Protein AF-A0A3D5LFD8-F1 (afdb_monomer_lite)

Secondary structure (DSSP, 8-state):
-----S-PPSEEEEEEEEEEEEEETTEEEEEEEEEEEEEEEES-TTSEEEEEETTEEEEGGGSEEEEEEETTEEEEEEE-----SEEEEEEEEEEETTEEEEEEEEEEEE-SS-EEEEEEEETTEEEEEEE-TTSSS-EEEEEETTT--TT--EEEETTEEEEEE------EEEETT---EETTSPEEGGG--TT-EEEEES----EEEEE-TTS-EEEEPPPPEE-SSEEEEE-GGGGGGTTT-SEEEEEEEETTEEEEEEEEESS-EE-TTT-EEEEETTTTEEEEE--EES-SEEEEEEE-TT--EEEE--PPPTT--EEE-SPPTT--EEEEEEEEPSSS--PPPEEEEEEEE----SGGGTTEEEEEEEEEEEEEETTEEEEEEEE-SSEEEEEEEEEETTEEEEEEEEEETTEEEE-TTT-SEEEEE-S--BTTEEEEEEEETTEEPBEETTTTEE-S-S--SS--BEEEEEEEEEEEEE-

Foldseek 3Di:
DDDDDPDDAFDKDAAFPPLKWKDDDVDTATEHQWKIKGKFKDLCPPWWKWKDKPNDIDTQVVFDKDWDDDDRMIMIITTPPGDDFDKIWIWMWTCPPNDTHTGDTDIHGYWNPWDKDWDDPDQFKIWIWTDTPQAPDIDTDIDGQQPDDQQPAWHDDPNGIMGIRDQAQFQWKDKPPDGIDHLVAAAECVSAALQIKMKGFRDDFFWKFKAAPVRDTPDGDDGWDDPRRIIMDRPNVVVVCLVPGQKMKIFTDDPNDTDGIHIYGSHKAWDPVPWDFDADLVVRWTKTFTAIDHDFQKKKFKAWPVGDGPDIDGRDDHRDIDTGHDDDAPIWIKIWMWTDDPDPDPDDTHTRDIDIDGDDHQVVLAQKKWDFAKFWFWDQDPNDTDIDMAGADFKMKRFHAADDDFKTWIWIWGQDPVGIGTLVQQPTWIKGFPDDQDPQKTKIAIGGVPHAFWQDPPNSYTDSHPDDPPTTGTGITITGNVRMDRD

Structure (mmCIF, N/CA/C/O backbone):
data_AF-A0A3D5LFD8-F1
#
_entry.id   AF-A0A3D5LFD8-F1
#
loop_
_atom_site.group_PDB
_atom_site.id
_atom_site.type_symbol
_atom_site.label_atom_id
_atom_site.label_alt_id
_atom_site.label_comp_id
_atom_site.label_asym_id
_atom_site.label_entity_id
_atom_site.label_seq_id
_atom_site.pdbx_PDB_ins_code
_atom_site.Cartn_x
_atom_site.Cartn_y
_atom_site.Cartn_z
_atom_site.occupancy
_atom_site.B_iso_or_equiv
_atom_site.auth_seq_id
_atom_site.auth_comp_id
_atom_site.auth_asym_id
_atom_site.auth_atom_id
_atom_site.pdbx_PDB_model_num
ATOM 1 N N . MET A 1 1 ? 7.782 9.883 -49.018 1.00 27.41 1 MET A N 1
ATOM 2 C CA . MET A 1 1 ? 8.887 10.852 -49.195 1.00 27.41 1 MET A CA 1
ATOM 3 C C . MET A 1 1 ? 9.255 11.388 -47.823 1.00 27.41 1 MET A C 1
ATOM 5 O O . MET A 1 1 ? 8.491 12.173 -47.281 1.00 27.41 1 MET A O 1
ATOM 9 N N . PHE A 1 2 ? 10.360 10.926 -47.238 1.00 33.00 2 PHE A N 1
ATOM 10 C CA . PHE A 1 2 ? 10.909 11.529 -46.022 1.00 33.00 2 PHE A CA 1
ATOM 11 C C . PHE A 1 2 ? 11.752 12.740 -46.429 1.00 33.00 2 PHE A C 1
ATOM 13 O O . PHE A 1 2 ? 12.668 12.610 -47.240 1.00 33.00 2 PHE A O 1
ATOM 20 N N . ASN A 1 3 ? 11.396 13.922 -45.927 1.00 29.86 3 ASN A N 1
ATOM 21 C CA . ASN A 1 3 ? 12.126 15.157 -46.186 1.00 29.86 3 ASN A CA 1
ATOM 22 C C . ASN A 1 3 ? 13.207 15.300 -45.106 1.00 29.86 3 ASN A C 1
ATOM 24 O O . ASN A 1 3 ? 12.897 15.550 -43.944 1.00 29.86 3 ASN A O 1
ATOM 28 N N . PHE A 1 4 ? 14.466 15.056 -45.466 1.00 43.22 4 PHE A N 1
ATOM 29 C CA . PHE A 1 4 ? 15.586 15.083 -44.527 1.00 43.22 4 PHE A CA 1
ATOM 30 C C . PHE A 1 4 ? 16.170 16.501 -44.451 1.00 43.22 4 PHE A C 1
ATOM 32 O O . PHE A 1 4 ? 16.971 16.886 -45.304 1.00 43.22 4 PHE A O 1
ATOM 39 N N . SER A 1 5 ? 15.788 17.279 -43.436 1.00 37.28 5 SER A N 1
ATOM 40 C CA . SER A 1 5 ? 16.439 18.557 -43.118 1.00 37.28 5 SER A CA 1
ATOM 41 C C . SER A 1 5 ? 17.850 18.355 -42.535 1.00 37.28 5 SER A C 1
ATOM 43 O O . SER A 1 5 ? 18.270 17.241 -42.212 1.00 37.28 5 SER A O 1
ATOM 45 N N . GLU A 1 6 ? 18.623 19.440 -42.480 1.00 44.81 6 GLU A N 1
ATOM 46 C CA . GLU A 1 6 ? 20.050 19.476 -42.140 1.00 44.81 6 GLU A CA 1
ATOM 47 C C . GLU A 1 6 ? 20.393 18.892 -40.750 1.00 44.81 6 GLU A C 1
ATOM 49 O O . GLU A 1 6 ? 19.633 19.020 -39.798 1.00 44.81 6 GLU A O 1
ATOM 54 N N . MET A 1 7 ? 21.578 18.262 -40.672 1.00 51.25 7 MET A N 1
ATOM 55 C CA . MET A 1 7 ? 22.211 17.604 -39.507 1.00 51.25 7 MET A CA 1
ATOM 56 C C . MET A 1 7 ? 21.592 16.295 -38.971 1.00 51.25 7 MET A C 1
ATOM 58 O O . MET A 1 7 ? 21.310 16.153 -37.785 1.00 51.25 7 MET A O 1
ATOM 62 N N . ILE A 1 8 ? 21.515 15.263 -39.816 1.00 58.91 8 ILE A N 1
ATOM 63 C CA . ILE A 1 8 ? 21.397 13.874 -39.338 1.00 58.91 8 ILE A CA 1
ATOM 64 C C . ILE A 1 8 ? 22.807 13.317 -39.133 1.00 58.91 8 ILE A C 1
ATOM 66 O O . ILE A 1 8 ? 23.579 13.266 -40.092 1.00 58.91 8 ILE A O 1
ATOM 70 N N . ARG A 1 9 ? 23.140 12.907 -37.902 1.00 75.00 9 ARG A N 1
ATOM 71 C CA . ARG A 1 9 ? 24.400 12.203 -37.608 1.00 75.00 9 ARG A CA 1
ATOM 72 C C . ARG A 1 9 ? 24.479 10.907 -38.437 1.00 75.00 9 ARG A C 1
ATOM 74 O O . ARG A 1 9 ? 23.461 10.232 -38.551 1.00 75.00 9 ARG A O 1
ATOM 81 N N . PRO A 1 10 ? 25.643 10.534 -38.997 1.00 86.69 10 PRO A N 1
ATOM 82 C CA . PRO A 1 10 ? 25.828 9.247 -39.668 1.00 86.69 10 PRO A CA 1
ATOM 83 C C . PRO A 1 10 ? 25.355 8.059 -38.817 1.00 86.69 10 PRO A C 1
ATOM 85 O O . PRO A 1 10 ? 25.603 8.025 -37.613 1.00 86.69 10 PRO A O 1
ATOM 88 N N . GLY A 1 11 ? 24.694 7.080 -39.434 1.00 92.31 11 GLY A N 1
ATOM 89 C CA . GLY A 1 11 ? 24.101 5.947 -38.729 1.00 92.31 11 GLY A CA 1
ATOM 90 C C . GLY A 1 11 ? 23.141 5.124 -39.585 1.00 92.31 11 GLY A C 1
ATOM 91 O O . GLY A 1 11 ? 23.077 5.280 -40.806 1.00 92.31 11 GLY A O 1
ATOM 92 N N . VAL A 1 12 ? 22.402 4.235 -38.924 1.00 93.12 12 VAL A N 1
ATOM 93 C CA . VAL A 1 12 ? 21.330 3.429 -39.521 1.00 93.12 12 VAL A CA 1
ATOM 94 C C . VAL A 1 12 ? 19.988 3.983 -39.055 1.00 93.12 12 VAL A C 1
ATOM 96 O O . VAL A 1 12 ? 19.827 4.332 -37.889 1.00 93.12 12 VAL A O 1
ATOM 99 N N . PHE A 1 13 ? 19.043 4.094 -39.982 1.00 92.44 13 PHE A N 1
ATOM 100 C CA . PHE A 1 13 ? 17.733 4.704 -39.780 1.00 92.44 13 PHE A CA 1
ATOM 101 C C . PHE A 1 13 ? 16.640 3.796 -40.332 1.00 92.44 13 PHE A C 1
ATOM 103 O O . PHE A 1 13 ? 16.864 3.084 -41.301 1.00 92.44 13 PHE A O 1
ATOM 110 N N . GLY A 1 14 ? 15.447 3.846 -39.754 1.00 92.44 14 GLY A N 1
ATOM 111 C CA . GLY A 1 14 ? 14.320 2.998 -40.139 1.00 92.44 14 GLY A CA 1
ATOM 112 C C . GLY A 1 14 ? 13.210 3.080 -39.099 1.00 92.44 14 GLY A C 1
ATOM 113 O O . GLY A 1 14 ? 13.345 3.801 -38.106 1.00 92.44 14 GLY A O 1
ATOM 114 N N . GLU A 1 15 ? 12.122 2.346 -39.321 1.00 94.00 15 GLU A N 1
ATOM 115 C CA . GLU A 1 15 ? 11.071 2.196 -38.315 1.00 94.00 15 GLU A CA 1
ATOM 116 C C . GLU A 1 15 ? 11.568 1.295 -37.179 1.00 94.00 15 GLU A C 1
ATOM 118 O O . GLU A 1 15 ? 12.037 0.181 -37.419 1.00 94.00 15 GLU A O 1
ATOM 123 N N . LYS A 1 16 ? 11.484 1.784 -35.940 1.00 92.75 16 LYS A N 1
ATOM 124 C CA . LYS A 1 16 ? 12.011 1.104 -34.752 1.00 92.75 16 LYS A CA 1
ATOM 125 C C . LYS A 1 16 ? 10.900 0.467 -33.936 1.00 92.75 16 LYS A C 1
ATOM 127 O O . LYS A 1 16 ? 9.775 0.969 -33.883 1.00 92.75 16 LYS A O 1
ATOM 132 N N . HIS A 1 17 ? 11.249 -0.601 -33.233 1.00 91.69 17 HIS A N 1
ATOM 133 C CA . HIS A 1 17 ? 10.514 -1.006 -32.044 1.00 91.69 17 HIS A CA 1
ATOM 134 C C . HIS A 1 17 ? 10.885 -0.043 -30.913 1.00 91.69 17 HIS A C 1
ATOM 136 O O . HIS A 1 17 ? 11.969 -0.097 -30.339 1.00 91.69 17 HIS A O 1
ATOM 142 N N . GLU A 1 18 ? 9.994 0.906 -30.646 1.00 86.44 18 GLU A N 1
ATOM 143 C CA . GLU A 1 18 ? 10.219 2.004 -29.704 1.00 86.44 18 GLU A CA 1
ATOM 144 C C . GLU A 1 18 ? 10.531 1.519 -28.281 1.00 86.44 18 GLU A C 1
ATOM 146 O O . GLU A 1 18 ? 9.705 0.865 -27.650 1.00 86.44 18 GLU A O 1
ATOM 151 N N . GLY A 1 19 ? 11.706 1.884 -27.757 1.00 85.00 19 GLY A N 1
ATOM 152 C CA . GLY A 1 19 ? 12.157 1.502 -26.411 1.00 85.00 19 GLY A CA 1
ATOM 153 C C . GLY A 1 19 ? 12.740 0.089 -26.300 1.00 85.00 19 GLY A C 1
ATOM 154 O O . GLY A 1 19 ? 13.145 -0.302 -25.209 1.00 85.00 19 GLY A O 1
ATOM 155 N N . TYR A 1 20 ? 12.811 -0.660 -27.404 1.00 91.19 20 TYR A N 1
ATOM 156 C CA . TYR A 1 20 ? 13.398 -1.997 -27.450 1.00 91.19 20 TYR A CA 1
ATOM 157 C C . TYR A 1 20 ? 14.865 -1.935 -27.861 1.00 91.19 20 TYR A C 1
ATOM 159 O O . TYR A 1 20 ? 15.231 -1.235 -28.810 1.00 91.19 20 TYR A O 1
ATOM 167 N N . PHE A 1 21 ? 15.698 -2.719 -27.179 1.00 92.62 21 PHE A N 1
ATOM 168 C CA . PHE A 1 21 ? 17.128 -2.784 -27.464 1.00 92.62 21 PHE A CA 1
ATOM 169 C C . PHE A 1 21 ? 17.636 -4.212 -27.353 1.00 92.62 21 PHE A C 1
ATOM 171 O O . PHE A 1 21 ? 17.227 -4.961 -26.472 1.00 92.62 21 PHE A O 1
ATOM 178 N N . VAL A 1 22 ? 18.595 -4.556 -28.201 1.00 94.81 22 VAL A N 1
ATOM 179 C CA . VAL A 1 22 ? 19.443 -5.729 -27.987 1.00 94.81 22 VAL A CA 1
ATOM 180 C C . VAL A 1 22 ? 20.777 -5.233 -27.462 1.00 94.81 22 VAL A C 1
ATOM 182 O O . VAL A 1 22 ? 21.271 -4.209 -27.927 1.00 94.81 22 VAL A O 1
ATOM 185 N N . ALA A 1 23 ? 21.369 -5.926 -26.501 1.00 93.38 23 ALA A N 1
ATOM 186 C CA . ALA A 1 23 ? 22.683 -5.579 -25.992 1.00 93.38 23 ALA A CA 1
ATOM 187 C C . ALA A 1 23 ? 23.631 -6.765 -25.984 1.00 93.38 23 ALA A C 1
ATOM 189 O O . ALA A 1 23 ? 23.229 -7.915 -25.808 1.00 93.38 23 ALA A O 1
ATOM 190 N N . GLN A 1 24 ? 24.903 -6.436 -26.154 1.00 92.06 24 GLN A N 1
ATOM 191 C CA . GLN A 1 24 ? 26.032 -7.323 -25.945 1.00 92.06 24 GLN A CA 1
ATOM 192 C C . GLN A 1 24 ? 27.077 -6.540 -25.164 1.00 92.06 24 GLN A C 1
ATOM 194 O O . GLN A 1 24 ? 27.475 -5.454 -25.598 1.00 92.06 24 GLN A O 1
ATOM 199 N N . ASP A 1 25 ? 27.494 -7.081 -24.022 1.00 83.25 25 ASP A N 1
ATOM 200 C CA . ASP A 1 25 ? 28.309 -6.357 -23.048 1.00 83.25 25 ASP A CA 1
ATOM 201 C C . ASP A 1 25 ? 27.669 -4.981 -22.731 1.00 83.25 25 ASP A C 1
ATOM 203 O O . ASP A 1 25 ? 26.453 -4.884 -22.552 1.00 83.25 25 ASP A O 1
ATOM 207 N N . ASP A 1 26 ? 28.451 -3.898 -22.733 1.00 78.19 26 ASP A N 1
ATOM 208 C CA . ASP A 1 26 ? 27.969 -2.528 -22.491 1.00 78.19 26 ASP A CA 1
ATOM 209 C C . ASP A 1 26 ? 27.397 -1.832 -23.750 1.00 78.19 26 ASP A C 1
ATOM 211 O O . ASP A 1 26 ? 27.075 -0.640 -23.725 1.00 78.19 26 ASP A O 1
ATOM 215 N N . CYS A 1 27 ? 27.285 -2.535 -24.884 1.00 86.62 27 CYS A N 1
ATOM 216 C CA . CYS A 1 27 ? 26.832 -1.957 -26.152 1.00 86.62 27 CYS A CA 1
ATOM 217 C C . CYS A 1 27 ? 25.349 -2.251 -26.406 1.00 86.62 27 CYS A C 1
ATOM 219 O O . CYS A 1 27 ? 24.976 -3.396 -26.650 1.00 86.62 27 CYS A O 1
ATOM 221 N N . LYS A 1 28 ? 24.513 -1.204 -26.422 1.00 89.75 28 LYS A N 1
ATOM 222 C CA . LYS A 1 28 ? 23.090 -1.285 -26.795 1.00 89.75 28 LYS A CA 1
ATOM 223 C C . LYS A 1 28 ? 22.886 -0.978 -28.280 1.00 89.75 28 LYS A C 1
ATOM 225 O O . LYS A 1 28 ? 23.432 -0.008 -28.806 1.00 89.75 28 LYS A O 1
ATOM 230 N N . PHE A 1 29 ? 22.055 -1.781 -28.928 1.00 90.50 29 PHE A N 1
ATOM 231 C CA . PHE A 1 29 ? 21.692 -1.696 -30.336 1.00 90.50 29 PHE A CA 1
ATOM 232 C C . PHE A 1 29 ? 20.195 -1.433 -30.463 1.00 90.50 29 PHE A C 1
ATOM 234 O O . PHE A 1 29 ? 19.384 -2.043 -29.765 1.00 90.50 29 PHE A O 1
ATOM 241 N N . GLU A 1 30 ? 19.825 -0.545 -31.378 1.00 92.19 30 GLU A N 1
ATOM 242 C CA . GLU A 1 30 ? 18.422 -0.314 -31.711 1.00 92.19 30 GLU A CA 1
ATOM 243 C C . GLU A 1 30 ? 17.847 -1.508 -32.481 1.00 92.19 30 GLU A C 1
ATOM 245 O O . GLU A 1 30 ? 18.551 -2.138 -33.280 1.00 92.19 30 GLU A O 1
ATOM 250 N N . VAL A 1 31 ? 16.562 -1.791 -32.253 1.00 95.06 31 VAL A N 1
ATOM 251 C CA . VAL A 1 31 ? 15.828 -2.844 -32.961 1.00 95.06 31 VAL A CA 1
ATOM 252 C C . VAL A 1 31 ? 14.887 -2.219 -33.985 1.00 95.06 31 VAL A C 1
ATOM 254 O O . VAL A 1 31 ? 13.977 -1.461 -33.644 1.00 95.06 31 VAL A O 1
ATOM 257 N N . PHE A 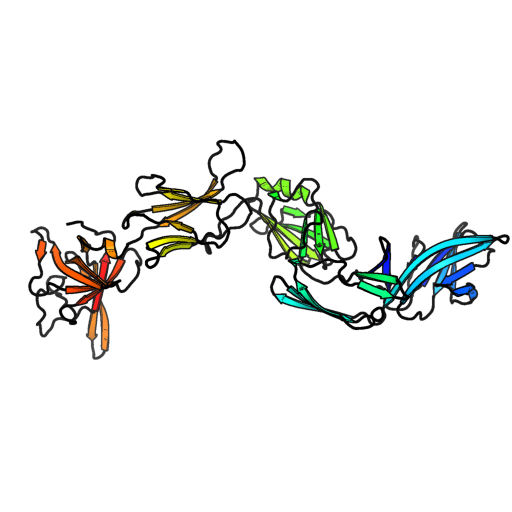1 32 ? 15.100 -2.551 -35.252 1.00 95.69 32 PHE A N 1
ATOM 258 C CA . PHE A 1 32 ? 14.283 -2.106 -36.373 1.00 95.69 32 PHE A CA 1
ATOM 259 C C . PHE A 1 32 ? 13.215 -3.143 -36.718 1.00 95.69 32 PHE A C 1
ATOM 261 O O . PHE A 1 32 ? 13.438 -4.347 -36.581 1.00 95.69 32 PHE A O 1
ATOM 268 N N . LYS A 1 33 ? 12.055 -2.670 -37.180 1.00 94.56 33 LYS A N 1
ATOM 269 C CA . LYS A 1 33 ? 10.946 -3.544 -37.577 1.00 94.56 33 LYS A CA 1
ATOM 270 C C . LYS A 1 33 ? 11.206 -4.238 -38.904 1.00 94.56 33 LYS A C 1
ATOM 272 O O . LYS A 1 33 ? 10.837 -5.391 -39.061 1.00 94.56 33 LYS A O 1
ATOM 277 N N . ASP A 1 34 ? 11.798 -3.530 -39.864 1.00 91.62 34 ASP A N 1
ATOM 278 C CA . ASP A 1 34 ? 12.043 -4.058 -41.207 1.00 91.62 34 ASP A CA 1
ATOM 279 C C . ASP A 1 34 ? 13.137 -3.256 -41.941 1.00 91.62 34 ASP A C 1
ATOM 281 O O . ASP A 1 34 ? 14.300 -3.289 -41.537 1.00 91.62 34 ASP A O 1
ATOM 285 N N . GLU A 1 35 ? 12.785 -2.540 -43.015 1.00 89.94 35 GLU A N 1
ATOM 286 C CA . GLU A 1 35 ? 13.736 -1.859 -43.888 1.00 89.94 35 GLU A CA 1
ATOM 287 C C . GLU A 1 35 ? 14.536 -0.766 -43.170 1.00 89.94 35 GLU A C 1
ATOM 289 O O . GLU A 1 35 ? 13.999 0.091 -42.460 1.00 89.94 35 GLU A O 1
ATOM 294 N N . VAL A 1 36 ? 15.844 -0.761 -43.438 1.00 93.75 36 VAL A N 1
ATOM 295 C CA . VAL A 1 36 ? 16.788 0.208 -42.886 1.00 93.75 36 VAL A CA 1
ATOM 296 C C . VAL A 1 36 ? 17.566 0.943 -43.977 1.00 93.75 36 VAL A C 1
ATOM 298 O O . VAL A 1 36 ? 17.912 0.408 -45.037 1.00 93.75 36 VAL A O 1
ATOM 301 N N . ILE A 1 37 ? 17.876 2.199 -43.684 1.00 93.81 37 ILE A N 1
ATOM 302 C CA . ILE A 1 37 ? 18.629 3.127 -44.514 1.00 93.81 37 ILE A CA 1
ATOM 303 C C . ILE A 1 37 ? 19.934 3.446 -43.795 1.00 93.81 37 ILE A C 1
ATOM 305 O O . ILE A 1 37 ? 19.945 3.918 -42.659 1.00 93.81 37 ILE A O 1
ATOM 309 N N . LEU A 1 38 ? 21.046 3.225 -44.480 1.00 94.31 38 LEU A N 1
ATOM 310 C CA . LEU A 1 38 ? 22.364 3.635 -44.028 1.00 94.31 38 LEU A CA 1
ATOM 311 C C . LEU A 1 38 ? 22.649 5.055 -44.503 1.00 94.31 38 LEU A C 1
ATOM 313 O O . LEU A 1 38 ? 22.592 5.331 -45.699 1.00 94.31 38 LEU A O 1
ATOM 317 N N . VAL A 1 39 ? 23.030 5.934 -43.584 1.00 93.50 39 VAL A N 1
ATOM 318 C CA . VAL A 1 39 ? 23.440 7.303 -43.894 1.00 93.50 39 VAL A CA 1
ATOM 319 C C . VAL A 1 39 ? 24.860 7.526 -43.398 1.00 93.50 39 VAL A C 1
ATOM 321 O O . VAL A 1 39 ? 25.152 7.316 -42.222 1.00 93.50 39 VAL A O 1
ATOM 324 N N . PHE A 1 40 ? 25.749 7.984 -44.274 1.00 92.25 40 PHE A N 1
ATOM 325 C CA . PHE A 1 40 ? 27.102 8.379 -43.888 1.00 92.25 40 PHE A CA 1
ATOM 326 C C . PHE A 1 40 ? 27.593 9.581 -44.687 1.00 92.25 40 PHE A C 1
ATOM 328 O O . PHE A 1 40 ? 27.064 9.908 -45.747 1.00 92.25 40 PHE A O 1
ATOM 335 N N . GLU A 1 41 ? 28.611 10.247 -44.156 1.00 90.81 41 GLU A N 1
ATOM 336 C CA . GLU A 1 41 ? 29.226 11.424 -44.759 1.00 90.81 41 GLU A CA 1
ATOM 337 C C . GLU A 1 41 ? 30.706 11.141 -45.038 1.00 90.81 41 GLU A C 1
ATOM 339 O O . GLU A 1 41 ? 31.363 10.432 -44.273 1.00 90.81 41 GLU A O 1
ATOM 344 N N . SER A 1 42 ? 31.230 11.637 -46.161 1.00 87.25 42 SER A N 1
ATOM 345 C CA . SER A 1 42 ? 32.634 11.444 -46.528 1.00 87.25 42 SER A CA 1
ATOM 346 C C . SER A 1 42 ? 33.191 12.603 -47.354 1.00 87.25 42 SER A C 1
ATOM 348 O O . SER A 1 42 ? 32.545 13.071 -48.289 1.00 87.25 42 SER A O 1
ATOM 350 N N . GLU A 1 43 ? 34.420 13.015 -47.037 1.00 87.19 43 GLU A N 1
ATOM 351 C CA . GLU A 1 43 ? 35.228 13.976 -47.811 1.00 87.19 43 GLU A CA 1
ATOM 352 C C . GLU A 1 43 ? 35.862 13.335 -49.063 1.00 87.19 43 GLU A C 1
ATOM 354 O O . GLU A 1 43 ? 36.367 14.023 -49.946 1.00 87.19 43 GLU A O 1
ATOM 359 N N . PHE A 1 44 ? 35.841 12.001 -49.166 1.00 83.06 44 PHE A N 1
ATOM 360 C CA . PHE A 1 44 ? 36.497 11.252 -50.236 1.00 83.06 44 PHE A CA 1
ATOM 361 C C . PHE A 1 44 ? 35.597 11.108 -51.474 1.00 83.06 44 PHE A C 1
ATOM 363 O O . PHE A 1 44 ? 35.108 10.018 -51.770 1.00 83.06 44 PHE A O 1
ATOM 370 N N . THR A 1 45 ? 35.379 12.203 -52.204 1.00 71.94 45 THR A N 1
ATOM 371 C CA . THR A 1 45 ? 34.431 12.275 -53.336 1.00 71.94 45 THR A CA 1
ATOM 372 C C . THR A 1 45 ? 34.757 11.336 -54.500 1.00 71.94 45 THR A C 1
ATOM 374 O O . THR A 1 45 ? 33.838 10.824 -55.131 1.00 71.94 45 THR A O 1
ATOM 377 N N . ASP A 1 46 ? 36.042 11.051 -54.736 1.00 69.50 46 ASP A N 1
ATOM 378 C CA . ASP A 1 46 ? 36.507 10.226 -55.866 1.00 69.50 46 ASP A CA 1
ATOM 379 C C . ASP A 1 46 ? 36.820 8.770 -55.469 1.00 69.50 46 ASP A C 1
ATOM 381 O O . ASP A 1 46 ? 37.386 8.003 -56.250 1.00 69.50 46 ASP A O 1
ATOM 385 N N . SER A 1 47 ? 36.515 8.376 -54.227 1.00 75.88 47 SER A N 1
ATOM 386 C CA . SER A 1 47 ? 36.819 7.027 -53.732 1.00 75.88 47 SER A CA 1
ATOM 387 C C . SER A 1 47 ? 35.658 6.065 -53.940 1.00 75.88 47 SER A C 1
ATOM 389 O O . SER A 1 47 ? 34.496 6.413 -53.753 1.00 75.88 47 SER A O 1
ATOM 391 N N . GLY A 1 48 ? 35.979 4.807 -54.247 1.00 87.56 48 GLY A N 1
ATOM 392 C CA . GLY A 1 48 ? 35.002 3.726 -54.149 1.00 87.56 48 GLY A CA 1
ATOM 393 C C . GLY A 1 48 ? 34.688 3.420 -52.683 1.00 87.56 48 GLY A C 1
ATOM 394 O O . GLY A 1 48 ? 35.591 3.428 -51.844 1.00 87.56 48 GLY A O 1
ATOM 395 N N . PHE A 1 49 ? 33.429 3.117 -52.370 1.00 92.94 49 PHE A N 1
ATOM 396 C CA . PHE A 1 49 ? 33.025 2.708 -51.023 1.00 92.94 49 PHE A CA 1
ATOM 397 C C . PHE A 1 49 ? 32.751 1.207 -50.953 1.00 92.94 49 PHE A C 1
ATOM 399 O O . PHE A 1 49 ? 32.064 0.632 -51.802 1.00 92.94 49 PHE A O 1
ATOM 406 N N . GLU A 1 50 ? 33.281 0.588 -49.904 1.00 94.19 50 GLU A N 1
ATOM 407 C CA . GLU A 1 50 ? 32.965 -0.773 -49.498 1.00 94.19 50 GLU A CA 1
ATOM 408 C C . GLU A 1 50 ? 31.985 -0.731 -48.321 1.00 94.19 50 GLU A C 1
ATOM 410 O O . GLU A 1 50 ? 32.289 -0.174 -47.262 1.00 94.19 50 GLU A O 1
ATOM 415 N N . ILE A 1 51 ? 30.827 -1.361 -48.501 1.00 94.75 51 ILE A N 1
ATOM 416 C CA . ILE A 1 51 ? 29.824 -1.575 -47.461 1.00 94.75 51 ILE A CA 1
ATOM 417 C C . ILE A 1 51 ? 29.969 -3.015 -46.979 1.00 94.75 51 ILE A C 1
ATOM 419 O O . ILE A 1 51 ? 29.659 -3.960 -47.702 1.00 94.75 51 ILE A O 1
ATOM 423 N N . GLN A 1 52 ? 30.472 -3.198 -45.764 1.00 94.50 52 GLN A N 1
ATOM 424 C CA . GLN A 1 52 ? 30.587 -4.503 -45.129 1.00 94.50 52 GLN A CA 1
ATOM 425 C C . GLN A 1 52 ? 29.407 -4.711 -44.175 1.00 94.50 52 GLN A C 1
ATOM 427 O O . GLN A 1 52 ? 29.225 -3.927 -43.244 1.00 94.50 52 GLN A O 1
ATOM 432 N N . ILE A 1 53 ? 28.640 -5.780 -44.389 1.00 93.25 53 ILE A N 1
ATOM 433 C CA . ILE A 1 53 ? 27.552 -6.228 -43.512 1.00 93.25 53 ILE A CA 1
ATOM 434 C C . ILE A 1 53 ? 27.916 -7.630 -43.018 1.00 93.25 53 ILE A C 1
ATOM 436 O O . ILE A 1 53 ? 28.035 -8.576 -43.804 1.00 93.25 53 ILE A O 1
ATOM 440 N N . ASN A 1 54 ? 28.129 -7.765 -41.711 1.00 91.25 54 ASN A N 1
ATOM 441 C CA . ASN A 1 54 ? 28.716 -8.941 -41.073 1.00 91.25 54 ASN A CA 1
ATOM 442 C C . ASN A 1 54 ? 30.049 -9.322 -41.754 1.00 91.25 54 ASN A C 1
ATOM 444 O O . ASN A 1 54 ? 30.991 -8.527 -41.808 1.00 91.25 54 ASN A O 1
ATOM 448 N N . GLN A 1 55 ? 30.143 -10.534 -42.302 1.00 88.44 55 GLN A N 1
ATOM 449 C CA . GLN A 1 55 ? 31.339 -11.026 -42.997 1.00 88.44 55 GLN A CA 1
ATOM 450 C C . GLN A 1 55 ? 31.305 -10.790 -44.518 1.00 88.44 55 GLN A C 1
ATOM 452 O O . GLN A 1 55 ? 32.240 -11.183 -45.211 1.00 88.44 55 GLN A O 1
ATOM 457 N N . ARG A 1 56 ? 30.246 -10.168 -45.061 1.00 92.06 56 ARG A N 1
ATOM 458 C CA . ARG A 1 56 ? 30.082 -9.948 -46.507 1.00 92.06 56 ARG A CA 1
ATOM 459 C C . ARG A 1 56 ? 30.396 -8.502 -46.880 1.00 92.06 56 ARG A C 1
ATOM 461 O O . ARG A 1 56 ? 29.887 -7.579 -46.249 1.00 92.06 56 ARG A O 1
ATOM 468 N N . SER A 1 57 ? 31.199 -8.322 -47.926 1.00 93.25 57 SER A N 1
ATOM 469 C CA . SER A 1 57 ? 31.550 -7.012 -48.482 1.00 93.25 57 SER A CA 1
ATOM 470 C C . SER A 1 57 ? 30.826 -6.764 -49.798 1.00 93.25 57 SER A C 1
ATOM 472 O O . SER A 1 57 ? 30.796 -7.625 -50.677 1.00 93.25 57 SER A O 1
ATOM 474 N N . TYR A 1 58 ? 30.299 -5.556 -49.946 1.00 93.12 58 TYR A N 1
ATOM 475 C CA . TYR A 1 58 ? 29.563 -5.094 -51.112 1.00 93.12 58 TYR A CA 1
ATOM 476 C C . TYR A 1 58 ? 30.154 -3.772 -51.604 1.00 93.12 58 TYR A C 1
ATOM 478 O O . TYR A 1 58 ? 30.660 -2.968 -50.819 1.00 93.12 58 TYR A O 1
ATOM 486 N N . LYS A 1 59 ? 30.074 -3.526 -52.912 1.00 91.81 59 LYS A N 1
ATOM 487 C CA . LYS A 1 59 ? 30.304 -2.184 -53.463 1.00 91.81 59 LYS A CA 1
ATOM 488 C C . LYS A 1 59 ? 29.062 -1.330 -53.232 1.00 91.81 59 LYS A C 1
ATOM 490 O O . LYS A 1 59 ? 27.961 -1.871 -53.194 1.00 91.81 59 LYS A O 1
ATOM 495 N N . ILE A 1 60 ? 29.230 -0.014 -53.131 1.00 89.69 60 ILE A N 1
ATOM 496 C CA . ILE A 1 60 ? 28.097 0.917 -53.005 1.00 89.69 60 ILE A CA 1
ATOM 497 C C . ILE A 1 60 ? 27.055 0.753 -54.126 1.00 89.69 60 ILE A C 1
ATOM 499 O O . ILE A 1 60 ? 25.866 0.739 -53.832 1.00 89.69 60 ILE A O 1
ATOM 503 N N . ASP A 1 61 ? 27.494 0.487 -55.361 1.00 88.38 61 ASP A N 1
ATOM 504 C CA . ASP A 1 61 ? 26.622 0.278 -56.532 1.00 88.38 61 ASP A CA 1
ATOM 505 C C . ASP A 1 61 ? 25.747 -0.986 -56.448 1.00 88.38 61 ASP A C 1
ATOM 507 O O . ASP A 1 61 ? 24.884 -1.204 -57.296 1.00 88.38 61 ASP A O 1
ATOM 511 N N . ALA A 1 62 ? 25.967 -1.846 -55.447 1.00 89.88 62 ALA A N 1
ATOM 512 C CA . ALA A 1 62 ? 25.086 -2.978 -55.168 1.00 89.88 62 ALA A CA 1
ATOM 513 C C . ALA A 1 62 ? 23.770 -2.555 -54.486 1.00 89.88 62 ALA A C 1
ATOM 515 O O . ALA A 1 62 ? 22.870 -3.381 -54.353 1.00 89.88 62 ALA A O 1
ATOM 516 N N . PHE A 1 63 ? 23.663 -1.299 -54.043 1.00 91.19 63 PHE A N 1
ATOM 517 C CA . PHE A 1 63 ? 22.504 -0.759 -53.338 1.00 91.19 63 PHE A CA 1
ATOM 518 C C . PHE A 1 63 ? 21.871 0.390 -54.120 1.00 91.19 63 PHE A C 1
ATOM 520 O O . PHE A 1 63 ? 22.548 1.125 -54.836 1.00 91.19 63 PHE A O 1
ATOM 527 N N . GLU A 1 64 ? 20.570 0.597 -53.927 1.00 90.69 64 GLU A N 1
ATOM 528 C CA . GLU A 1 64 ? 19.938 1.854 -54.321 1.00 90.69 64 GLU A CA 1
ATOM 529 C C . GLU A 1 64 ? 20.434 2.955 -53.374 1.00 90.69 64 GLU A C 1
ATOM 531 O O . GLU A 1 64 ? 20.244 2.866 -52.155 1.00 90.69 64 GLU A O 1
ATOM 536 N N . TYR A 1 65 ? 21.085 3.984 -53.920 1.00 91.12 65 TYR A N 1
ATOM 537 C CA . TYR A 1 65 ? 21.641 5.068 -53.119 1.00 91.12 65 TYR A CA 1
ATOM 538 C C . TYR A 1 65 ? 21.421 6.444 -53.744 1.00 91.12 65 TYR A C 1
ATOM 540 O O . TYR A 1 65 ? 21.290 6.598 -54.956 1.00 91.12 65 TYR A O 1
ATOM 548 N N . SER A 1 66 ? 21.403 7.460 -52.885 1.00 90.81 66 SER A N 1
ATOM 549 C CA . SER A 1 66 ? 21.372 8.871 -53.269 1.00 90.81 66 SER A CA 1
ATOM 550 C C . SER A 1 66 ? 22.519 9.624 -52.609 1.00 90.81 66 SER A C 1
ATOM 552 O O . SER A 1 66 ? 22.838 9.358 -51.444 1.00 90.81 66 SER A O 1
ATOM 554 N N . THR A 1 67 ? 23.075 10.603 -53.319 1.00 88.62 67 THR A N 1
ATOM 555 C CA . THR A 1 67 ? 24.149 11.464 -52.816 1.00 88.62 67 THR A CA 1
ATOM 556 C C . THR A 1 67 ? 23.700 12.918 -52.805 1.00 88.62 67 THR A C 1
ATOM 558 O O . THR A 1 67 ? 23.110 13.401 -53.768 1.00 88.62 67 THR A O 1
ATOM 561 N N . VAL A 1 68 ? 23.998 13.618 -51.713 1.00 88.06 68 VAL A N 1
ATOM 562 C CA . VAL A 1 68 ? 23.810 15.065 -51.579 1.00 88.06 68 VAL A CA 1
ATOM 563 C C . VAL A 1 68 ? 25.168 15.695 -51.308 1.00 88.06 68 VAL A C 1
ATOM 565 O O . VAL A 1 68 ? 25.795 15.411 -50.286 1.00 88.06 68 VAL A O 1
ATOM 568 N N . GLU A 1 69 ? 25.619 16.545 -52.223 1.00 84.00 69 GLU A N 1
ATOM 569 C CA . GLU A 1 69 ? 26.870 17.286 -52.086 1.00 84.00 69 GLU A CA 1
ATOM 570 C C . GLU A 1 69 ? 26.688 18.460 -51.115 1.00 84.00 69 GLU A C 1
ATOM 572 O O . GLU A 1 69 ? 25.750 19.255 -51.226 1.00 84.00 69 GLU A O 1
ATOM 577 N N . ARG A 1 70 ? 27.583 18.562 -50.132 1.00 79.75 70 ARG A N 1
ATOM 578 C CA . ARG A 1 70 ? 27.702 19.700 -49.214 1.00 79.75 70 ARG A CA 1
ATOM 579 C C . ARG A 1 70 ? 29.133 20.214 -49.302 1.00 79.75 70 ARG A C 1
ATOM 581 O O . ARG A 1 70 ? 30.035 19.451 -49.614 1.00 79.75 70 ARG A O 1
ATOM 588 N N . LYS A 1 71 ? 29.360 21.508 -49.048 1.00 76.38 71 LYS A N 1
ATOM 589 C CA . LYS A 1 71 ? 30.680 22.161 -49.191 1.00 76.38 71 LYS A CA 1
ATOM 590 C C . LYS A 1 71 ? 31.809 21.347 -48.519 1.00 76.38 71 LYS A C 1
ATOM 592 O O . LYS A 1 71 ? 32.009 21.474 -47.317 1.00 76.38 71 LYS A O 1
ATOM 597 N N . GLY A 1 72 ? 32.535 20.547 -49.307 1.00 75.94 72 GLY A N 1
ATOM 598 C CA . GLY A 1 72 ? 33.650 19.697 -48.867 1.00 75.94 72 GLY A CA 1
ATOM 599 C C . GLY A 1 72 ? 33.298 18.282 -48.372 1.00 75.94 72 GLY A C 1
ATOM 600 O O . GLY A 1 72 ? 34.217 17.519 -48.102 1.00 75.94 72 GLY A O 1
ATOM 601 N N . VAL A 1 73 ? 32.019 17.902 -48.263 1.00 85.19 73 VAL A N 1
ATOM 602 C CA . VAL A 1 73 ? 31.573 16.592 -47.747 1.00 85.19 73 VAL A CA 1
ATOM 603 C C . VAL A 1 73 ? 30.353 16.095 -48.526 1.00 85.19 73 VAL A C 1
ATOM 605 O O . VAL A 1 73 ? 29.346 16.792 -48.627 1.00 85.19 73 VAL A O 1
ATOM 608 N N . ASN A 1 74 ? 30.385 14.851 -49.000 1.00 88.06 74 ASN A N 1
ATOM 609 C CA . ASN A 1 74 ? 29.226 14.207 -49.619 1.00 88.06 74 ASN A CA 1
ATOM 610 C C . ASN A 1 74 ? 28.461 13.368 -48.595 1.00 88.06 74 ASN A C 1
ATOM 612 O O . ASN A 1 74 ? 29.048 12.532 -47.906 1.00 88.06 74 ASN A O 1
ATOM 616 N N . LYS A 1 75 ? 27.140 13.556 -48.529 1.00 89.75 75 LYS A N 1
ATOM 617 C CA . LYS A 1 75 ? 26.228 12.709 -47.754 1.00 89.75 75 LY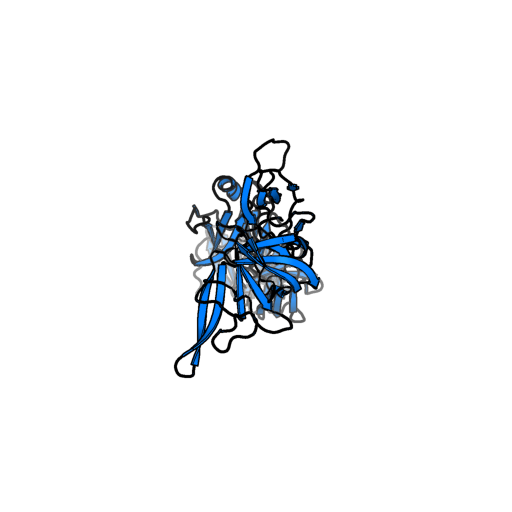S A CA 1
ATOM 618 C C . LYS A 1 75 ? 25.672 11.610 -48.650 1.00 89.75 75 LYS A C 1
ATOM 620 O O . LYS A 1 75 ? 25.011 11.904 -49.643 1.00 89.75 75 LYS A O 1
ATOM 625 N N . TYR A 1 76 ? 25.879 10.361 -48.260 1.00 91.56 76 TYR A N 1
ATOM 626 C CA . TYR A 1 76 ? 25.359 9.176 -48.931 1.00 91.56 76 TYR A CA 1
ATOM 627 C C . TYR A 1 76 ? 24.205 8.595 -48.117 1.00 91.56 76 TYR A C 1
ATOM 629 O O . TYR A 1 76 ? 24.281 8.517 -46.891 1.00 91.56 76 TYR A O 1
ATOM 637 N N . SER A 1 77 ? 23.122 8.211 -48.789 1.00 92.75 77 SER A N 1
ATOM 638 C CA . SER A 1 77 ? 21.991 7.488 -48.192 1.00 92.75 77 SER A CA 1
ATOM 639 C C . SER A 1 77 ? 21.719 6.238 -49.018 1.00 92.75 77 SER A C 1
ATOM 641 O O . SER A 1 77 ? 21.396 6.359 -50.196 1.00 92.75 77 SER A O 1
ATOM 643 N N . LEU A 1 78 ? 21.906 5.060 -48.426 1.00 93.56 78 LEU A N 1
ATOM 644 C CA . LEU A 1 78 ? 21.809 3.756 -49.084 1.00 93.56 78 LEU A CA 1
ATOM 645 C C . LEU A 1 78 ? 20.642 2.978 -48.480 1.00 93.56 78 LEU A C 1
ATOM 647 O O . LEU A 1 78 ? 20.567 2.831 -47.259 1.00 93.56 78 LEU A O 1
ATOM 651 N N . LYS A 1 79 ? 19.773 2.418 -49.319 1.00 92.38 79 LYS A N 1
ATOM 652 C CA . LYS A 1 79 ? 18.780 1.434 -48.878 1.00 92.38 79 LYS A CA 1
ATOM 653 C C . LYS A 1 79 ? 19.453 0.068 -48.796 1.00 92.38 79 LYS A C 1
ATOM 655 O O . LYS A 1 79 ? 19.925 -0.440 -49.810 1.00 92.38 79 LYS A O 1
ATOM 660 N N . LEU A 1 80 ? 19.498 -0.538 -47.609 1.00 89.44 80 LEU A N 1
ATOM 661 C CA . LEU A 1 80 ? 20.211 -1.809 -47.404 1.00 89.44 80 LEU A CA 1
ATOM 662 C C . LEU A 1 80 ? 19.437 -3.055 -47.894 1.00 89.44 80 LEU A C 1
ATOM 664 O O . LEU A 1 80 ? 19.931 -4.171 -47.745 1.00 89.44 80 LEU A O 1
ATOM 668 N N . GLY A 1 81 ? 18.272 -2.875 -48.530 1.00 78.06 81 GLY A N 1
ATOM 669 C CA . GLY A 1 81 ? 17.411 -3.954 -49.034 1.00 78.06 81 GLY A CA 1
ATOM 670 C C . GLY A 1 81 ? 16.683 -4.728 -47.924 1.00 78.06 81 GLY A C 1
ATOM 671 O O . GLY A 1 81 ? 16.786 -4.384 -46.746 1.00 78.06 81 GLY A O 1
ATOM 672 N N . CYS A 1 82 ? 15.949 -5.787 -48.293 1.00 72.25 82 CYS A N 1
ATOM 673 C CA . CYS A 1 82 ? 15.176 -6.623 -47.364 1.00 72.25 82 CYS A CA 1
ATOM 674 C C . CYS A 1 82 ? 16.083 -7.575 -46.562 1.00 72.25 82 CYS A C 1
ATOM 676 O O . CYS A 1 82 ? 16.070 -8.791 -46.767 1.00 72.25 82 CYS A O 1
ATOM 678 N N . LEU A 1 83 ? 16.888 -7.028 -45.650 1.00 90.44 83 LEU A N 1
ATOM 679 C CA . LEU A 1 83 ? 17.580 -7.820 -44.633 1.00 90.44 83 LEU A CA 1
ATOM 680 C C . LEU A 1 83 ? 16.549 -8.644 -43.842 1.00 90.44 83 LEU A C 1
ATOM 682 O O . LEU A 1 83 ? 15.452 -8.164 -43.560 1.00 90.44 83 LEU A O 1
ATOM 686 N N . GLY A 1 84 ? 16.870 -9.899 -43.523 1.00 91.69 84 GLY A N 1
ATOM 687 C CA . GLY A 1 84 ? 16.032 -10.729 -42.650 1.00 91.69 84 GLY A CA 1
ATOM 688 C C . GLY A 1 84 ? 16.118 -10.277 -41.190 1.00 91.69 84 GLY A C 1
ATOM 689 O O . GLY A 1 84 ? 16.924 -9.405 -40.856 1.00 91.69 84 GLY A O 1
ATOM 690 N N . SER A 1 85 ? 15.338 -10.896 -40.309 1.00 94.94 85 SER A N 1
ATOM 691 C CA . SER A 1 85 ? 15.537 -10.733 -38.866 1.00 94.94 85 SER A CA 1
ATOM 692 C C . SER A 1 85 ? 16.937 -11.217 -38.468 1.00 94.94 85 SER A C 1
ATOM 694 O O . SER A 1 85 ? 17.438 -12.214 -38.995 1.00 94.94 85 SER A O 1
ATOM 696 N N . GLY A 1 86 ? 17.609 -10.470 -37.597 1.00 94.94 86 GLY A N 1
ATOM 697 C CA . GLY A 1 86 ? 18.958 -10.783 -37.144 1.00 94.94 86 GLY A CA 1
ATOM 698 C C . GLY A 1 86 ? 19.720 -9.587 -36.588 1.00 94.94 86 GLY A C 1
ATOM 699 O O . GLY A 1 86 ? 19.279 -8.442 -36.660 1.00 94.94 86 GLY A O 1
ATOM 700 N N . ILE A 1 87 ? 20.905 -9.872 -36.052 1.00 95.25 87 ILE A N 1
ATOM 701 C CA . ILE A 1 87 ? 21.849 -8.874 -35.539 1.00 95.25 87 ILE A CA 1
ATOM 702 C C . ILE A 1 87 ? 22.929 -8.614 -36.593 1.00 95.25 87 ILE A C 1
ATOM 704 O O . ILE A 1 87 ? 23.532 -9.548 -37.136 1.00 95.25 87 ILE A O 1
ATOM 708 N N . TYR A 1 88 ? 23.169 -7.337 -36.885 1.00 94.38 88 TYR A N 1
ATOM 709 C CA . TYR A 1 88 ? 24.022 -6.894 -37.980 1.00 94.38 88 TYR A CA 1
ATOM 710 C C . TYR A 1 88 ? 25.149 -5.988 -37.494 1.00 94.38 88 TYR A C 1
ATOM 712 O O . TYR A 1 88 ? 24.928 -4.967 -36.846 1.00 94.38 88 TYR A O 1
ATOM 720 N N . GLN A 1 89 ? 26.373 -6.329 -37.890 1.00 93.38 89 GLN A N 1
ATOM 721 C CA . GLN A 1 89 ? 27.544 -5.468 -37.786 1.00 93.38 89 GLN A CA 1
ATOM 722 C C . GLN A 1 89 ? 27.785 -4.789 -39.129 1.00 93.38 89 GLN A C 1
ATOM 724 O O . GLN A 1 89 ? 28.005 -5.461 -40.137 1.00 93.38 89 GLN A O 1
ATOM 729 N N . LEU A 1 90 ? 27.783 -3.459 -39.149 1.00 94.69 90 LEU A N 1
ATOM 730 C CA . LEU A 1 90 ? 27.949 -2.681 -40.369 1.00 94.69 90 LEU A CA 1
ATOM 731 C C . LEU A 1 90 ? 29.216 -1.831 -40.310 1.00 94.69 90 LEU A C 1
ATOM 733 O O . LEU A 1 90 ? 29.483 -1.133 -39.327 1.00 94.69 90 LEU A O 1
ATOM 737 N N . ARG A 1 91 ? 30.000 -1.868 -41.391 1.00 95.19 91 ARG A N 1
ATOM 738 C CA . ARG A 1 91 ? 31.163 -1.000 -41.582 1.00 95.19 91 ARG A CA 1
ATOM 739 C C . ARG A 1 91 ? 31.176 -0.408 -42.984 1.00 95.19 91 ARG A C 1
ATOM 741 O O . ARG A 1 91 ? 31.058 -1.133 -43.964 1.00 95.19 91 ARG A O 1
ATOM 748 N N . VAL A 1 92 ? 31.388 0.897 -43.069 1.00 94.75 92 VAL A N 1
ATOM 749 C CA . VAL A 1 92 ? 31.634 1.610 -44.326 1.00 94.75 92 VAL A CA 1
ATOM 750 C C . VAL A 1 92 ? 33.114 1.930 -44.407 1.00 94.75 92 VAL A C 1
ATOM 752 O O . VAL A 1 92 ? 33.657 2.528 -43.477 1.00 94.75 92 VAL A O 1
ATOM 755 N N . ASN A 1 93 ? 33.764 1.564 -45.510 1.00 94.19 93 ASN A N 1
ATOM 756 C CA . ASN A 1 93 ? 35.154 1.923 -45.762 1.00 94.19 93 ASN A CA 1
ATOM 757 C C . ASN A 1 93 ? 35.298 2.679 -47.083 1.00 94.19 93 ASN A C 1
ATOM 759 O O . ASN A 1 93 ? 34.788 2.237 -48.111 1.00 94.19 93 ASN A O 1
ATOM 763 N N . ALA A 1 94 ? 36.042 3.781 -47.066 1.00 92.88 94 ALA A N 1
ATOM 764 C CA . ALA A 1 94 ? 36.507 4.449 -48.273 1.00 92.88 94 ALA A CA 1
ATOM 765 C C . ALA A 1 94 ? 37.772 3.748 -48.789 1.00 92.88 94 ALA A C 1
ATOM 767 O O . ALA A 1 94 ? 38.717 3.504 -48.030 1.00 92.88 94 ALA A O 1
ATOM 768 N N . LEU A 1 95 ? 37.789 3.421 -50.079 1.00 90.94 95 LEU A N 1
ATOM 769 C CA . LEU A 1 95 ? 38.932 2.848 -50.783 1.00 90.94 95 LEU A CA 1
ATOM 770 C C . LEU A 1 95 ? 39.692 3.983 -51.474 1.00 90.94 95 LEU A C 1
ATOM 772 O O . LEU A 1 95 ? 39.456 4.284 -52.643 1.00 90.94 95 LEU A O 1
ATOM 776 N N . HIS A 1 96 ? 40.582 4.638 -50.729 1.00 88.19 96 HIS A N 1
ATOM 777 C CA . HIS A 1 96 ? 41.296 5.828 -51.186 1.00 88.19 96 HIS A CA 1
ATOM 778 C C . HIS A 1 96 ? 42.802 5.571 -51.273 1.00 88.19 96 HIS A C 1
ATOM 780 O O . HIS A 1 96 ? 43.418 5.126 -50.303 1.00 88.19 96 HIS A O 1
ATOM 786 N N . SER A 1 97 ? 43.417 5.867 -52.424 1.00 84.62 97 SER A N 1
ATOM 787 C CA . SER A 1 97 ? 44.873 5.762 -52.634 1.00 84.62 97 SER A CA 1
ATOM 788 C C . SER A 1 97 ? 45.472 4.405 -52.208 1.00 84.62 97 SER A C 1
ATOM 790 O O . SER A 1 97 ? 46.516 4.338 -51.560 1.00 84.62 97 SER A O 1
ATOM 792 N N . GLY A 1 98 ? 44.771 3.307 -52.520 1.00 81.69 98 GLY A N 1
ATOM 793 C CA . GLY A 1 98 ? 45.181 1.939 -52.171 1.00 81.69 98 GLY A CA 1
ATOM 794 C C . GLY A 1 98 ? 45.012 1.561 -50.692 1.00 81.69 98 GLY A C 1
ATOM 795 O O . GLY A 1 98 ? 45.401 0.462 -50.302 1.00 81.69 98 GLY A O 1
ATOM 796 N N . LYS A 1 99 ? 44.430 2.437 -49.861 1.00 87.69 99 LYS A N 1
ATOM 797 C CA . LYS A 1 99 ? 44.151 2.192 -48.440 1.00 87.69 99 LYS A CA 1
ATOM 798 C C . LYS A 1 99 ? 42.653 2.034 -48.185 1.00 87.69 99 LYS A C 1
ATOM 800 O O . LYS A 1 99 ? 41.824 2.663 -48.837 1.00 87.69 99 LYS A O 1
ATOM 805 N N . ARG A 1 100 ? 42.326 1.217 -47.181 1.00 91.38 100 ARG A N 1
ATOM 806 C CA . ARG A 1 100 ? 40.972 1.035 -46.646 1.00 91.38 100 ARG A CA 1
ATOM 807 C C . ARG A 1 100 ? 40.811 1.905 -45.400 1.00 91.38 100 ARG A C 1
ATOM 809 O O . ARG A 1 100 ? 41.430 1.619 -44.378 1.00 91.38 100 ARG A O 1
ATOM 816 N N . ILE A 1 101 ? 40.010 2.963 -45.492 1.00 91.44 101 ILE A N 1
ATOM 817 C CA . ILE A 1 101 ? 39.783 3.933 -44.410 1.00 91.44 101 ILE A CA 1
ATOM 818 C C . ILE A 1 101 ? 38.372 3.727 -43.851 1.00 91.44 101 ILE A C 1
ATOM 820 O O . ILE A 1 101 ? 37.406 3.825 -44.600 1.00 91.44 101 ILE A O 1
ATOM 824 N N . SER A 1 102 ? 38.239 3.446 -42.552 1.00 91.69 102 SER A N 1
ATOM 825 C CA . SER A 1 102 ? 36.932 3.253 -41.903 1.00 91.69 102 SER A CA 1
ATOM 826 C C . SER A 1 102 ? 36.203 4.590 -41.749 1.00 91.69 102 SER A C 1
ATOM 828 O O . SER A 1 102 ? 36.694 5.474 -41.056 1.00 91.69 102 SER A O 1
ATOM 830 N N . VAL A 1 103 ? 35.024 4.711 -42.358 1.00 92.06 103 VAL A N 1
ATOM 831 C CA . VAL A 1 103 ? 34.174 5.917 -42.338 1.00 92.06 103 VAL A CA 1
ATOM 832 C C . VAL A 1 103 ? 33.105 5.819 -41.254 1.00 92.06 103 VAL A C 1
ATOM 834 O O . VAL A 1 103 ? 32.878 6.764 -40.508 1.00 92.06 103 VAL A O 1
ATOM 837 N N . LEU A 1 104 ? 32.459 4.659 -41.141 1.00 92.62 104 LEU A N 1
ATOM 838 C CA . LEU A 1 104 ? 31.406 4.408 -40.162 1.00 92.62 104 LEU A CA 1
ATOM 839 C C . LEU A 1 104 ? 31.499 2.963 -39.681 1.00 92.62 104 LEU A C 1
ATOM 841 O O . LEU A 1 104 ? 31.710 2.051 -40.480 1.00 92.62 104 LEU A O 1
ATOM 845 N N . ARG A 1 105 ? 31.307 2.753 -38.381 1.00 92.88 105 ARG A N 1
ATOM 846 C CA . ARG A 1 105 ? 31.102 1.436 -37.778 1.00 92.88 105 ARG A CA 1
ATOM 847 C C . ARG A 1 105 ? 29.891 1.527 -36.866 1.00 92.88 105 ARG A C 1
ATOM 849 O O . ARG A 1 105 ? 29.849 2.400 -36.008 1.00 92.88 105 ARG A O 1
ATOM 856 N N . THR A 1 106 ? 28.926 0.642 -37.056 1.00 92.56 106 THR A N 1
ATOM 857 C CA . THR A 1 106 ? 27.699 0.615 -36.258 1.00 92.56 106 THR A CA 1
ATOM 858 C C . THR A 1 106 ? 27.136 -0.801 -36.182 1.00 92.56 106 THR A C 1
ATOM 860 O O . THR A 1 106 ? 27.585 -1.694 -36.906 1.00 92.56 106 THR A O 1
ATOM 863 N N . GLN A 1 107 ? 26.206 -1.018 -35.263 1.00 93.25 107 GLN A N 1
ATOM 864 C CA . GLN A 1 107 ? 25.530 -2.289 -35.043 1.00 93.25 107 GLN A CA 1
ATOM 865 C C . GLN A 1 107 ? 24.045 -2.027 -34.806 1.00 93.25 107 GLN A C 1
ATOM 867 O O . GLN A 1 107 ? 23.684 -1.007 -34.220 1.00 93.25 107 GLN A O 1
ATOM 872 N N . PHE A 1 108 ? 23.199 -2.931 -35.283 1.00 94.62 108 PHE A N 1
ATOM 873 C CA . PHE A 1 108 ? 21.748 -2.846 -35.135 1.00 94.62 108 PHE A CA 1
ATOM 874 C C . PHE A 1 108 ? 21.122 -4.239 -35.204 1.00 94.62 108 PHE A C 1
ATOM 876 O O . PHE A 1 108 ? 21.749 -5.182 -35.693 1.00 94.62 108 PHE A O 1
ATOM 883 N N . ALA A 1 109 ? 19.882 -4.360 -34.742 1.00 96.00 109 ALA A N 1
ATOM 884 C CA . ALA A 1 109 ? 19.083 -5.569 -34.885 1.00 96.00 109 ALA A CA 1
ATOM 885 C C . ALA A 1 109 ? 17.853 -5.303 -35.761 1.00 96.00 109 ALA A C 1
ATOM 887 O O . ALA A 1 109 ? 17.344 -4.185 -35.805 1.00 96.00 109 ALA A O 1
ATOM 888 N N . ILE A 1 110 ? 17.376 -6.334 -36.453 1.00 96.38 110 ILE A N 1
ATOM 889 C CA . ILE A 1 110 ? 16.071 -6.352 -37.117 1.00 96.38 110 ILE A CA 1
ATOM 890 C C . ILE A 1 110 ? 15.270 -7.494 -36.505 1.00 96.38 110 ILE A C 1
ATOM 892 O O . ILE A 1 110 ? 15.758 -8.623 -36.471 1.00 96.38 110 ILE A O 1
ATOM 896 N N . ASP A 1 111 ? 14.052 -7.208 -36.060 1.00 95.94 111 ASP A N 1
ATOM 897 C CA . ASP A 1 111 ? 13.105 -8.220 -35.596 1.00 95.94 111 ASP A CA 1
ATOM 898 C C . ASP A 1 111 ? 11.725 -7.950 -36.200 1.00 95.94 111 ASP A C 1
ATOM 900 O O . ASP A 1 111 ? 10.995 -7.052 -35.771 1.00 95.94 111 ASP A O 1
ATOM 904 N N . LYS A 1 112 ? 11.385 -8.718 -37.237 1.00 94.38 112 LYS A N 1
ATOM 905 C CA . LYS A 1 112 ? 10.160 -8.515 -38.019 1.00 94.38 112 LYS A CA 1
ATOM 906 C C . LYS A 1 112 ? 8.912 -9.074 -37.347 1.00 94.38 112 LYS A C 1
ATOM 908 O O . LYS A 1 112 ? 7.809 -8.654 -37.693 1.00 94.38 112 LYS A O 1
ATOM 913 N N . LYS A 1 113 ? 9.074 -10.017 -36.416 1.00 93.50 113 LYS A N 1
ATOM 914 C CA . LYS A 1 113 ? 7.974 -10.748 -35.775 1.00 93.50 113 LYS A CA 1
ATOM 915 C C . LYS A 1 113 ? 7.815 -10.403 -34.293 1.00 93.50 113 LYS A C 1
ATOM 917 O O . LYS A 1 113 ? 6.977 -11.005 -33.630 1.00 93.50 113 LYS A O 1
ATOM 922 N N . LEU A 1 114 ? 8.572 -9.428 -33.784 1.00 95.94 114 LEU A N 1
ATOM 923 C CA . LEU A 1 114 ? 8.487 -9.031 -32.384 1.00 95.94 114 LEU A CA 1
ATOM 924 C C . LEU A 1 114 ? 7.043 -8.721 -31.973 1.00 95.94 114 LEU A C 1
ATOM 926 O O . LEU A 1 114 ? 6.428 -7.759 -32.445 1.00 95.94 114 LEU A O 1
ATOM 930 N N . TYR A 1 115 ? 6.544 -9.517 -31.042 1.00 95.00 115 TYR A N 1
ATOM 931 C CA . TYR A 1 115 ? 5.253 -9.356 -30.408 1.00 95.00 115 TYR A CA 1
ATOM 932 C C . TYR A 1 115 ? 5.418 -9.525 -28.903 1.00 95.00 115 TYR A C 1
ATOM 934 O O . TYR A 1 115 ? 6.042 -10.477 -28.438 1.00 95.00 115 TYR A O 1
ATOM 942 N N . VAL A 1 116 ? 4.861 -8.583 -28.143 1.00 94.44 116 VAL A N 1
ATOM 943 C CA . VAL A 1 116 ? 4.917 -8.585 -26.683 1.00 94.44 116 VAL A CA 1
ATOM 944 C C . VAL A 1 116 ? 3.524 -8.367 -26.127 1.00 94.44 116 VAL A C 1
ATOM 946 O O . VAL A 1 116 ? 2.854 -7.389 -26.464 1.00 94.44 116 VAL A O 1
ATOM 949 N N . GLU A 1 117 ? 3.125 -9.257 -25.231 1.00 94.75 117 GLU A N 1
ATOM 950 C CA . GLU A 1 117 ? 1.907 -9.153 -24.443 1.00 94.75 117 GLU A CA 1
ATOM 951 C C . GLU A 1 117 ? 2.247 -9.257 -22.955 1.00 94.75 117 GLU A C 1
ATOM 953 O O . GLU A 1 117 ? 3.176 -9.956 -22.545 1.00 94.75 117 GLU A O 1
ATOM 958 N N . GLN A 1 118 ? 1.487 -8.545 -22.130 1.00 92.44 118 GLN A N 1
ATOM 959 C CA . GLN A 1 118 ? 1.607 -8.613 -20.682 1.00 92.44 118 GLN A CA 1
ATOM 960 C C . GLN A 1 118 ? 0.243 -8.458 -20.023 1.00 92.44 118 GLN A C 1
ATOM 962 O O . GLN A 1 118 ? -0.593 -7.669 -20.467 1.00 92.44 118 GLN A O 1
ATOM 967 N N . VAL A 1 119 ? 0.051 -9.151 -18.906 1.00 93.69 119 VAL A N 1
ATOM 968 C CA . VAL A 1 119 ? -1.151 -9.047 -18.082 1.00 93.69 119 VAL A CA 1
ATOM 969 C C . VAL A 1 119 ? -0.745 -8.978 -16.615 1.00 93.69 119 VAL A C 1
ATOM 971 O O . VAL A 1 119 ? 0.089 -9.752 -16.142 1.00 93.69 119 VAL A O 1
ATOM 974 N N . LYS A 1 120 ? -1.340 -8.038 -15.874 1.00 90.88 120 LYS A N 1
ATOM 975 C CA . LYS A 1 120 ? -1.183 -7.976 -14.419 1.00 90.88 120 LYS A CA 1
ATOM 976 C C . LYS A 1 120 ? -1.863 -9.196 -13.799 1.00 90.88 120 LYS A C 1
ATOM 978 O O . LYS A 1 120 ? -3.061 -9.386 -13.984 1.00 90.88 120 LYS A O 1
ATOM 983 N N . ASN A 1 121 ? -1.107 -10.000 -13.056 1.00 90.62 121 ASN A N 1
ATOM 984 C CA . ASN A 1 121 ? -1.644 -11.161 -12.348 1.00 90.62 121 ASN A CA 1
ATOM 985 C C . ASN A 1 121 ? -2.118 -10.770 -10.940 1.00 90.62 121 ASN A C 1
ATOM 987 O O . ASN A 1 121 ? -3.235 -11.079 -10.539 1.00 90.62 121 ASN A O 1
ATOM 991 N N . ASN A 1 122 ? -1.284 -10.045 -10.194 1.00 88.81 122 ASN A N 1
ATOM 992 C CA . ASN A 1 122 ? -1.643 -9.406 -8.926 1.00 88.81 122 ASN A CA 1
ATOM 993 C C . ASN A 1 122 ? -0.771 -8.151 -8.722 1.00 88.81 122 ASN A C 1
ATOM 995 O O . ASN A 1 122 ? -0.149 -7.679 -9.670 1.00 88.81 122 ASN A O 1
ATOM 999 N N . ASN A 1 123 ? -0.750 -7.563 -7.522 1.00 81.69 123 ASN A N 1
ATOM 1000 C CA . ASN A 1 123 ? 0.046 -6.353 -7.266 1.00 81.69 123 ASN A CA 1
ATOM 1001 C C . ASN A 1 123 ? 1.565 -6.569 -7.379 1.00 81.69 123 ASN A C 1
ATOM 1003 O O . ASN A 1 123 ? 2.269 -5.619 -7.706 1.00 81.69 123 ASN A O 1
ATOM 1007 N N . ASP A 1 124 ? 2.036 -7.806 -7.212 1.00 87.62 124 ASP A N 1
ATOM 1008 C CA . ASP A 1 124 ? 3.463 -8.139 -7.134 1.00 87.62 124 ASP A CA 1
ATOM 1009 C C . ASP A 1 124 ? 3.928 -9.069 -8.264 1.00 87.62 124 ASP A C 1
ATOM 1011 O O . ASP A 1 124 ? 5.050 -9.575 -8.233 1.00 87.62 124 ASP A O 1
ATOM 1015 N N . SER A 1 125 ? 3.085 -9.338 -9.269 1.00 93.38 125 SER A N 1
ATOM 1016 C CA . SER A 1 125 ? 3.459 -10.207 -10.386 1.00 93.38 125 SER A CA 1
ATOM 1017 C C . SER A 1 125 ? 2.694 -9.954 -11.682 1.00 93.38 125 SER A C 1
ATOM 1019 O O . SER A 1 125 ? 1.526 -9.549 -11.685 1.00 93.38 125 SER A O 1
ATOM 1021 N N . TYR A 1 126 ? 3.356 -10.284 -12.789 1.00 93.75 126 TYR A N 1
ATOM 1022 C CA . TYR A 1 126 ? 2.865 -10.142 -14.158 1.00 93.75 126 TYR A CA 1
ATOM 1023 C C . TYR A 1 126 ? 3.065 -11.444 -14.930 1.00 93.75 126 TYR A C 1
ATOM 1025 O O . TYR A 1 126 ? 4.028 -12.166 -14.686 1.00 93.75 126 TYR A O 1
ATOM 1033 N N . ILE A 1 127 ? 2.165 -11.737 -15.864 1.00 95.38 127 ILE A N 1
ATOM 1034 C CA . ILE A 1 127 ? 2.343 -12.794 -16.865 1.00 95.38 127 ILE A CA 1
ATOM 1035 C C . ILE A 1 127 ? 2.740 -12.108 -18.166 1.00 95.38 127 ILE A C 1
ATOM 1037 O O . ILE A 1 127 ? 2.089 -11.140 -18.565 1.00 9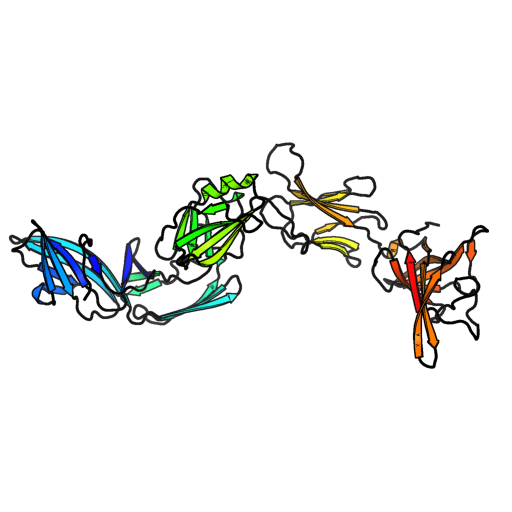5.38 127 ILE A O 1
ATOM 1041 N N . VAL A 1 128 ? 3.803 -12.586 -18.806 1.00 95.38 128 VAL A N 1
ATOM 1042 C CA . VAL A 1 128 ? 4.333 -12.017 -20.049 1.00 95.38 128 VAL A CA 1
ATOM 1043 C C . VAL A 1 128 ? 4.409 -13.060 -21.148 1.00 95.38 128 VAL A C 1
ATOM 1045 O O . VAL A 1 128 ? 4.687 -14.231 -20.887 1.00 95.38 128 VAL A O 1
ATOM 1048 N N . SER A 1 129 ? 4.211 -12.609 -22.384 1.00 96.12 129 SER A N 1
ATOM 1049 C CA . SER A 1 129 ? 4.521 -13.367 -23.587 1.00 96.12 129 SER A CA 1
ATOM 1050 C C . SER A 1 129 ? 5.375 -12.528 -24.532 1.00 96.12 129 SER A C 1
ATOM 1052 O O . SER A 1 129 ? 5.064 -11.362 -24.771 1.00 96.12 129 SER A O 1
ATOM 1054 N N . VAL A 1 130 ? 6.462 -13.106 -25.044 1.00 96.56 130 VAL A N 1
ATOM 1055 C CA . VAL A 1 130 ? 7.365 -12.468 -26.012 1.00 96.56 130 VAL A CA 1
ATOM 1056 C C . VAL A 1 130 ? 7.620 -13.451 -27.150 1.00 96.56 130 VAL A C 1
ATOM 1058 O O . VAL A 1 130 ? 8.176 -14.522 -26.926 1.00 96.56 130 VAL A O 1
ATOM 1061 N N . ASP A 1 131 ? 7.229 -13.092 -28.367 1.00 96.44 131 ASP A N 1
ATOM 1062 C CA . ASP A 1 131 ? 7.537 -13.823 -29.602 1.00 96.44 131 ASP A CA 1
ATOM 1063 C C . ASP A 1 131 ? 8.475 -12.948 -30.443 1.00 96.44 131 ASP A C 1
ATOM 1065 O O . ASP A 1 131 ? 8.230 -11.755 -30.603 1.00 96.44 131 ASP A O 1
ATOM 1069 N N . SER A 1 132 ? 9.590 -13.505 -30.908 1.00 96.31 132 SER A N 1
ATOM 1070 C CA . SER A 1 132 ? 10.688 -12.771 -31.546 1.00 96.31 132 SER A CA 1
ATOM 1071 C C . SER A 1 132 ? 11.378 -13.672 -32.561 1.00 96.31 132 SER A C 1
ATOM 1073 O O . SER A 1 132 ? 11.659 -14.831 -32.262 1.00 96.31 132 SER A O 1
ATOM 1075 N N . ASP A 1 133 ? 11.728 -13.136 -33.733 1.00 95.25 133 ASP A N 1
ATOM 1076 C CA . ASP A 1 133 ? 12.518 -13.889 -34.720 1.00 95.25 133 ASP A CA 1
ATOM 1077 C C . ASP A 1 133 ? 13.986 -14.078 -34.290 1.00 95.25 133 ASP A C 1
ATOM 1079 O O . ASP A 1 133 ? 14.722 -14.860 -34.896 1.00 95.25 133 ASP A O 1
ATOM 1083 N N . LEU A 1 134 ? 14.446 -13.336 -33.276 1.00 94.62 134 LEU A N 1
ATOM 1084 C CA . LEU A 1 134 ? 15.802 -13.453 -32.735 1.00 94.62 134 LEU A CA 1
ATOM 1085 C C . LEU A 1 134 ? 15.936 -14.609 -31.736 1.00 94.62 134 LEU A C 1
ATOM 1087 O O . LEU A 1 134 ? 17.054 -14.961 -31.354 1.00 94.62 134 LEU A O 1
ATOM 1091 N N . MET A 1 135 ? 14.816 -15.200 -31.315 1.00 92.88 135 MET A N 1
ATOM 1092 C CA . MET A 1 135 ? 14.762 -16.270 -30.323 1.00 92.88 135 MET A CA 1
ATOM 1093 C C . MET A 1 135 ? 14.232 -17.566 -30.951 1.00 92.88 135 MET A C 1
ATOM 1095 O O . MET A 1 135 ? 13.393 -17.523 -31.847 1.00 92.88 135 MET A O 1
ATOM 1099 N N . PRO A 1 136 ? 14.712 -18.741 -30.502 1.00 87.31 136 PRO A N 1
ATOM 1100 C CA . PRO A 1 136 ? 14.271 -20.017 -31.062 1.00 87.31 136 PRO A CA 1
ATOM 1101 C C . PRO A 1 136 ? 12.844 -20.395 -30.642 1.00 87.31 136 PRO A C 1
ATOM 1103 O O . PRO A 1 136 ? 12.136 -21.047 -31.407 1.00 87.31 136 PRO A O 1
ATOM 1106 N N . GLU A 1 137 ? 12.431 -20.002 -29.437 1.00 91.75 137 GLU A N 1
ATOM 1107 C CA . GLU A 1 137 ? 11.123 -20.306 -28.862 1.00 91.75 137 GLU A CA 1
ATOM 1108 C C . GLU A 1 137 ? 10.525 -19.040 -28.236 1.00 91.75 137 GLU A C 1
ATOM 1110 O O . GLU A 1 137 ? 11.276 -18.219 -27.696 1.00 91.75 137 GLU A O 1
ATOM 1115 N N . PRO A 1 138 ? 9.192 -18.865 -28.298 1.00 93.69 138 PRO A N 1
ATOM 1116 C CA . PRO A 1 138 ? 8.529 -17.767 -27.617 1.00 93.69 138 PRO A CA 1
ATOM 1117 C C . PRO A 1 138 ? 8.643 -17.936 -26.101 1.00 93.69 138 PRO A C 1
ATOM 1119 O O . PRO A 1 138 ? 8.594 -19.045 -25.566 1.00 93.69 138 PRO A O 1
ATOM 1122 N N . ILE A 1 139 ? 8.737 -16.816 -25.398 1.00 95.06 139 ILE A N 1
ATOM 1123 C CA . ILE A 1 139 ? 8.754 -16.778 -23.940 1.00 95.06 139 ILE A CA 1
ATOM 1124 C C . ILE A 1 139 ? 7.315 -16.669 -23.447 1.00 95.06 139 ILE A C 1
ATOM 1126 O O . ILE A 1 139 ? 6.543 -15.844 -23.937 1.00 95.06 139 ILE A O 1
ATOM 1130 N N . PHE A 1 140 ? 6.972 -17.482 -22.451 1.00 95.44 140 PHE A N 1
ATOM 1131 C CA . PHE A 1 140 ? 5.757 -17.350 -21.656 1.00 95.44 140 PHE A CA 1
ATOM 1132 C C . PHE A 1 140 ? 6.115 -17.581 -20.190 1.00 95.44 140 PHE A C 1
ATOM 1134 O O . PHE A 1 140 ? 6.469 -18.699 -19.816 1.00 95.44 140 PHE A O 1
ATOM 1141 N N . ASP A 1 141 ? 6.069 -16.528 -19.375 1.00 94.69 141 ASP A N 1
ATOM 1142 C CA . ASP A 1 141 ? 6.582 -16.587 -18.004 1.00 94.69 141 ASP A CA 1
ATOM 1143 C C . ASP A 1 141 ? 5.779 -15.713 -17.033 1.00 94.69 141 ASP A C 1
ATOM 1145 O O . ASP A 1 141 ? 5.071 -14.780 -17.426 1.00 94.69 141 ASP A O 1
ATOM 1149 N N . LYS A 1 142 ? 5.905 -16.017 -15.740 1.00 94.62 142 LYS A N 1
ATOM 1150 C CA . LYS A 1 142 ? 5.391 -15.213 -14.637 1.00 94.62 142 LYS A CA 1
ATOM 1151 C C . LYS A 1 142 ? 6.551 -14.505 -13.941 1.00 94.62 142 LYS A C 1
ATOM 1153 O O . LYS A 1 142 ? 7.365 -15.127 -13.269 1.00 94.62 142 LYS A O 1
ATOM 1158 N N . ILE A 1 143 ? 6.544 -13.181 -14.000 1.00 92.94 143 ILE A N 1
ATOM 1159 C CA . ILE A 1 143 ? 7.546 -12.323 -13.369 1.00 92.94 143 ILE A CA 1
ATOM 1160 C C . ILE A 1 143 ? 7.046 -11.864 -12.000 1.00 92.94 143 ILE A C 1
ATOM 1162 O O . ILE A 1 143 ? 5.970 -11.274 -11.894 1.00 92.94 143 ILE A O 1
ATOM 1166 N N . SER A 1 144 ? 7.846 -12.104 -10.962 1.00 93.81 144 SER A N 1
ATOM 1167 C CA . SER A 1 144 ? 7.710 -11.489 -9.634 1.00 93.81 144 SER A CA 1
ATOM 1168 C C . SER A 1 144 ? 8.406 -10.128 -9.622 1.00 93.81 144 SER A C 1
ATOM 1170 O O . SER A 1 144 ? 9.535 -10.020 -10.095 1.00 93.81 144 SER A O 1
ATOM 1172 N N . VAL A 1 145 ? 7.771 -9.092 -9.064 1.00 92.31 145 VAL A N 1
ATOM 1173 C CA . VAL A 1 145 ? 8.367 -7.744 -8.975 1.00 92.31 145 VAL A CA 1
ATOM 1174 C C . VAL A 1 145 ? 9.645 -7.744 -8.136 1.00 92.31 145 VAL A C 1
ATOM 1176 O O . VAL A 1 145 ? 10.600 -7.059 -8.486 1.00 92.31 145 VAL A O 1
ATOM 1179 N N . GLN A 1 146 ? 9.689 -8.542 -7.065 1.00 89.75 146 GLN A N 1
ATOM 1180 C CA . GLN A 1 146 ? 10.841 -8.603 -6.156 1.00 89.75 146 GLN A CA 1
ATOM 1181 C C . GLN A 1 146 ? 12.105 -9.140 -6.838 1.00 89.75 146 GLN A C 1
ATOM 1183 O O . GLN A 1 146 ? 13.213 -8.714 -6.514 1.00 89.75 146 GLN A O 1
ATOM 1188 N N . ASP A 1 147 ? 11.926 -10.042 -7.803 1.00 88.62 147 ASP A N 1
ATOM 1189 C CA . ASP A 1 147 ? 13.014 -10.710 -8.522 1.00 88.62 147 ASP A CA 1
ATOM 1190 C C . ASP A 1 147 ? 13.264 -10.094 -9.903 1.00 88.62 147 ASP A C 1
ATOM 1192 O O . ASP A 1 147 ? 14.152 -10.532 -10.640 1.00 88.62 147 ASP A O 1
ATOM 1196 N N . PHE A 1 148 ? 12.475 -9.083 -10.273 1.00 92.25 148 PHE A N 1
ATOM 1197 C CA . PHE A 1 148 ? 12.526 -8.490 -11.593 1.00 92.25 148 PHE A CA 1
ATOM 1198 C C . PHE A 1 148 ? 13.854 -7.767 -11.833 1.00 92.25 148 PHE A C 1
ATOM 1200 O O . PHE A 1 148 ? 14.327 -6.977 -11.012 1.00 92.25 148 PHE A O 1
ATOM 1207 N N . ARG A 1 149 ? 14.430 -8.007 -13.010 1.00 90.38 149 ARG A N 1
ATOM 1208 C CA . ARG A 1 149 ? 15.587 -7.287 -13.539 1.00 90.38 149 ARG A CA 1
ATOM 1209 C C . ARG A 1 149 ? 15.353 -6.987 -15.005 1.00 90.38 149 ARG A C 1
ATOM 1211 O O . ARG A 1 149 ? 14.790 -7.810 -15.716 1.00 90.38 149 ARG A O 1
ATOM 1218 N N . GLU A 1 150 ? 15.820 -5.839 -15.475 1.00 89.62 150 GLU A N 1
ATOM 1219 C CA . GLU A 1 150 ? 15.678 -5.443 -16.878 1.00 89.62 150 GLU A CA 1
ATOM 1220 C C . GLU A 1 150 ? 16.438 -6.346 -17.870 1.00 89.62 150 GLU A C 1
ATOM 1222 O O . GLU A 1 150 ? 16.083 -6.379 -19.045 1.00 89.62 150 GLU A O 1
ATOM 1227 N N . ASP A 1 151 ? 17.457 -7.083 -17.418 1.00 89.94 151 ASP A N 1
ATOM 1228 C CA . ASP A 1 151 ? 18.368 -7.903 -18.231 1.00 89.94 151 ASP A CA 1
ATOM 1229 C C . ASP A 1 151 ? 18.032 -9.408 -18.238 1.00 89.94 151 ASP A C 1
ATOM 1231 O O . ASP A 1 151 ? 18.885 -10.253 -18.525 1.00 89.94 151 ASP A O 1
ATOM 1235 N N . TRP A 1 152 ? 16.787 -9.756 -17.908 1.00 89.88 152 TRP A N 1
ATOM 1236 C CA . TRP A 1 152 ? 16.375 -11.143 -17.693 1.00 89.88 152 TRP A CA 1
ATOM 1237 C C . TRP A 1 152 ? 16.224 -11.969 -18.982 1.00 89.88 152 TRP A C 1
ATOM 1239 O O . TRP A 1 152 ? 16.435 -13.182 -18.950 1.00 89.88 152 TRP A O 1
ATOM 1249 N N . ILE A 1 153 ? 15.901 -11.342 -20.120 1.00 93.19 153 ILE A N 1
ATOM 1250 C CA . ILE A 1 153 ? 15.748 -12.047 -21.401 1.00 93.19 153 ILE A CA 1
ATOM 1251 C C . ILE A 1 153 ? 17.113 -12.196 -22.064 1.00 93.19 153 ILE A C 1
ATOM 1253 O O . ILE A 1 153 ? 17.627 -11.259 -22.678 1.00 93.19 153 ILE A O 1
ATOM 1257 N N . LYS A 1 154 ? 17.686 -13.396 -21.969 1.00 94.06 154 LYS A N 1
ATOM 1258 C CA . LYS A 1 154 ? 18.966 -13.751 -22.592 1.00 94.06 154 LYS A CA 1
ATOM 1259 C C . LYS A 1 154 ? 18.759 -14.759 -23.709 1.00 94.06 154 LYS A C 1
ATOM 1261 O O . LYS A 1 154 ? 18.003 -15.714 -23.552 1.00 94.06 154 LYS A O 1
ATOM 1266 N N . PHE A 1 155 ? 19.452 -14.570 -24.825 1.00 94.25 155 PHE A N 1
ATOM 1267 C CA . PHE A 1 155 ? 19.369 -15.471 -25.972 1.00 94.25 155 PHE A CA 1
ATOM 1268 C C . PHE A 1 155 ? 20.723 -15.622 -26.666 1.00 94.25 155 PHE A C 1
ATOM 1270 O O . PHE A 1 155 ? 21.596 -14.761 -26.565 1.00 94.25 155 PHE A O 1
ATOM 1277 N N . ASN A 1 156 ? 20.898 -16.735 -27.379 1.00 93.31 156 ASN A N 1
ATOM 1278 C CA . ASN A 1 156 ? 22.093 -16.994 -28.175 1.00 93.31 156 ASN A CA 1
ATOM 1279 C C . ASN A 1 156 ? 21.809 -16.744 -29.654 1.00 93.31 156 ASN A C 1
ATOM 1281 O O . ASN A 1 156 ? 20.904 -17.348 -30.226 1.00 93.31 156 ASN A O 1
ATOM 1285 N N . TRP A 1 157 ? 22.635 -15.920 -30.292 1.00 91.12 157 TRP A N 1
ATOM 1286 C CA . TRP A 1 157 ? 22.590 -15.669 -31.728 1.00 91.12 157 TRP A CA 1
ATOM 1287 C C . TRP A 1 157 ? 23.992 -15.803 -32.319 1.00 91.12 157 TRP A C 1
ATOM 1289 O O . TRP A 1 157 ? 24.927 -15.149 -31.868 1.00 91.12 157 TRP A O 1
ATOM 1299 N N . ASN A 1 158 ? 24.169 -16.669 -33.323 1.00 89.00 158 ASN A N 1
ATOM 1300 C CA . ASN A 1 158 ? 25.476 -16.944 -33.944 1.00 89.00 158 ASN A CA 1
ATOM 1301 C C . ASN A 1 158 ? 26.610 -17.251 -32.933 1.00 89.00 158 ASN A C 1
ATOM 1303 O O . ASN A 1 158 ? 27.728 -16.758 -33.081 1.00 89.00 158 ASN A O 1
ATOM 1307 N N . ASN A 1 159 ? 26.333 -18.088 -31.924 1.00 88.44 159 ASN A N 1
ATOM 1308 C CA . ASN A 1 159 ? 27.258 -18.460 -30.836 1.00 88.44 159 ASN A CA 1
ATOM 1309 C C . ASN A 1 159 ? 27.715 -17.290 -29.946 1.00 88.44 159 ASN A C 1
ATOM 1311 O O . ASN A 1 159 ? 28.790 -17.349 -29.349 1.00 88.44 159 ASN A O 1
ATOM 1315 N N . GLN A 1 160 ? 26.917 -16.228 -29.868 1.00 91.19 160 GLN A N 1
ATOM 1316 C CA . GLN A 1 160 ? 27.120 -15.123 -28.942 1.00 91.19 160 GLN A CA 1
ATOM 1317 C C . GLN A 1 160 ? 25.865 -14.914 -28.093 1.00 91.19 160 GLN A C 1
ATOM 1319 O O . GLN A 1 160 ? 24.752 -14.992 -28.612 1.00 91.19 160 GLN A O 1
ATOM 1324 N N . GLU A 1 161 ? 26.055 -14.656 -26.800 1.00 93.94 161 GLU A N 1
ATOM 1325 C CA . GLU A 1 161 ? 24.969 -14.311 -25.883 1.00 93.94 161 GLU A CA 1
ATOM 1326 C C . GLU A 1 161 ? 24.618 -12.825 -26.026 1.00 93.94 161 GLU A C 1
ATOM 1328 O O . GLU A 1 161 ? 25.501 -11.967 -26.125 1.00 93.94 161 GLU A O 1
ATOM 1333 N N . TYR A 1 162 ? 23.320 -12.543 -26.039 1.00 95.31 162 TYR A N 1
ATOM 1334 C CA . TYR A 1 162 ? 22.741 -11.210 -26.088 1.00 95.31 162 TYR A CA 1
ATOM 1335 C C . TYR A 1 162 ? 21.641 -11.078 -25.037 1.00 95.31 162 TYR A C 1
ATOM 1337 O O . TYR A 1 162 ? 20.991 -12.058 -24.665 1.00 95.31 162 TYR A O 1
ATOM 1345 N N . ILE A 1 163 ? 21.402 -9.842 -24.606 1.00 95.44 163 ILE A N 1
ATOM 1346 C CA . ILE A 1 163 ? 20.272 -9.468 -23.755 1.00 95.44 163 ILE A CA 1
ATOM 1347 C C . ILE A 1 163 ? 19.251 -8.729 -24.614 1.00 95.44 163 ILE A C 1
ATOM 1349 O O . ILE A 1 163 ? 19.608 -7.793 -25.334 1.00 95.44 163 ILE A O 1
ATOM 1353 N N . TYR A 1 164 ? 17.984 -9.122 -24.526 1.00 94.88 164 TYR A N 1
ATOM 1354 C CA . TYR A 1 164 ? 16.882 -8.398 -25.145 1.00 94.88 164 TYR A CA 1
ATOM 1355 C C . TYR A 1 164 ? 16.166 -7.546 -24.092 1.00 94.88 164 TYR A C 1
ATOM 1357 O O . TYR A 1 164 ? 15.396 -8.033 -23.271 1.00 94.88 164 TYR A O 1
ATOM 1365 N N . TYR A 1 165 ? 16.388 -6.238 -24.144 1.00 93.06 165 TYR A N 1
ATOM 1366 C CA . TYR A 1 165 ? 15.664 -5.273 -23.332 1.00 93.06 165 TYR A CA 1
ATOM 1367 C C . TYR A 1 165 ? 14.285 -4.988 -23.932 1.00 93.06 165 TYR A C 1
ATOM 1369 O O . TYR A 1 165 ? 14.161 -4.326 -24.967 1.00 93.06 165 TYR A O 1
ATOM 1377 N N . VAL A 1 166 ? 13.255 -5.479 -23.248 1.00 91.31 166 VAL A N 1
ATOM 1378 C CA . VAL A 1 166 ? 11.841 -5.254 -23.566 1.00 91.31 166 VAL A CA 1
ATOM 1379 C C . VAL A 1 166 ? 11.272 -4.231 -22.575 1.00 91.31 166 VAL A C 1
ATOM 1381 O O . VAL A 1 166 ? 11.410 -4.445 -21.373 1.00 91.31 166 VAL A O 1
ATOM 1384 N N . PRO A 1 167 ? 10.654 -3.121 -23.018 1.00 89.12 167 PRO A N 1
ATOM 1385 C CA . PRO A 1 167 ? 10.037 -2.128 -22.142 1.00 89.12 167 PRO A CA 1
ATOM 1386 C C . PRO A 1 167 ? 8.614 -2.557 -21.742 1.00 89.12 167 PRO A C 1
ATOM 1388 O O . PRO A 1 167 ? 7.630 -2.023 -22.256 1.00 89.12 167 PRO A O 1
ATOM 1391 N N . PHE A 1 168 ? 8.480 -3.540 -20.843 1.00 89.81 168 PHE A N 1
ATOM 1392 C CA . PHE A 1 168 ? 7.155 -3.908 -20.323 1.00 89.81 168 PHE A CA 1
ATOM 1393 C C . PHE A 1 168 ? 6.543 -2.741 -19.553 1.00 89.81 168 PHE A C 1
ATOM 1395 O O . PHE A 1 168 ? 7.234 -2.099 -18.781 1.00 89.81 168 PHE A O 1
ATOM 1402 N N . ARG A 1 169 ? 5.235 -2.513 -19.661 1.00 86.56 169 ARG A N 1
ATOM 1403 C CA . ARG A 1 169 ? 4.492 -1.463 -18.943 1.00 86.56 169 ARG A CA 1
ATOM 1404 C C . ARG A 1 169 ? 4.207 -1.841 -17.488 1.00 86.56 169 ARG A C 1
ATOM 1406 O O . ARG A 1 169 ? 3.048 -1.930 -17.086 1.00 86.56 169 ARG A O 1
ATOM 1413 N N . PHE A 1 170 ? 5.235 -2.194 -16.725 1.00 90.12 170 PHE A N 1
ATOM 1414 C CA . PHE A 1 170 ? 5.078 -2.449 -15.296 1.00 90.12 170 PHE A CA 1
ATOM 1415 C C . PHE A 1 170 ? 5.202 -1.121 -14.536 1.00 90.12 170 PHE A C 1
ATOM 1417 O O . PHE A 1 170 ? 6.242 -0.476 -14.667 1.00 90.12 170 PHE A O 1
ATOM 1424 N N . PRO A 1 171 ? 4.200 -0.705 -13.735 1.00 90.19 171 PRO A N 1
ATOM 1425 C CA . PRO A 1 171 ? 4.273 0.492 -12.893 1.00 90.19 171 PRO A CA 1
ATOM 1426 C C . PRO A 1 171 ? 5.238 0.267 -11.720 1.00 90.19 171 PRO A C 1
ATOM 1428 O O . PRO A 1 171 ? 4.822 0.012 -10.586 1.00 90.19 171 PRO A O 1
ATOM 1431 N N . LEU A 1 172 ? 6.540 0.291 -12.019 1.00 93.44 172 LEU A N 1
ATOM 1432 C CA . LEU A 1 172 ? 7.625 0.028 -11.078 1.00 93.44 172 LEU A CA 1
ATOM 1433 C C . LEU A 1 172 ? 8.571 1.217 -10.976 1.00 93.44 172 LEU A C 1
ATOM 1435 O O . LEU A 1 172 ? 8.895 1.861 -11.977 1.00 93.44 172 LEU A O 1
ATOM 1439 N N . TYR A 1 173 ? 9.069 1.454 -9.766 1.00 94.69 173 TYR A N 1
ATOM 1440 C CA . TYR A 1 173 ? 10.136 2.407 -9.499 1.00 94.69 173 TYR A CA 1
ATOM 1441 C C . TYR A 1 173 ? 11.298 1.758 -8.750 1.00 94.69 173 TYR A C 1
ATOM 1443 O O . TYR A 1 173 ? 11.129 0.735 -8.086 1.00 94.69 173 TYR A O 1
ATOM 1451 N N . ARG A 1 174 ? 12.478 2.375 -8.804 1.00 95.50 174 ARG A N 1
ATOM 1452 C CA . ARG A 1 174 ? 13.580 2.093 -7.870 1.00 95.50 174 ARG A CA 1
ATOM 1453 C C . ARG A 1 174 ? 14.314 3.375 -7.503 1.00 95.50 174 ARG A C 1
ATOM 1455 O O . ARG A 1 174 ? 14.313 4.329 -8.275 1.00 95.50 174 ARG A O 1
ATOM 1462 N N . ILE A 1 175 ? 14.947 3.379 -6.334 1.00 96.62 175 ILE A N 1
ATOM 1463 C CA . ILE A 1 175 ? 15.792 4.478 -5.846 1.00 96.62 175 ILE A CA 1
ATOM 1464 C C . ILE A 1 175 ? 17.252 4.036 -5.984 1.00 96.62 175 ILE A C 1
ATOM 1466 O O . ILE A 1 175 ? 17.580 2.932 -5.556 1.00 96.62 175 ILE A O 1
ATOM 1470 N N . ASP A 1 176 ? 18.109 4.865 -6.582 1.00 93.12 176 ASP A N 1
ATOM 1471 C CA . ASP A 1 176 ? 19.575 4.693 -6.626 1.00 93.12 176 ASP A CA 1
ATOM 1472 C C . ASP A 1 176 ? 20.066 3.303 -7.086 1.00 93.12 176 ASP A C 1
ATOM 1474 O O . ASP A 1 176 ? 21.016 2.740 -6.545 1.00 93.12 176 ASP A O 1
ATOM 1478 N N . ASN A 1 177 ? 19.421 2.745 -8.119 1.00 89.62 177 ASN A N 1
ATOM 1479 C CA . ASN A 1 177 ? 19.650 1.387 -8.647 1.00 89.62 177 ASN A CA 1
ATOM 1480 C C . ASN A 1 177 ? 19.350 0.240 -7.656 1.00 89.62 177 ASN A C 1
ATOM 1482 O O . ASN A 1 177 ? 19.851 -0.872 -7.823 1.00 89.62 177 ASN A O 1
ATOM 1486 N N . GLY A 1 178 ? 18.538 0.492 -6.627 1.00 93.38 178 GLY A N 1
ATOM 1487 C CA . GLY A 1 178 ? 18.021 -0.539 -5.730 1.00 93.38 178 GLY A CA 1
ATOM 1488 C C . GLY A 1 178 ? 17.036 -1.499 -6.412 1.00 93.38 178 GLY A C 1
ATOM 1489 O O . GLY A 1 178 ? 16.872 -1.511 -7.631 1.00 93.38 178 GLY A O 1
ATOM 1490 N N . ALA A 1 179 ? 16.348 -2.308 -5.607 1.00 93.56 179 ALA A N 1
ATOM 1491 C CA . ALA A 1 179 ? 15.320 -3.215 -6.110 1.00 93.56 179 ALA A CA 1
ATOM 1492 C C . ALA A 1 179 ? 14.114 -2.452 -6.684 1.00 93.56 179 ALA A C 1
ATOM 1494 O O . ALA A 1 179 ? 13.729 -1.400 -6.162 1.00 93.56 179 ALA A O 1
ATOM 1495 N N . TRP A 1 180 ? 13.508 -3.018 -7.730 1.00 94.31 180 TRP A N 1
ATOM 1496 C CA . TRP A 1 180 ? 12.245 -2.539 -8.278 1.00 94.31 180 TRP A CA 1
ATOM 1497 C C . TRP A 1 180 ? 11.105 -2.748 -7.274 1.00 94.31 180 TRP A C 1
ATOM 1499 O O . TRP A 1 180 ? 11.011 -3.782 -6.614 1.00 94.31 180 TRP A O 1
ATOM 1509 N N . LYS A 1 181 ? 10.237 -1.745 -7.158 1.00 93.94 181 LYS A N 1
ATOM 1510 C CA . LYS A 1 181 ? 9.077 -1.710 -6.266 1.00 93.94 181 LYS A CA 1
ATOM 1511 C C . LYS A 1 181 ? 7.844 -1.265 -7.047 1.00 93.94 181 LYS A C 1
ATOM 1513 O O . LYS A 1 181 ? 7.978 -0.410 -7.925 1.00 93.94 181 LYS A O 1
ATOM 1518 N N . PRO A 1 182 ? 6.649 -1.802 -6.759 1.00 92.88 182 PRO A N 1
ATOM 1519 C CA . PRO A 1 182 ? 5.430 -1.360 -7.423 1.00 92.88 182 PRO A CA 1
ATOM 1520 C C . PRO A 1 182 ? 5.052 0.055 -6.976 1.00 92.88 182 PRO A C 1
ATOM 1522 O O . PRO A 1 182 ? 5.303 0.428 -5.836 1.00 92.88 182 PRO A O 1
ATOM 1525 N N . PHE A 1 183 ? 4.383 0.834 -7.828 1.00 91.62 183 PHE A N 1
ATOM 1526 C CA . PHE A 1 183 ? 3.896 2.178 -7.467 1.00 91.62 183 PHE A CA 1
ATOM 1527 C C . PHE A 1 183 ? 2.895 2.188 -6.302 1.00 91.62 183 PHE A C 1
ATOM 1529 O O . PHE A 1 183 ? 2.725 3.210 -5.644 1.00 91.62 183 PHE A O 1
ATOM 1536 N N . SER A 1 184 ? 2.253 1.049 -6.017 1.00 89.50 184 SER A N 1
ATOM 1537 C CA . SER A 1 184 ? 1.416 0.876 -4.826 1.00 89.50 184 SER A CA 1
ATOM 1538 C C . SER A 1 184 ? 2.214 0.870 -3.523 1.00 89.50 184 SER A C 1
ATOM 1540 O O . SER A 1 184 ? 1.620 1.020 -2.461 1.00 89.50 184 SER A O 1
ATOM 1542 N N . GLN A 1 185 ? 3.530 0.655 -3.588 1.00 91.69 185 GLN A N 1
ATOM 1543 C CA . GLN A 1 185 ? 4.420 0.785 -2.448 1.00 91.69 185 GLN A CA 1
ATOM 1544 C C . GLN A 1 185 ? 4.918 2.224 -2.359 1.00 91.69 185 GLN A C 1
ATOM 1546 O O . GLN A 1 185 ? 5.439 2.791 -3.318 1.00 91.69 185 GLN A O 1
ATOM 1551 N N . GLU A 1 186 ? 4.765 2.817 -1.185 1.00 93.88 186 GLU A N 1
ATOM 1552 C CA . GLU A 1 186 ? 5.069 4.221 -0.983 1.00 93.88 186 GLU A CA 1
ATOM 1553 C C . GLU A 1 186 ? 6.576 4.450 -0.775 1.00 93.88 186 GLU A C 1
ATOM 1555 O O . GLU A 1 186 ? 7.319 3.600 -0.272 1.00 93.88 186 GLU A O 1
ATOM 1560 N N . ILE A 1 187 ? 7.045 5.638 -1.153 1.00 96.00 187 ILE A N 1
ATOM 1561 C CA . ILE A 1 187 ? 8.413 6.094 -0.909 1.00 96.00 187 ILE A CA 1
ATOM 1562 C C . ILE A 1 187 ? 8.500 6.676 0.499 1.00 96.00 187 ILE A C 1
ATOM 1564 O O . ILE A 1 187 ? 7.632 7.434 0.935 1.00 96.00 187 ILE A O 1
ATOM 1568 N N . TRP A 1 188 ? 9.588 6.367 1.199 1.00 95.06 188 TRP A N 1
ATOM 1569 C CA . TRP A 1 188 ? 9.939 7.027 2.446 1.00 95.06 188 TRP A CA 1
ATOM 1570 C C . TRP A 1 188 ? 10.989 8.106 2.201 1.00 95.06 188 TRP A C 1
ATOM 1572 O O . TRP A 1 188 ? 12.044 7.834 1.633 1.00 95.06 188 TRP A O 1
ATOM 1582 N N . ILE A 1 189 ? 10.749 9.328 2.686 1.00 94.75 189 ILE A N 1
ATOM 1583 C CA . ILE A 1 189 ? 11.696 10.440 2.501 1.00 94.75 189 ILE A CA 1
ATOM 1584 C C . ILE A 1 189 ? 13.073 10.163 3.118 1.00 94.75 189 ILE A C 1
ATOM 1586 O O . ILE A 1 189 ? 14.063 10.768 2.721 1.00 94.75 189 ILE A O 1
ATOM 1590 N N . GLY A 1 190 ? 13.144 9.283 4.124 1.00 91.56 190 GLY A N 1
ATOM 1591 C CA . GLY A 1 190 ? 14.404 8.902 4.761 1.00 91.56 190 GLY A CA 1
ATOM 1592 C C . GLY A 1 190 ? 15.323 8.082 3.857 1.00 91.56 190 GLY A C 1
ATOM 1593 O O . GLY A 1 190 ? 16.513 8.018 4.150 1.00 91.56 190 GLY A O 1
ATOM 1594 N N . ASP A 1 191 ? 14.788 7.521 2.771 1.00 94.00 191 ASP A N 1
ATOM 1595 C CA . ASP A 1 191 ? 15.544 6.766 1.768 1.00 94.00 191 ASP A CA 1
ATOM 1596 C C . ASP A 1 191 ? 16.097 7.680 0.655 1.00 94.00 191 ASP A C 1
ATOM 1598 O O . ASP A 1 191 ? 16.835 7.221 -0.211 1.00 94.00 191 ASP A O 1
ATOM 1602 N N . ILE A 1 192 ? 15.752 8.975 0.668 1.00 95.94 192 ILE A N 1
ATOM 1603 C CA . ILE A 1 192 ? 16.167 9.962 -0.335 1.00 95.94 192 ILE A CA 1
ATOM 1604 C C . ILE A 1 192 ? 17.313 10.822 0.207 1.00 95.94 192 ILE A C 1
ATOM 1606 O O . ILE A 1 192 ? 17.249 11.382 1.303 1.00 95.94 192 ILE A O 1
ATOM 1610 N N . THR A 1 193 ? 18.354 10.986 -0.602 1.00 95.75 193 THR A N 1
ATOM 1611 C CA . THR A 1 193 ? 19.475 11.909 -0.382 1.00 95.75 193 THR A CA 1
ATOM 1612 C C . THR A 1 193 ? 19.466 13.029 -1.426 1.00 95.75 193 THR A C 1
ATOM 1614 O O . THR A 1 193 ? 18.686 12.995 -2.375 1.00 95.75 193 THR A O 1
ATOM 1617 N N . GLN A 1 194 ? 20.333 14.037 -1.277 1.00 93.88 194 GLN A N 1
ATOM 1618 C CA . GLN A 1 194 ? 20.442 15.123 -2.265 1.00 93.88 194 GLN A CA 1
ATOM 1619 C C . GLN A 1 194 ? 20.835 14.623 -3.663 1.00 93.88 194 GLN A C 1
ATOM 1621 O O . GLN A 1 194 ? 20.402 15.204 -4.653 1.00 93.88 194 GLN A O 1
ATOM 1626 N N . GLU A 1 195 ? 21.603 13.535 -3.733 1.00 95.44 195 GLU A N 1
ATOM 1627 C CA . GLU A 1 195 ? 22.076 12.932 -4.985 1.00 95.44 195 GLU A CA 1
ATOM 1628 C C . GLU A 1 195 ? 21.160 11.811 -5.485 1.00 95.44 195 GLU A C 1
ATOM 1630 O O . GLU A 1 195 ? 21.416 11.225 -6.537 1.00 95.44 195 GLU A O 1
ATOM 1635 N N . SER A 1 196 ? 20.095 11.494 -4.739 1.00 96.12 196 SER A N 1
ATOM 1636 C CA . SER A 1 196 ? 19.247 10.363 -5.082 1.00 96.12 196 SER A CA 1
ATOM 1637 C C . SER A 1 196 ? 18.519 10.580 -6.402 1.00 96.12 196 SER A C 1
ATOM 1639 O O . SER A 1 196 ? 18.117 11.691 -6.763 1.00 96.12 196 SER A O 1
ATOM 1641 N N . SER A 1 197 ? 18.302 9.480 -7.105 1.00 94.94 197 SER A N 1
ATOM 1642 C CA . SER A 1 197 ? 17.563 9.396 -8.356 1.00 94.94 197 SER A CA 1
ATOM 1643 C C . SER A 1 197 ? 16.493 8.319 -8.265 1.00 94.94 197 SER A C 1
ATOM 1645 O O . SER A 1 197 ? 16.657 7.316 -7.566 1.00 94.94 197 SER A O 1
ATOM 1647 N N . ILE A 1 198 ? 15.387 8.543 -8.968 1.00 95.25 198 ILE A N 1
ATOM 1648 C CA . ILE A 1 198 ? 14.319 7.560 -9.118 1.00 95.25 198 ILE A CA 1
ATOM 1649 C C . ILE A 1 198 ? 14.252 7.148 -10.582 1.00 95.25 198 ILE A C 1
ATOM 1651 O O . ILE A 1 198 ? 14.158 7.999 -11.472 1.00 95.25 198 ILE A O 1
ATOM 1655 N N . ASP A 1 199 ? 14.275 5.837 -10.800 1.00 94.06 199 ASP A N 1
ATOM 1656 C CA . ASP A 1 199 ? 13.999 5.223 -12.094 1.00 94.06 199 ASP A CA 1
ATOM 1657 C C . ASP A 1 199 ? 12.548 4.769 -12.147 1.00 94.06 199 ASP A C 1
ATOM 1659 O O . ASP A 1 199 ? 12.034 4.233 -11.168 1.00 94.06 199 ASP A O 1
ATOM 1663 N N . LEU A 1 200 ? 11.917 4.947 -13.301 1.00 92.81 200 LEU A N 1
ATOM 1664 C CA . LEU A 1 200 ? 10.554 4.545 -13.619 1.00 92.81 200 LEU A CA 1
ATOM 1665 C C . LEU A 1 200 ? 10.607 3.576 -14.795 1.00 92.81 200 LEU A C 1
ATOM 1667 O O . LEU A 1 200 ? 11.040 3.949 -15.887 1.00 92.81 200 LEU A O 1
ATOM 1671 N N . TYR A 1 201 ? 10.192 2.335 -14.582 1.00 90.62 201 TYR A N 1
ATOM 1672 C CA . TYR A 1 201 ? 10.263 1.307 -15.611 1.00 90.62 201 TYR A CA 1
ATOM 1673 C C . TYR A 1 201 ? 9.107 1.418 -16.612 1.00 90.62 201 TYR A C 1
ATOM 1675 O O . TYR A 1 201 ? 7.987 1.773 -16.244 1.00 90.62 201 TYR A O 1
ATOM 1683 N N . GLY A 1 202 ? 9.359 1.075 -17.880 1.00 72.56 202 GLY A N 1
ATOM 1684 C CA . GLY A 1 202 ? 8.311 0.529 -18.742 1.00 72.56 202 GLY A CA 1
ATOM 1685 C C . GLY A 1 202 ? 7.317 1.481 -19.399 1.00 72.56 202 GLY A C 1
ATOM 1686 O O . GLY A 1 202 ? 6.664 1.121 -20.379 1.00 72.56 202 GLY A O 1
ATOM 1687 N N . CYS A 1 203 ? 7.200 2.700 -18.887 1.00 68.50 203 CYS A N 1
ATOM 1688 C CA . CYS A 1 203 ? 6.213 3.669 -19.337 1.00 68.50 203 CYS A CA 1
ATOM 1689 C C . CYS A 1 203 ? 6.892 4.944 -19.843 1.00 68.50 203 CYS A C 1
ATOM 1691 O O . CYS A 1 203 ? 7.799 5.498 -19.215 1.00 68.50 203 CYS A O 1
ATOM 1693 N N . LYS A 1 204 ? 6.430 5.423 -21.003 1.00 74.81 204 LYS A N 1
ATOM 1694 C CA . LYS A 1 204 ? 6.841 6.713 -21.560 1.00 74.81 204 LYS A CA 1
ATOM 1695 C C . LYS A 1 204 ? 6.098 7.823 -20.819 1.00 74.81 204 LYS A C 1
ATOM 1697 O O . LYS A 1 204 ? 5.033 8.245 -21.249 1.00 74.81 204 LYS A O 1
ATOM 1702 N N . TYR A 1 205 ? 6.663 8.260 -19.702 1.00 84.88 205 TYR A N 1
ATOM 1703 C CA . TYR A 1 205 ? 6.286 9.514 -19.058 1.00 84.88 205 TYR A CA 1
ATOM 1704 C C . TYR A 1 205 ? 7.110 10.649 -19.663 1.00 84.88 205 TYR A C 1
ATOM 1706 O O . TYR A 1 205 ? 8.315 10.484 -19.876 1.00 84.88 205 TYR A O 1
ATOM 1714 N N . ASP A 1 206 ? 6.481 11.788 -19.926 1.00 83.12 206 ASP A N 1
ATOM 1715 C CA . ASP A 1 206 ? 7.155 12.994 -20.418 1.00 83.12 206 ASP A CA 1
ATOM 1716 C C . ASP A 1 206 ? 7.297 14.069 -19.334 1.00 83.12 206 ASP A C 1
ATOM 1718 O O . ASP A 1 206 ? 8.222 14.884 -19.394 1.00 83.12 206 ASP A O 1
ATOM 1722 N N . LYS A 1 207 ? 6.443 14.034 -18.304 1.00 86.44 207 LYS A N 1
ATOM 1723 C CA . LYS A 1 207 ? 6.414 15.041 -17.244 1.00 86.44 207 LYS A CA 1
ATOM 1724 C C . LYS A 1 207 ? 6.096 14.450 -15.873 1.00 86.44 207 LYS A C 1
ATOM 1726 O O . LYS A 1 207 ? 5.362 13.473 -15.732 1.00 86.44 207 LYS A O 1
ATOM 1731 N N . ILE A 1 208 ? 6.648 15.094 -14.847 1.00 90.19 208 ILE A N 1
ATOM 1732 C CA . ILE A 1 208 ? 6.330 14.842 -13.442 1.00 90.19 208 ILE A CA 1
ATOM 1733 C C . ILE A 1 208 ? 5.693 16.098 -12.862 1.00 90.19 208 ILE A C 1
ATOM 1735 O O . ILE A 1 208 ? 6.175 17.213 -13.066 1.00 90.19 208 ILE A O 1
ATOM 1739 N N . CYS A 1 209 ? 4.628 15.911 -12.098 1.00 89.88 209 CYS A N 1
ATOM 1740 C CA . CYS A 1 209 ? 3.986 16.967 -11.336 1.00 89.88 209 CYS A CA 1
ATOM 1741 C C . CYS A 1 209 ? 3.974 16.592 -9.856 1.00 89.88 209 CYS A C 1
ATOM 1743 O O . CYS A 1 209 ? 3.624 15.468 -9.497 1.00 89.88 209 CYS A O 1
ATOM 1745 N N . LEU A 1 210 ? 4.332 17.533 -8.987 1.00 91.38 210 LEU A N 1
ATOM 1746 C CA . LEU A 1 210 ? 4.238 17.321 -7.547 1.00 91.38 210 LEU A CA 1
ATOM 1747 C C . LEU A 1 210 ? 2.908 17.827 -7.026 1.00 91.38 210 LEU A C 1
ATOM 1749 O O . LEU A 1 210 ? 2.481 18.931 -7.365 1.00 91.38 210 LEU A O 1
ATOM 1753 N N . LEU A 1 211 ? 2.285 17.029 -6.172 1.00 91.12 211 LEU A N 1
ATOM 1754 C CA . LEU A 1 211 ? 0.996 17.318 -5.571 1.00 91.12 211 LEU A CA 1
ATOM 1755 C C . LEU A 1 211 ? 1.119 17.414 -4.049 1.00 91.12 211 LEU A C 1
ATOM 1757 O O . LEU A 1 211 ? 1.836 16.635 -3.414 1.00 91.12 211 LEU A O 1
ATOM 1761 N N . THR A 1 212 ? 0.383 18.349 -3.455 1.00 87.62 212 THR A N 1
ATOM 1762 C CA . THR A 1 212 ? 0.141 18.395 -2.011 1.00 87.62 212 THR A CA 1
ATOM 1763 C C . THR A 1 212 ? -0.712 17.202 -1.578 1.00 87.62 212 THR A C 1
ATOM 1765 O O . THR A 1 212 ? -1.333 16.520 -2.395 1.00 87.62 212 THR A O 1
ATOM 1768 N N . SER A 1 213 ? -0.848 17.012 -0.265 1.00 80.75 213 SER A N 1
ATOM 1769 C CA . SER A 1 213 ? -1.794 16.052 0.315 1.00 80.75 213 SER A CA 1
ATOM 1770 C C . SER A 1 213 ? -3.270 16.331 -0.013 1.00 80.75 213 SER A C 1
ATOM 177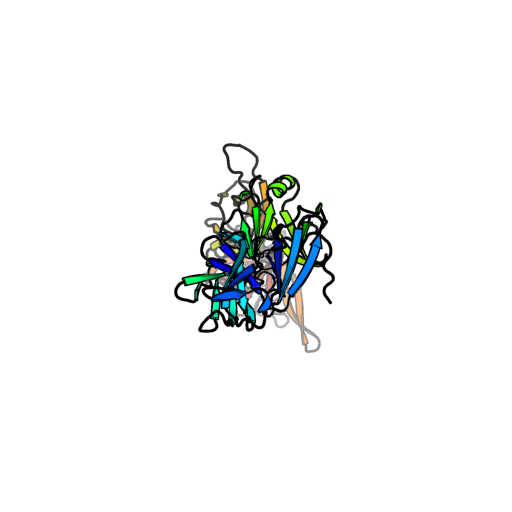2 O O . SER A 1 213 ? -4.117 15.466 0.183 1.00 80.75 213 SER A O 1
ATOM 1774 N N . THR A 1 214 ? -3.597 17.524 -0.519 1.00 82.81 214 THR A N 1
ATOM 1775 C CA . THR A 1 214 ? -4.942 17.895 -0.991 1.00 82.81 214 THR A CA 1
ATOM 1776 C C . THR A 1 214 ? -5.086 17.808 -2.514 1.00 82.81 214 THR A C 1
ATOM 1778 O O . THR A 1 214 ? -6.127 18.183 -3.048 1.00 82.81 214 THR A O 1
ATOM 1781 N N . GLY A 1 215 ? -4.054 17.332 -3.223 1.00 82.38 215 GLY A N 1
ATOM 1782 C CA . GLY A 1 215 ? -4.047 17.200 -4.682 1.00 82.38 215 GLY A CA 1
ATOM 1783 C C . GLY A 1 215 ? -3.759 18.498 -5.441 1.00 82.38 215 GLY A C 1
ATOM 1784 O O . GLY A 1 215 ? -3.937 18.543 -6.655 1.00 82.38 215 GLY A O 1
ATOM 1785 N N . GLN A 1 216 ? -3.321 19.562 -4.761 1.00 86.38 216 GLN A N 1
ATOM 1786 C CA . GLN A 1 216 ? -2.934 20.813 -5.416 1.00 86.38 216 GLN A CA 1
ATOM 1787 C C . GLN A 1 216 ? -1.522 20.706 -5.983 1.00 86.38 216 GLN A C 1
ATOM 1789 O O . GLN A 1 216 ? -0.642 20.133 -5.349 1.00 86.38 216 GLN A O 1
ATOM 1794 N N . ILE A 1 217 ? -1.293 21.297 -7.152 1.00 86.06 217 ILE A N 1
ATOM 1795 C CA . ILE A 1 217 ? 0.033 21.328 -7.773 1.00 86.06 217 ILE A CA 1
ATOM 1796 C C . ILE A 1 217 ? 0.972 22.197 -6.928 1.00 86.06 217 ILE A C 1
ATOM 1798 O O . ILE A 1 217 ? 0.660 23.352 -6.643 1.00 86.06 217 ILE A O 1
ATOM 1802 N N . ILE A 1 218 ? 2.114 21.631 -6.535 1.00 82.81 218 ILE A N 1
ATOM 1803 C CA . ILE A 1 218 ? 3.197 22.338 -5.839 1.00 82.81 218 ILE A CA 1
ATOM 1804 C C . ILE A 1 218 ? 4.136 22.967 -6.868 1.00 82.81 218 ILE A C 1
ATOM 1806 O O . ILE A 1 218 ? 4.399 24.166 -6.826 1.00 82.81 218 ILE A O 1
ATOM 1810 N N . GLU A 1 219 ? 4.639 22.143 -7.787 1.00 73.50 219 GLU A N 1
ATOM 1811 C CA . GLU A 1 219 ? 5.654 22.510 -8.771 1.00 73.50 219 GLU A CA 1
ATOM 1812 C C . GLU A 1 219 ? 5.576 21.557 -9.973 1.00 73.50 219 GLU A C 1
ATOM 1814 O O . GLU A 1 219 ? 5.245 20.372 -9.826 1.00 73.50 219 GLU A O 1
ATOM 1819 N N . GLU A 1 220 ? 5.898 22.067 -11.163 1.00 63.38 220 GLU A N 1
ATOM 1820 C CA . GLU A 1 220 ? 6.227 21.221 -12.309 1.00 63.38 220 GLU A CA 1
ATOM 1821 C C . GLU A 1 220 ? 7.674 20.748 -12.142 1.00 63.38 220 GLU A C 1
ATOM 1823 O O . GLU A 1 220 ? 8.611 21.543 -12.168 1.00 63.38 220 GLU A O 1
ATOM 1828 N N . ALA A 1 221 ? 7.838 19.454 -11.880 1.00 63.28 221 ALA A N 1
ATOM 1829 C CA . ALA A 1 221 ? 9.096 18.858 -11.453 1.00 63.28 221 ALA A CA 1
ATOM 1830 C C . ALA A 1 221 ? 10.117 18.742 -12.614 1.00 63.28 221 ALA A C 1
ATOM 1832 O O . ALA A 1 221 ? 9.759 18.906 -13.784 1.00 63.28 221 ALA A O 1
ATOM 1833 N N . PRO A 1 222 ? 11.404 18.470 -12.313 1.00 65.12 222 PRO A N 1
ATOM 1834 C CA . PRO A 1 222 ? 12.486 18.429 -13.300 1.00 65.12 222 PRO A CA 1
ATOM 1835 C C . PRO A 1 222 ? 12.247 17.444 -14.454 1.00 65.12 222 PRO A C 1
ATOM 1837 O O . PRO A 1 222 ? 11.533 16.453 -14.324 1.00 65.12 222 PRO A O 1
ATOM 1840 N N . GLY A 1 223 ? 12.914 17.703 -15.584 1.00 74.81 223 GLY A N 1
ATOM 1841 C CA . GLY A 1 223 ? 12.796 16.888 -16.794 1.00 74.81 223 GLY A CA 1
ATOM 1842 C C . GLY A 1 223 ? 13.193 15.421 -16.587 1.00 74.81 223 GLY A C 1
ATOM 1843 O O . GLY A 1 223 ? 14.243 15.120 -16.014 1.00 74.81 223 GLY A O 1
ATOM 1844 N N . LEU A 1 224 ? 12.360 14.521 -17.110 1.00 86.50 224 LEU A N 1
ATOM 1845 C CA . LEU A 1 224 ? 12.629 13.089 -17.218 1.00 86.50 224 LEU A CA 1
ATOM 1846 C C . LEU A 1 224 ? 13.680 12.821 -18.301 1.00 86.50 224 LEU A C 1
ATOM 1848 O O . LEU A 1 224 ? 13.603 13.353 -19.408 1.00 86.50 224 LEU A O 1
ATOM 1852 N N . LYS A 1 225 ? 14.658 11.967 -17.996 1.00 87.00 225 LYS A N 1
ATOM 1853 C CA . LYS A 1 225 ? 15.636 11.468 -18.971 1.00 87.00 225 LYS A CA 1
ATOM 1854 C C . LYS A 1 225 ? 15.335 10.016 -19.301 1.00 87.00 225 LYS A C 1
ATOM 1856 O O . LYS A 1 225 ? 15.282 9.188 -18.400 1.00 87.00 225 LYS A O 1
ATOM 1861 N N . THR A 1 226 ? 15.163 9.696 -20.577 1.00 82.31 226 THR A N 1
ATOM 1862 C CA . THR A 1 226 ? 14.986 8.311 -21.030 1.00 82.31 226 THR A CA 1
ATOM 1863 C C . THR A 1 226 ? 16.333 7.588 -21.075 1.00 82.31 226 THR A C 1
ATOM 1865 O O . THR A 1 226 ? 17.252 8.039 -21.751 1.00 82.31 226 THR A O 1
ATOM 1868 N N . GLU A 1 227 ? 16.430 6.442 -20.402 1.00 80.75 227 GLU A N 1
ATOM 1869 C CA . GLU A 1 227 ? 17.637 5.610 -20.257 1.00 80.75 227 GLU A CA 1
ATOM 1870 C C . GLU A 1 227 ? 17.414 4.204 -20.862 1.00 80.75 227 GLU A C 1
ATOM 1872 O O . GLU A 1 227 ? 17.786 3.160 -20.319 1.00 80.75 227 GLU A O 1
ATOM 1877 N N . GLY A 1 228 ? 16.768 4.159 -22.029 1.00 80.50 228 GLY A N 1
ATOM 1878 C CA . GLY A 1 228 ? 16.378 2.919 -22.699 1.00 80.50 228 GLY A CA 1
ATOM 1879 C C . GLY A 1 228 ? 14.997 2.439 -22.253 1.00 80.50 228 GLY A C 1
ATOM 1880 O O . GLY A 1 228 ? 14.001 3.033 -22.652 1.00 80.50 228 GLY A O 1
ATOM 1881 N N . VAL A 1 229 ? 14.935 1.364 -21.457 1.00 86.56 229 VAL A N 1
ATOM 1882 C CA . VAL A 1 229 ? 13.666 0.746 -20.999 1.00 86.56 229 VAL A CA 1
ATOM 1883 C C . VAL A 1 229 ? 13.062 1.393 -19.749 1.00 86.56 229 VAL A C 1
ATOM 1885 O O . VAL A 1 229 ? 11.987 0.998 -19.304 1.00 86.56 229 VAL A O 1
ATOM 1888 N N . PHE A 1 230 ? 13.742 2.381 -19.173 1.00 89.31 230 PHE A N 1
ATOM 1889 C CA . PHE A 1 230 ? 13.252 3.159 -18.041 1.00 89.31 230 PHE A CA 1
ATOM 1890 C C . PHE A 1 230 ? 13.573 4.641 -18.233 1.00 89.31 230 PHE A C 1
ATOM 1892 O O . PHE A 1 230 ? 14.443 5.009 -19.027 1.00 89.31 230 PHE A O 1
ATOM 1899 N N . SER A 1 231 ? 12.877 5.488 -17.486 1.00 89.50 231 SER A N 1
ATOM 1900 C CA . SER A 1 231 ? 13.151 6.921 -17.392 1.00 89.50 231 SER A CA 1
ATOM 1901 C C . SER A 1 231 ? 13.658 7.266 -15.997 1.00 89.50 231 SER A C 1
ATOM 1903 O O . SER A 1 231 ? 13.262 6.633 -15.025 1.00 89.50 231 SER A O 1
ATOM 1905 N N . ARG A 1 232 ? 14.522 8.272 -15.885 1.00 91.75 232 ARG A N 1
ATOM 1906 C CA . ARG A 1 232 ? 15.165 8.693 -14.637 1.00 91.75 232 ARG A CA 1
ATOM 1907 C C . ARG A 1 232 ? 14.916 10.168 -14.361 1.00 91.75 232 ARG A C 1
ATOM 1909 O O . ARG A 1 232 ? 14.988 10.996 -15.271 1.00 91.75 232 ARG A O 1
ATOM 1916 N N . PHE A 1 233 ? 14.717 10.506 -13.091 1.00 92.12 233 PHE A N 1
ATOM 1917 C CA . PHE A 1 233 ? 14.743 11.884 -12.604 1.00 92.12 233 PHE A CA 1
ATOM 1918 C C . PHE A 1 233 ? 15.517 11.987 -11.283 1.00 92.12 233 PHE A C 1
ATOM 1920 O O . PHE A 1 233 ? 15.634 11.018 -10.532 1.00 92.12 233 PHE A O 1
ATOM 1927 N N . SER A 1 234 ? 16.083 13.164 -11.002 1.00 92.50 234 SER A N 1
ATOM 1928 C CA . SER A 1 234 ? 16.720 13.432 -9.705 1.00 92.50 234 SER A CA 1
ATOM 1929 C C . SER A 1 234 ? 15.640 13.624 -8.649 1.00 92.50 234 SER A C 1
ATOM 1931 O O . SER A 1 234 ? 14.729 14.411 -8.862 1.00 92.50 234 SER A O 1
ATOM 1933 N N . ALA A 1 235 ? 15.743 12.926 -7.523 1.00 93.81 235 ALA A N 1
ATOM 1934 C CA . ALA A 1 235 ? 14.751 12.916 -6.452 1.00 93.81 235 ALA A CA 1
ATOM 1935 C C . ALA A 1 235 ? 15.148 13.785 -5.247 1.00 93.81 235 ALA A C 1
ATOM 1937 O O . ALA A 1 235 ? 14.329 14.010 -4.356 1.00 93.81 235 ALA A O 1
ATOM 1938 N N . GLY A 1 236 ? 16.375 14.318 -5.214 1.00 92.31 236 GLY A N 1
ATOM 1939 C CA . GLY A 1 236 ? 16.879 15.101 -4.081 1.00 92.31 236 GLY A CA 1
ATOM 1940 C C . GLY A 1 236 ? 16.057 16.351 -3.755 1.00 92.31 236 GLY A C 1
ATOM 1941 O O . GLY A 1 236 ? 15.983 16.755 -2.593 1.00 92.31 236 GLY A O 1
ATOM 1942 N N . PHE A 1 237 ? 15.360 16.925 -4.743 1.00 89.69 237 PHE A N 1
ATOM 1943 C CA . PHE A 1 237 ? 14.471 18.072 -4.538 1.00 89.69 237 PHE A CA 1
ATOM 1944 C C . PHE A 1 237 ? 13.311 17.758 -3.572 1.00 89.69 237 PHE A C 1
ATOM 1946 O O . PHE A 1 237 ? 12.820 18.667 -2.897 1.00 89.69 237 PHE A O 1
ATOM 1953 N N . LEU A 1 238 ? 12.904 16.483 -3.443 1.00 92.38 238 LEU A N 1
ATOM 1954 C CA . LEU A 1 238 ? 11.810 16.060 -2.558 1.00 92.38 238 LEU A CA 1
ATOM 1955 C C . LEU A 1 238 ? 12.093 16.419 -1.092 1.00 92.38 238 LEU A C 1
ATOM 1957 O O . LEU A 1 238 ? 11.171 16.705 -0.327 1.00 92.38 238 LEU A O 1
ATOM 1961 N N . LEU A 1 239 ? 13.374 16.483 -0.709 1.00 93.06 239 LEU A N 1
ATOM 1962 C CA . LEU A 1 239 ? 13.808 16.845 0.640 1.00 93.06 239 LEU A CA 1
ATOM 1963 C C . LEU A 1 239 ? 13.369 18.254 1.059 1.00 93.06 239 LEU A C 1
ATOM 1965 O O . LEU A 1 239 ? 13.182 18.497 2.253 1.00 93.06 239 LEU A O 1
ATOM 1969 N N . SER A 1 240 ? 13.161 19.171 0.109 1.00 91.00 240 SER A N 1
ATOM 1970 C CA . SER A 1 240 ? 12.710 20.541 0.398 1.00 91.00 240 SER A CA 1
ATOM 1971 C C . SER A 1 240 ? 11.284 20.598 0.976 1.00 91.00 240 SER A C 1
ATOM 1973 O O . SER A 1 240 ? 10.937 21.517 1.724 1.00 91.00 240 SER A O 1
ATOM 1975 N N . TYR A 1 241 ? 10.475 19.568 0.716 1.00 89.62 241 TYR A N 1
ATOM 1976 C CA . TYR A 1 241 ? 9.077 19.488 1.144 1.00 89.62 241 TYR A CA 1
ATOM 1977 C C . TYR A 1 241 ? 8.880 18.757 2.475 1.00 89.62 241 TYR A C 1
ATOM 1979 O O . TYR A 1 241 ? 7.795 18.835 3.058 1.00 89.62 241 TYR A O 1
ATOM 1987 N N . LYS A 1 242 ? 9.929 18.109 3.004 1.00 88.62 242 LYS A N 1
ATOM 1988 C CA . LYS A 1 242 ? 9.867 17.260 4.205 1.00 88.62 242 LYS A CA 1
ATOM 1989 C C . LYS A 1 242 ? 9.265 17.951 5.433 1.00 88.62 242 LYS A C 1
ATOM 1991 O O . LYS A 1 242 ? 8.549 17.330 6.215 1.00 88.62 242 LYS A O 1
ATOM 1996 N N . SER A 1 243 ? 9.565 19.234 5.618 1.00 85.88 243 SER A N 1
ATOM 1997 C CA . SER A 1 243 ? 9.093 20.009 6.773 1.00 85.88 243 SER A CA 1
ATOM 1998 C C . SER A 1 243 ? 7.674 20.557 6.598 1.00 85.88 243 SER A C 1
ATOM 2000 O O . SER A 1 243 ? 7.015 20.855 7.592 1.00 85.88 243 SER A O 1
ATOM 2002 N N . HIS A 1 244 ? 7.206 20.692 5.355 1.00 86.81 244 HIS A N 1
ATOM 2003 C CA . HIS A 1 244 ? 5.987 21.430 5.013 1.00 86.81 244 HIS A CA 1
ATOM 2004 C C . HIS A 1 244 ? 4.773 20.523 4.813 1.00 86.81 244 HIS A C 1
ATOM 2006 O O . HIS A 1 244 ? 3.657 20.924 5.131 1.00 86.81 244 HIS A O 1
ATOM 2012 N N . TYR A 1 245 ? 4.987 19.296 4.337 1.00 89.50 245 TYR A N 1
ATOM 2013 C CA . TYR A 1 245 ? 3.913 18.361 4.007 1.00 89.50 245 TYR A CA 1
ATOM 2014 C C . TYR A 1 245 ? 4.137 17.022 4.695 1.00 89.50 245 TYR A C 1
ATOM 2016 O O . TYR A 1 245 ? 5.277 16.581 4.819 1.00 89.50 245 TYR A O 1
ATOM 2024 N N . ASP A 1 246 ? 3.063 16.355 5.116 1.00 90.06 246 ASP A N 1
ATOM 2025 C CA . ASP A 1 246 ? 3.167 15.011 5.697 1.00 90.06 246 ASP A CA 1
ATOM 2026 C C . ASP A 1 246 ? 3.539 13.965 4.635 1.00 90.06 246 ASP A C 1
ATOM 2028 O O . ASP A 1 246 ? 4.293 13.033 4.914 1.00 90.06 246 ASP A O 1
ATOM 2032 N N . TYR A 1 247 ? 3.086 14.178 3.399 1.00 93.62 247 TYR A N 1
ATOM 2033 C CA . TYR A 1 247 ? 3.516 13.468 2.200 1.00 93.62 247 TYR A CA 1
ATOM 2034 C C . TYR A 1 247 ? 3.369 14.372 0.970 1.00 93.62 247 TYR A C 1
ATOM 2036 O O . TYR A 1 247 ? 2.653 15.376 1.008 1.00 93.62 247 TYR A O 1
ATOM 2044 N N . VAL A 1 248 ? 4.039 14.002 -0.119 1.00 93.69 248 VAL A N 1
ATOM 2045 C CA . VAL A 1 248 ? 3.864 14.600 -1.449 1.00 93.69 248 VAL A CA 1
ATOM 2046 C C . VAL A 1 248 ? 3.480 13.514 -2.449 1.00 93.69 248 VAL A C 1
ATOM 2048 O O . VAL A 1 248 ? 3.983 12.391 -2.382 1.00 93.69 248 VAL A O 1
ATOM 2051 N N . GLY A 1 249 ? 2.571 13.836 -3.364 1.00 93.94 249 GLY A N 1
ATOM 2052 C CA . GLY A 1 249 ? 2.228 12.970 -4.487 1.00 93.94 249 GLY A CA 1
ATOM 2053 C C . GLY A 1 249 ? 3.150 13.247 -5.667 1.00 93.94 249 GLY A C 1
ATOM 2054 O O . GLY A 1 249 ? 3.291 14.395 -6.079 1.00 93.94 249 GLY A O 1
ATOM 2055 N N . ILE A 1 250 ? 3.769 12.209 -6.217 1.00 93.75 250 ILE A N 1
ATOM 2056 C CA . ILE A 1 250 ? 4.531 12.264 -7.464 1.00 93.75 250 ILE A CA 1
ATOM 2057 C C . ILE A 1 250 ? 3.592 11.781 -8.565 1.00 93.75 250 ILE A C 1
ATOM 2059 O O . ILE A 1 250 ? 3.319 10.589 -8.664 1.00 93.75 250 ILE A O 1
ATOM 2063 N N . SER A 1 251 ? 3.057 12.714 -9.344 1.00 91.94 251 SER A N 1
ATOM 2064 C CA . SER A 1 251 ? 2.147 12.447 -10.455 1.00 91.94 251 SER A CA 1
ATOM 2065 C C . SER A 1 251 ? 2.937 12.299 -11.750 1.00 91.94 251 SER A C 1
ATOM 2067 O O . SER A 1 251 ? 3.745 13.168 -12.086 1.00 91.94 251 SER A O 1
ATOM 2069 N N . LEU A 1 252 ? 2.714 11.196 -12.459 1.00 91.38 252 LEU A N 1
ATOM 2070 C CA . LEU A 1 252 ? 3.389 10.846 -13.701 1.00 91.38 252 LEU A CA 1
ATOM 2071 C C . LEU A 1 252 ? 2.437 11.088 -14.871 1.00 91.38 252 LEU A C 1
ATOM 2073 O O . LEU A 1 252 ? 1.333 10.537 -14.922 1.00 91.38 252 LEU A O 1
ATOM 2077 N N . LEU A 1 253 ? 2.871 11.940 -15.796 1.00 88.81 253 LEU A N 1
ATOM 2078 C CA . LEU A 1 253 ? 2.083 12.388 -16.935 1.00 88.81 253 LEU A CA 1
ATOM 2079 C C . LEU A 1 253 ? 2.681 11.857 -18.244 1.00 88.81 253 LEU A C 1
ATOM 2081 O O . LEU A 1 253 ? 3.896 11.667 -18.359 1.00 88.81 253 LEU A O 1
ATOM 2085 N N . ALA A 1 254 ? 1.806 11.625 -19.218 1.00 87.69 254 ALA A N 1
ATOM 2086 C CA . ALA A 1 254 ? 2.153 11.402 -20.616 1.00 87.69 254 ALA A CA 1
ATOM 2087 C C . ALA A 1 254 ? 1.166 12.186 -21.484 1.00 87.69 254 ALA A C 1
ATOM 2089 O O . ALA A 1 254 ? -0.043 12.052 -21.286 1.00 87.69 254 ALA A O 1
ATOM 2090 N N . GLU A 1 255 ? 1.667 13.002 -22.412 1.00 85.94 255 GLU A N 1
ATOM 2091 C CA . GLU A 1 255 ? 0.852 13.879 -23.264 1.00 85.94 255 GLU A CA 1
ATOM 2092 C C . GLU A 1 255 ? -0.089 14.778 -22.435 1.00 85.94 255 GLU A C 1
ATOM 2094 O O . GLU A 1 255 ? -1.267 14.926 -22.746 1.00 85.94 255 GLU A O 1
ATOM 2099 N N . ASP A 1 256 ? 0.421 15.326 -21.325 1.00 82.56 256 ASP A N 1
ATOM 2100 C CA . ASP A 1 256 ? -0.324 16.123 -20.331 1.00 82.56 256 ASP A CA 1
ATOM 2101 C C . ASP A 1 256 ? -1.490 15.390 -19.623 1.00 82.56 256 ASP A C 1
ATOM 2103 O O . ASP A 1 256 ? -2.241 15.994 -18.851 1.00 82.56 256 ASP A O 1
ATOM 2107 N N . HIS A 1 257 ? -1.619 14.072 -19.801 1.00 87.12 257 HIS A N 1
ATOM 2108 C CA . HIS A 1 257 ? -2.611 13.242 -19.122 1.00 87.12 257 HIS A CA 1
ATOM 2109 C C . HIS A 1 257 ? -2.003 12.436 -17.973 1.00 87.12 257 HIS A C 1
ATOM 2111 O O . HIS A 1 257 ? -0.935 11.839 -18.112 1.00 87.12 257 HIS A O 1
ATOM 2117 N N . TYR A 1 258 ? -2.723 12.372 -16.849 1.00 88.94 258 TYR A N 1
ATOM 2118 C CA . TYR A 1 258 ? -2.374 11.509 -15.721 1.00 88.94 258 TYR A CA 1
ATOM 2119 C C . TYR A 1 258 ? -2.357 10.040 -16.134 1.00 88.94 258 TYR A C 1
ATOM 2121 O O . TYR A 1 258 ? -3.347 9.541 -16.668 1.00 88.94 258 TYR A O 1
ATOM 2129 N N . GLN A 1 259 ? -1.243 9.370 -15.847 1.00 88.88 259 GLN A N 1
ATOM 2130 C CA . GLN A 1 259 ? -1.086 7.935 -16.061 1.00 88.88 259 GLN A CA 1
ATOM 2131 C C . GLN A 1 259 ? -1.028 7.193 -14.729 1.00 88.88 259 GLN A C 1
ATOM 2133 O O . GLN A 1 259 ? -1.801 6.270 -14.500 1.00 88.88 259 GLN A O 1
ATOM 2138 N N . ASP A 1 260 ? -0.140 7.636 -13.841 1.00 90.44 260 ASP A N 1
ATOM 2139 C CA . ASP A 1 260 ? 0.207 6.919 -12.619 1.00 90.44 260 ASP A CA 1
ATOM 2140 C C . ASP A 1 260 ? 0.709 7.880 -11.534 1.00 90.44 260 ASP A C 1
ATOM 2142 O O . ASP A 1 260 ? 1.004 9.050 -11.791 1.00 90.44 260 ASP A O 1
ATOM 2146 N N . GLY A 1 261 ? 0.841 7.398 -10.297 1.00 91.06 261 GLY A N 1
ATOM 2147 C CA . GLY A 1 261 ? 1.466 8.187 -9.243 1.00 91.06 261 GLY A CA 1
ATOM 2148 C C . GLY A 1 261 ? 2.018 7.371 -8.086 1.00 91.06 261 GLY A C 1
ATOM 2149 O O . GLY A 1 261 ? 1.598 6.245 -7.839 1.00 91.06 261 GLY A O 1
ATOM 2150 N N . ILE A 1 262 ? 2.968 7.978 -7.377 1.00 93.88 262 ILE A N 1
ATOM 2151 C CA . ILE A 1 262 ? 3.657 7.389 -6.228 1.00 93.88 262 ILE A CA 1
ATOM 2152 C C . ILE A 1 262 ? 3.587 8.380 -5.070 1.00 93.88 262 ILE A C 1
ATOM 2154 O O . ILE A 1 262 ? 3.849 9.572 -5.244 1.00 93.88 262 ILE A O 1
ATOM 2158 N N . LEU A 1 263 ? 3.252 7.907 -3.873 1.00 95.06 263 LEU A N 1
ATOM 2159 C CA . LEU A 1 263 ? 3.273 8.740 -2.673 1.00 95.06 263 LEU A CA 1
ATOM 2160 C C . LEU A 1 263 ? 4.657 8.706 -2.030 1.00 95.06 263 LEU A C 1
ATOM 2162 O O . LEU A 1 263 ? 5.216 7.636 -1.814 1.00 95.06 263 LEU A O 1
ATOM 2166 N N . CYS A 1 264 ? 5.190 9.875 -1.683 1.00 95.19 264 CYS A N 1
ATOM 2167 C CA . CYS A 1 264 ? 6.400 10.012 -0.882 1.00 95.19 264 CYS A CA 1
ATOM 2168 C C . CYS A 1 264 ? 6.036 10.569 0.497 1.00 95.19 264 CYS A C 1
ATOM 2170 O O . CYS A 1 264 ? 5.684 11.743 0.632 1.00 95.19 264 CYS A O 1
ATOM 2172 N N . TYR A 1 265 ? 6.101 9.720 1.522 1.00 95.06 265 TYR A N 1
ATOM 2173 C CA . TYR A 1 265 ? 5.803 10.091 2.901 1.00 95.06 265 TYR A CA 1
ATOM 2174 C C . TYR A 1 265 ? 7.005 10.773 3.540 1.00 95.06 265 TYR A C 1
ATOM 2176 O O . TYR A 1 265 ? 8.093 10.204 3.652 1.00 95.06 265 TYR A O 1
ATOM 2184 N N . ASN A 1 266 ? 6.777 11.997 4.008 1.00 92.12 266 ASN A N 1
ATOM 2185 C CA . ASN A 1 266 ? 7.762 12.790 4.732 1.00 92.12 266 ASN A CA 1
ATOM 2186 C C . ASN A 1 266 ? 7.749 12.511 6.235 1.00 92.12 266 ASN A C 1
ATOM 2188 O O . ASN A 1 266 ? 8.728 12.766 6.943 1.00 92.12 266 ASN A O 1
ATOM 2192 N N . LYS A 1 267 ? 6.601 12.036 6.714 1.00 90.25 267 LYS A N 1
ATOM 2193 C CA . LYS A 1 267 ? 6.279 11.805 8.111 1.00 90.25 267 LYS A CA 1
ATOM 2194 C C . LYS A 1 267 ? 5.452 10.538 8.241 1.00 90.25 267 LYS A C 1
ATOM 2196 O O . LYS A 1 267 ? 4.742 10.166 7.309 1.00 90.25 267 LYS A O 1
ATOM 2201 N N . CYS A 1 268 ? 5.492 9.922 9.418 1.00 92.06 268 CYS A N 1
ATOM 2202 C CA . CYS A 1 268 ? 4.551 8.854 9.714 1.00 92.06 268 CYS A CA 1
ATOM 2203 C C . CYS A 1 268 ? 3.134 9.406 9.867 1.00 92.06 268 CYS A C 1
ATOM 2205 O O . CYS A 1 268 ? 2.947 10.472 10.475 1.00 92.06 268 CYS A O 1
ATOM 2207 N N . ILE A 1 269 ? 2.161 8.672 9.329 1.00 92.75 269 ILE A N 1
ATOM 2208 C CA . ILE A 1 269 ? 0.728 8.966 9.433 1.00 92.75 269 ILE A CA 1
ATOM 2209 C C . ILE A 1 269 ? 0.001 7.674 9.785 1.00 92.75 269 ILE A C 1
ATOM 2211 O O . ILE A 1 269 ? 0.203 6.657 9.123 1.00 92.75 269 ILE A O 1
ATOM 2215 N N . LEU A 1 270 ? -0.837 7.725 10.816 1.00 95.31 270 LEU A N 1
ATOM 2216 C CA . LEU A 1 270 ? -1.707 6.619 11.198 1.00 95.31 270 LEU A CA 1
ATOM 2217 C C . LEU A 1 270 ? -2.977 6.643 10.334 1.00 95.31 270 LEU A C 1
ATOM 2219 O O . LEU A 1 270 ? -3.587 7.696 10.156 1.00 95.31 270 LEU A O 1
ATOM 2223 N N . ASP A 1 271 ? -3.372 5.492 9.807 1.00 95.25 271 ASP A N 1
ATOM 2224 C CA . ASP A 1 271 ? -4.644 5.289 9.120 1.00 95.25 271 ASP A CA 1
ATOM 2225 C C . ASP A 1 271 ? -5.701 4.933 10.169 1.00 95.25 271 ASP A C 1
ATOM 2227 O O . ASP A 1 271 ? -5.774 3.800 10.649 1.00 95.25 271 ASP A O 1
ATOM 2231 N N . GLU A 1 272 ? -6.481 5.930 10.584 1.00 94.19 272 GLU A N 1
ATOM 2232 C CA . GLU A 1 272 ? -7.462 5.782 11.666 1.00 94.19 272 GLU A CA 1
ATOM 2233 C C . GLU A 1 272 ? -8.580 4.796 11.326 1.00 94.19 272 GLU A C 1
ATOM 2235 O O . GLU A 1 272 ? -9.106 4.149 12.222 1.00 94.19 272 GLU A O 1
ATOM 2240 N N . ALA A 1 273 ? -8.939 4.674 10.046 1.00 95.38 273 ALA A N 1
ATOM 2241 C CA . ALA A 1 273 ? -10.020 3.795 9.615 1.00 95.38 273 ALA A CA 1
ATOM 2242 C C . ALA A 1 273 ? -9.613 2.316 9.655 1.00 95.38 273 ALA A C 1
ATOM 2244 O O . ALA A 1 273 ? -10.468 1.448 9.812 1.00 95.38 273 ALA A O 1
ATOM 2245 N N . LYS A 1 274 ? -8.316 2.032 9.490 1.00 96.44 274 LYS A N 1
ATOM 2246 C CA . LYS A 1 274 ? -7.765 0.670 9.510 1.00 96.44 274 LYS A CA 1
ATOM 2247 C C . LYS A 1 274 ? -7.136 0.286 10.845 1.00 96.44 274 LYS A C 1
ATOM 2249 O O . LYS A 1 274 ? -7.006 -0.898 11.127 1.00 96.44 274 LYS A O 1
ATOM 2254 N N . THR A 1 275 ? -6.728 1.264 11.650 1.00 97.50 275 THR A N 1
ATOM 2255 C CA . THR A 1 275 ? -6.164 1.008 12.977 1.00 97.50 275 THR A CA 1
ATOM 2256 C C . THR A 1 275 ? -7.267 0.604 13.946 1.00 97.50 275 THR A C 1
ATOM 2258 O O . THR A 1 275 ? -8.246 1.330 14.103 1.00 97.50 275 THR A O 1
ATOM 2261 N N . THR A 1 276 ? -7.087 -0.515 14.644 1.00 97.38 276 THR A N 1
ATOM 2262 C CA . THR A 1 276 ? -8.051 -1.004 15.635 1.00 97.38 276 THR A CA 1
ATOM 2263 C C . THR A 1 276 ? -7.446 -1.020 17.034 1.00 97.38 276 THR A C 1
ATOM 2265 O O . THR A 1 276 ? -6.265 -1.311 17.230 1.00 97.38 276 THR A O 1
ATOM 2268 N N . VAL A 1 277 ? -8.277 -0.672 18.015 1.00 96.94 277 VAL A N 1
ATOM 2269 C CA . VAL A 1 277 ? -7.980 -0.747 19.447 1.00 96.94 277 VAL A CA 1
ATOM 2270 C C . VAL A 1 277 ? -9.224 -1.334 20.099 1.00 96.94 277 VAL A C 1
ATOM 2272 O O . VAL A 1 277 ? -10.220 -0.633 20.265 1.00 96.94 277 VAL A O 1
ATOM 2275 N N . ILE A 1 278 ? -9.195 -2.631 20.389 1.00 94.69 278 ILE A N 1
ATOM 2276 C CA . ILE A 1 278 ? -10.353 -3.387 20.888 1.00 94.69 278 ILE A CA 1
ATOM 2277 C C . ILE A 1 278 ? -9.948 -4.263 22.071 1.00 94.69 278 ILE A C 1
ATOM 2279 O O . ILE A 1 278 ? -8.769 -4.547 22.252 1.00 94.69 278 ILE A O 1
ATOM 2283 N N . TYR A 1 279 ? -10.910 -4.702 22.876 1.00 93.50 279 TYR A N 1
ATOM 2284 C CA . TYR A 1 279 ? -10.676 -5.711 23.907 1.00 93.50 279 TYR A CA 1
ATOM 2285 C C . TYR A 1 279 ? -11.090 -7.091 23.391 1.00 93.50 279 TYR A C 1
ATOM 2287 O O . TYR A 1 279 ? -12.205 -7.252 22.901 1.00 93.50 279 TYR A O 1
ATOM 2295 N N . SER A 1 280 ? -10.195 -8.073 23.499 1.00 93.25 280 SER A N 1
ATOM 2296 C CA . SER A 1 280 ? -10.476 -9.478 23.196 1.00 93.25 280 SER A CA 1
ATOM 2297 C C . SER A 1 280 ? -10.881 -10.200 24.479 1.00 93.25 280 SER A C 1
ATOM 2299 O O . SER A 1 280 ? -10.086 -10.299 25.415 1.00 93.25 280 SER A O 1
ATOM 2301 N N . HIS A 1 281 ? -12.112 -10.715 24.526 1.00 87.62 281 HIS A N 1
ATOM 2302 C CA . HIS A 1 281 ? -12.586 -11.542 25.640 1.00 87.62 281 HIS A CA 1
ATOM 2303 C C . HIS A 1 281 ? -11.902 -12.917 25.684 1.00 87.62 281 HIS A C 1
ATOM 2305 O O . HIS A 1 281 ? -11.759 -13.487 26.763 1.00 87.62 281 HIS A O 1
ATOM 2311 N N . GLU A 1 282 ? -11.465 -13.435 24.532 1.00 89.88 282 GLU A N 1
ATOM 2312 C CA . GLU A 1 282 ? -10.750 -14.711 24.428 1.00 89.88 282 GLU A CA 1
ATOM 2313 C C . GLU A 1 282 ? -9.326 -14.585 24.983 1.00 89.88 282 GLU A C 1
ATOM 2315 O O . GLU A 1 282 ? -8.930 -15.353 25.860 1.00 89.88 282 GLU A O 1
ATOM 2320 N N . ASP A 1 283 ? -8.591 -13.559 24.544 1.00 92.75 283 ASP A N 1
ATOM 2321 C CA . ASP A 1 283 ? -7.203 -13.327 24.968 1.00 92.75 283 ASP A CA 1
ATOM 2322 C C . ASP A 1 283 ? -7.102 -12.593 26.312 1.00 92.75 283 ASP A C 1
ATOM 2324 O O . ASP A 1 283 ? -6.030 -12.528 26.912 1.00 92.75 283 ASP A O 1
ATOM 2328 N N . LYS A 1 284 ? -8.209 -12.004 26.781 1.00 92.69 284 LYS A N 1
ATOM 2329 C CA . LYS A 1 284 ? -8.284 -11.140 27.971 1.00 92.69 284 LYS A CA 1
ATOM 2330 C C . LYS A 1 284 ? -7.297 -9.970 27.917 1.00 92.69 284 LYS A C 1
ATOM 2332 O O . LYS A 1 284 ? -6.674 -9.612 28.918 1.00 92.69 284 LYS A O 1
ATOM 2337 N N . ALA A 1 285 ? -7.175 -9.355 26.745 1.00 96.00 285 ALA A N 1
ATOM 2338 C CA . ALA A 1 285 ? -6.226 -8.280 26.470 1.00 96.00 285 ALA A CA 1
ATOM 2339 C C . ALA A 1 285 ? -6.832 -7.184 25.591 1.00 96.00 285 ALA A C 1
ATOM 2341 O O . ALA A 1 285 ? -7.727 -7.430 24.781 1.00 96.00 285 ALA A O 1
ATOM 2342 N N . ILE A 1 286 ? -6.285 -5.971 25.703 1.00 96.75 286 ILE A N 1
ATOM 2343 C CA . ILE A 1 286 ? -6.467 -4.965 24.653 1.00 96.75 286 ILE A CA 1
ATOM 2344 C C . ILE A 1 286 ? -5.580 -5.361 23.472 1.00 96.75 286 ILE A C 1
ATOM 2346 O O . ILE A 1 286 ? -4.364 -5.472 23.621 1.00 96.75 286 ILE A O 1
ATOM 2350 N N . VAL A 1 287 ? -6.195 -5.537 22.306 1.00 97.88 287 VAL A N 1
ATOM 2351 C CA . VAL A 1 287 ? -5.538 -5.831 21.034 1.00 97.88 287 VAL A CA 1
ATOM 2352 C C . VAL A 1 287 ? -5.463 -4.549 20.217 1.00 97.88 287 VAL A C 1
ATOM 2354 O O . VAL A 1 287 ? -6.478 -3.934 19.876 1.00 97.88 287 VAL A O 1
ATOM 2357 N N . VAL A 1 288 ? -4.238 -4.137 19.916 1.00 98.12 288 VAL A N 1
ATOM 2358 C CA . VAL A 1 288 ? -3.924 -2.936 19.146 1.00 98.12 288 VAL A CA 1
ATOM 2359 C C . VAL A 1 288 ? -3.354 -3.367 17.803 1.00 98.12 288 VAL A C 1
ATOM 2361 O O . VAL A 1 288 ? -2.230 -3.855 17.753 1.00 98.12 288 VAL A O 1
ATOM 2364 N N . THR A 1 289 ? -4.095 -3.168 16.711 1.00 98.19 289 THR A N 1
ATOM 2365 C CA . THR A 1 289 ? -3.606 -3.456 15.350 1.00 98.19 289 THR A CA 1
ATOM 2366 C C . THR A 1 289 ? -3.341 -2.137 14.629 1.00 98.19 289 THR A C 1
ATOM 2368 O O . THR A 1 289 ? -4.288 -1.467 14.207 1.00 98.19 289 THR A O 1
ATOM 2371 N N . PRO A 1 290 ? -2.076 -1.696 14.523 1.00 97.31 290 PRO A N 1
ATOM 2372 C CA . PRO A 1 290 ? -1.735 -0.409 13.946 1.00 97.31 290 PRO A CA 1
ATOM 2373 C C . PRO A 1 290 ? -1.691 -0.481 12.424 1.00 97.31 290 PRO A C 1
ATOM 2375 O O . PRO A 1 290 ? -1.040 -1.347 11.848 1.00 97.31 290 PRO A O 1
ATOM 2378 N N . TYR A 1 291 ? -2.276 0.505 11.753 1.00 97.00 291 TYR A N 1
ATOM 2379 C CA . TYR A 1 291 ? -2.087 0.678 10.319 1.00 97.00 291 TYR A CA 1
ATOM 2380 C C . TYR A 1 291 ? -1.548 2.075 10.050 1.00 97.00 291 TYR A C 1
ATOM 2382 O O . TYR A 1 291 ? -2.163 3.073 10.415 1.00 97.00 291 TYR A O 1
ATOM 2390 N N . PHE A 1 292 ? -0.379 2.171 9.423 1.00 95.12 292 PHE A N 1
ATOM 2391 C CA . PHE A 1 292 ? 0.280 3.450 9.177 1.00 95.12 292 PHE A CA 1
ATOM 2392 C C . PHE A 1 292 ? 1.056 3.468 7.860 1.00 95.12 292 PHE A C 1
ATOM 2394 O O . PHE A 1 292 ? 1.293 2.439 7.220 1.00 95.12 292 PHE A O 1
ATOM 2401 N N . TYR A 1 293 ? 1.456 4.672 7.467 1.00 93.44 293 TYR A N 1
ATOM 2402 C CA . TYR A 1 293 ? 2.322 4.950 6.329 1.00 93.44 293 TYR A CA 1
ATOM 2403 C C . TYR A 1 293 ? 3.604 5.642 6.806 1.00 93.44 293 TYR A C 1
ATOM 2405 O O . TYR A 1 293 ? 3.574 6.403 7.777 1.00 93.44 293 TYR A O 1
ATOM 2413 N N . GLY A 1 294 ? 4.718 5.394 6.111 1.00 91.19 294 GLY A N 1
ATOM 2414 C CA . GLY A 1 294 ? 6.063 5.832 6.504 1.00 91.19 294 GLY A CA 1
ATOM 2415 C C . GLY A 1 294 ? 6.862 4.759 7.260 1.00 91.19 294 GLY A C 1
ATOM 2416 O O . GLY A 1 294 ? 6.350 3.684 7.552 1.00 91.19 294 GLY A O 1
ATOM 2417 N N . GLN A 1 295 ? 8.137 5.044 7.550 1.00 90.81 295 GLN A N 1
ATOM 2418 C CA . GLN A 1 295 ? 9.083 4.092 8.174 1.00 90.81 295 GLN A CA 1
ATOM 2419 C C . GLN A 1 295 ? 9.743 4.637 9.460 1.00 90.81 295 GLN A C 1
ATOM 2421 O O . GLN A 1 295 ? 10.870 4.284 9.831 1.00 90.81 295 GLN A O 1
ATOM 2426 N N . GLY A 1 296 ? 9.079 5.574 10.134 1.00 88.00 296 GLY A N 1
ATOM 2427 C CA . GLY A 1 296 ? 9.509 6.081 11.438 1.00 88.00 296 GLY A CA 1
ATOM 2428 C C . GLY A 1 296 ? 9.299 5.064 12.563 1.00 88.00 296 GLY A C 1
ATOM 2429 O O . GLY A 1 296 ? 8.680 4.020 12.392 1.00 88.00 296 GLY A O 1
ATOM 2430 N N . ASN A 1 297 ? 9.846 5.364 13.743 1.00 91.00 297 ASN A N 1
ATOM 2431 C CA . ASN A 1 297 ? 9.722 4.501 14.922 1.00 91.00 297 ASN A CA 1
ATOM 2432 C C . ASN A 1 297 ? 8.405 4.813 15.639 1.00 91.00 297 ASN A C 1
ATOM 2434 O O . ASN A 1 297 ? 8.368 5.674 16.522 1.00 91.00 297 ASN A O 1
ATOM 2438 N N . ILE A 1 298 ? 7.333 4.152 15.210 1.00 94.69 298 ILE A N 1
ATOM 2439 C CA . ILE A 1 298 ? 5.995 4.313 15.782 1.00 94.69 298 ILE A CA 1
ATOM 2440 C C . ILE A 1 298 ? 5.829 3.367 16.965 1.00 94.69 298 ILE A C 1
ATOM 2442 O O . ILE A 1 298 ? 6.283 2.225 16.933 1.00 94.69 298 ILE A O 1
ATOM 2446 N N . ARG A 1 299 ? 5.204 3.872 18.026 1.00 96.31 299 ARG A N 1
ATOM 2447 C CA . ARG A 1 299 ? 4.898 3.160 19.268 1.00 96.31 299 ARG A CA 1
ATOM 2448 C C . ARG A 1 299 ? 3.554 3.627 19.801 1.00 96.31 299 ARG A C 1
ATOM 2450 O O . ARG A 1 299 ? 3.049 4.665 19.370 1.00 96.31 299 ARG A O 1
ATOM 2457 N N . PHE A 1 300 ? 3.016 2.924 20.787 1.00 97.75 300 PHE A N 1
ATOM 2458 C CA . PHE A 1 300 ? 1.906 3.426 21.582 1.00 97.75 300 PHE A CA 1
ATOM 2459 C C . PHE A 1 300 ? 2.172 3.313 23.083 1.00 97.75 300 PHE A C 1
ATOM 2461 O O . PHE A 1 300 ? 3.049 2.575 23.540 1.00 97.75 300 PHE A O 1
ATOM 2468 N N . LYS A 1 301 ? 1.421 4.094 23.856 1.00 97.56 301 LYS A N 1
ATOM 2469 C CA . LYS A 1 301 ? 1.338 4.009 25.316 1.00 97.56 301 LYS A CA 1
ATOM 2470 C C . LYS A 1 301 ? -0.106 3.799 25.725 1.00 97.56 301 LYS A C 1
ATOM 2472 O O . LYS A 1 301 ? -0.989 4.382 25.101 1.00 97.56 301 LYS A O 1
ATOM 2477 N N . VAL A 1 302 ? -0.322 3.026 26.783 1.00 98.06 302 VAL A N 1
ATOM 2478 C CA . VAL A 1 302 ? -1.618 2.972 27.469 1.00 98.06 302 VAL A CA 1
ATOM 2479 C C . VAL A 1 302 ? -1.522 3.838 28.714 1.00 98.06 302 VAL A C 1
ATOM 2481 O O . VAL A 1 302 ? -0.546 3.750 29.465 1.00 98.06 302 VAL A O 1
ATOM 2484 N N . ILE A 1 303 ? -2.513 4.703 28.889 1.00 97.38 303 ILE A N 1
ATOM 2485 C CA . ILE A 1 303 ? -2.623 5.632 30.009 1.00 97.38 303 ILE A CA 1
ATOM 2486 C C . ILE A 1 303 ? -3.943 5.372 30.731 1.00 97.38 303 ILE A C 1
ATOM 2488 O O . ILE A 1 303 ? -4.966 5.224 30.064 1.00 97.38 303 ILE A O 1
ATOM 2492 N N . ASP A 1 304 ? -3.909 5.299 32.061 1.00 95.06 304 ASP A N 1
ATOM 2493 C CA . ASP A 1 304 ? -5.097 5.145 32.911 1.00 95.06 304 ASP A CA 1
ATOM 2494 C C . ASP A 1 304 ? -5.869 6.468 33.115 1.00 95.06 304 ASP A C 1
ATOM 2496 O O . ASP A 1 304 ? -5.510 7.530 32.596 1.00 95.06 304 ASP A O 1
ATOM 2500 N N . ASP A 1 305 ? -6.957 6.407 33.876 1.00 92.19 305 ASP A N 1
ATOM 2501 C CA . ASP A 1 305 ? -7.852 7.536 34.145 1.00 92.19 305 ASP A CA 1
ATOM 2502 C C . ASP A 1 305 ? -7.238 8.620 35.053 1.00 92.19 305 ASP A C 1
ATOM 2504 O O . ASP A 1 305 ? -7.718 9.758 35.077 1.00 92.19 305 ASP A O 1
ATOM 2508 N N . VAL A 1 306 ? -6.135 8.309 35.741 1.00 93.94 306 VAL A N 1
ATOM 2509 C CA . VAL A 1 306 ? -5.341 9.245 36.553 1.00 93.94 306 VAL A CA 1
ATOM 2510 C C . VAL A 1 306 ? -4.066 9.730 35.844 1.00 93.94 306 VAL A C 1
ATOM 2512 O O . VAL A 1 306 ? -3.269 10.461 36.433 1.00 93.94 306 VAL A O 1
ATOM 2515 N N . ASN A 1 307 ? -3.923 9.438 34.547 1.00 92.88 307 ASN A N 1
ATOM 2516 C CA . ASN A 1 307 ? -2.816 9.826 33.666 1.00 92.88 307 ASN A CA 1
ATOM 2517 C C . ASN A 1 307 ? -1.457 9.148 33.935 1.00 92.88 307 ASN A C 1
ATOM 2519 O O . ASN A 1 307 ? -0.415 9.677 33.530 1.00 92.88 307 ASN A O 1
ATOM 2523 N N . ASN A 1 308 ? -1.431 7.971 34.558 1.00 94.94 308 ASN A N 1
ATOM 2524 C CA . ASN A 1 308 ? -0.222 7.155 34.631 1.00 94.94 308 ASN A CA 1
ATOM 2525 C C . ASN A 1 308 ? -0.025 6.367 33.337 1.00 94.94 308 ASN A C 1
ATOM 2527 O O . ASN A 1 308 ? -0.954 5.767 32.802 1.00 94.94 308 ASN A O 1
ATOM 2531 N N . VAL A 1 309 ? 1.220 6.306 32.861 1.00 95.94 309 VAL A N 1
ATOM 2532 C CA . VAL A 1 309 ? 1.600 5.401 31.771 1.00 95.94 309 VAL A CA 1
ATOM 2533 C C . VAL A 1 309 ? 1.786 4.005 32.352 1.00 95.94 309 VAL A C 1
ATOM 2535 O O . VAL A 1 309 ? 2.771 3.753 33.043 1.00 95.94 309 VAL A O 1
ATOM 2538 N N . ILE A 1 310 ? 0.857 3.103 32.053 1.00 96.50 310 ILE A N 1
ATOM 2539 C CA . ILE A 1 310 ? 0.879 1.719 32.553 1.00 96.50 310 ILE A CA 1
ATOM 2540 C C . ILE A 1 310 ? 1.546 0.756 31.569 1.00 96.50 310 ILE A C 1
ATOM 2542 O O . ILE A 1 310 ? 2.036 -0.296 31.964 1.00 96.50 310 ILE A O 1
ATOM 2546 N N . TYR A 1 311 ? 1.615 1.131 30.290 1.00 97.44 311 TYR A N 1
ATOM 2547 C CA . TYR A 1 311 ? 2.251 0.331 29.249 1.00 97.44 311 TYR A CA 1
ATOM 2548 C C . TYR A 1 311 ? 2.884 1.219 28.174 1.00 97.44 311 TYR A C 1
ATOM 2550 O O . TYR A 1 311 ? 2.369 2.288 27.844 1.00 97.44 311 TYR A O 1
ATOM 2558 N N . THR A 1 312 ? 4.005 0.773 27.605 1.00 96.88 312 THR A N 1
ATOM 2559 C CA . THR A 1 312 ? 4.630 1.359 26.409 1.00 96.88 312 THR A CA 1
ATOM 2560 C C . THR A 1 312 ? 5.073 0.235 25.483 1.00 96.88 312 THR A C 1
ATOM 2562 O O . THR A 1 312 ? 5.843 -0.626 25.905 1.00 96.88 312 THR A O 1
ATOM 2565 N N . SER A 1 313 ? 4.645 0.274 24.224 1.00 97.06 313 SER A N 1
ATOM 2566 C CA . SER A 1 313 ? 4.992 -0.748 23.238 1.00 97.06 313 SER A CA 1
ATOM 2567 C C . SER A 1 313 ? 6.457 -0.665 22.790 1.00 97.06 313 SER A C 1
ATOM 2569 O O . SER A 1 313 ? 7.142 0.367 22.914 1.00 97.06 313 SER A O 1
ATOM 2571 N N . PHE A 1 314 ? 6.928 -1.746 22.168 1.00 94.44 314 PHE A N 1
ATOM 2572 C CA . PHE A 1 314 ? 8.093 -1.697 21.288 1.00 94.44 314 PHE A CA 1
ATOM 2573 C C . PHE A 1 314 ? 7.763 -0.961 19.977 1.00 94.44 314 PHE A C 1
ATOM 2575 O O . PHE A 1 314 ? 6.679 -0.394 19.821 1.00 94.44 314 PHE A O 1
ATOM 2582 N N . ALA A 1 315 ? 8.748 -0.879 19.076 1.00 95.00 315 ALA A N 1
ATOM 2583 C CA . ALA A 1 315 ? 8.509 -0.350 17.736 1.00 95.00 315 ALA A CA 1
ATOM 2584 C C . ALA A 1 315 ? 7.484 -1.241 17.028 1.00 95.00 315 ALA A C 1
ATOM 2586 O O . ALA A 1 315 ? 7.626 -2.458 17.067 1.00 95.00 315 ALA A O 1
ATOM 2587 N N . LEU A 1 316 ? 6.474 -0.618 16.434 1.00 96.06 316 LEU A N 1
ATOM 2588 C CA . LEU A 1 316 ? 5.366 -1.316 15.800 1.00 96.06 316 LEU A CA 1
ATOM 2589 C C . LEU A 1 316 ? 5.688 -1.642 14.349 1.00 96.06 316 LEU A C 1
ATOM 2591 O O . LEU A 1 316 ? 6.234 -0.800 13.631 1.00 96.06 316 LEU A O 1
ATOM 2595 N N . ASP A 1 317 ? 5.239 -2.813 13.921 1.00 95.25 317 ASP A N 1
ATOM 2596 C CA . ASP A 1 317 ? 5.119 -3.166 12.515 1.00 95.25 317 ASP A CA 1
ATOM 2597 C C . ASP A 1 317 ? 3.700 -2.866 12.020 1.00 95.25 317 ASP A C 1
ATOM 2599 O O . ASP A 1 317 ? 2.726 -2.910 12.774 1.00 95.25 317 ASP A O 1
ATOM 2603 N N . LYS A 1 318 ? 3.579 -2.508 10.741 1.00 94.62 318 LYS A N 1
ATOM 2604 C CA . LYS A 1 318 ? 2.286 -2.218 10.111 1.00 94.62 318 LYS A CA 1
ATOM 2605 C C . LYS A 1 318 ? 1.458 -3.500 10.025 1.00 94.62 318 LYS A C 1
ATOM 2607 O O . LYS A 1 318 ? 1.953 -4.497 9.514 1.00 94.62 318 LYS A O 1
ATOM 2612 N N . ASP A 1 319 ? 0.194 -3.414 10.430 1.00 96.00 319 ASP A N 1
ATOM 2613 C CA . ASP A 1 319 ? -0.799 -4.494 10.359 1.00 96.00 319 ASP A CA 1
ATOM 2614 C C . ASP A 1 319 ? -0.446 -5.731 11.211 1.00 96.00 319 ASP A C 1
ATOM 2616 O O . ASP A 1 319 ? -0.885 -6.843 10.933 1.00 96.00 319 ASP A O 1
ATOM 2620 N N . VAL A 1 320 ? 0.360 -5.543 12.265 1.00 97.44 320 VAL A N 1
ATOM 2621 C CA . VAL A 1 320 ? 0.733 -6.600 13.218 1.00 97.44 320 VAL A CA 1
ATOM 2622 C C . VAL A 1 320 ? 0.112 -6.299 14.587 1.00 97.44 320 VAL A C 1
ATOM 2624 O O . VAL A 1 320 ? 0.400 -5.241 15.149 1.00 97.44 320 VAL A O 1
ATOM 2627 N N . PRO A 1 321 ? -0.739 -7.186 15.138 1.00 97.44 321 PRO A N 1
ATOM 2628 C CA . PRO A 1 321 ? -1.412 -6.940 16.408 1.00 97.44 321 PRO A CA 1
ATOM 2629 C C . PRO A 1 321 ? -0.449 -7.009 17.598 1.00 97.44 321 PRO A C 1
ATOM 2631 O O . PRO A 1 321 ? 0.379 -7.913 17.700 1.00 97.44 321 PRO A O 1
ATOM 2634 N N . GLU A 1 322 ? -0.627 -6.085 18.536 1.00 97.88 322 GLU A N 1
ATOM 2635 C CA . GLU A 1 322 ? 0.051 -6.035 19.831 1.00 97.88 322 GLU A CA 1
ATOM 2636 C C . GLU A 1 322 ? -0.960 -6.216 20.964 1.00 97.88 322 GLU A C 1
ATOM 2638 O O . GLU A 1 322 ? -2.042 -5.623 20.944 1.00 97.88 322 GLU A O 1
ATOM 2643 N N . TYR A 1 323 ? -0.593 -7.005 21.972 1.00 97.81 323 TYR A N 1
ATOM 2644 C CA . TYR A 1 323 ? -1.484 -7.395 23.065 1.00 97.81 323 TYR A CA 1
ATOM 2645 C C . TYR A 1 323 ? -1.039 -6.751 24.375 1.00 97.81 323 TYR A C 1
ATOM 2647 O O . TYR A 1 323 ? 0.124 -6.858 24.776 1.00 97.81 323 TYR A O 1
ATOM 2655 N N . VAL A 1 324 ? -1.978 -6.105 25.064 1.00 97.50 324 VAL A N 1
ATOM 2656 C CA . VAL A 1 324 ? -1.760 -5.503 26.382 1.00 97.50 324 VAL A CA 1
ATOM 2657 C C . VAL A 1 324 ? -2.609 -6.229 27.416 1.00 97.50 324 VAL A C 1
ATOM 2659 O O . VAL A 1 324 ? -3.837 -6.138 27.401 1.00 97.50 324 VAL A O 1
ATOM 2662 N N . TYR A 1 325 ? -1.926 -6.943 28.306 1.00 95.62 325 TYR A N 1
ATOM 2663 C CA . TYR A 1 325 ? -2.510 -7.750 29.376 1.00 95.62 325 TYR A CA 1
ATOM 2664 C C . TYR A 1 325 ? -2.514 -7.001 30.716 1.00 95.62 325 TYR A C 1
ATOM 2666 O O . TYR A 1 325 ? -1.977 -5.897 30.825 1.00 95.62 325 TYR A O 1
ATOM 2674 N N . ASP A 1 326 ? -3.096 -7.635 31.737 1.00 92.00 326 ASP A N 1
ATOM 2675 C CA . ASP A 1 326 ? -3.066 -7.206 33.144 1.00 92.00 326 ASP A CA 1
ATOM 2676 C C . ASP A 1 326 ? -3.643 -5.802 33.395 1.00 92.00 326 ASP A C 1
ATOM 2678 O O . ASP A 1 326 ? -3.236 -5.083 34.311 1.00 92.00 326 ASP A O 1
ATOM 2682 N N . LEU A 1 327 ? -4.620 -5.408 32.577 1.00 92.94 327 LEU A N 1
ATOM 2683 C CA . LEU A 1 327 ? -5.381 -4.178 32.752 1.00 92.94 327 LEU A CA 1
ATOM 2684 C C . LEU A 1 327 ? -6.660 -4.457 33.541 1.00 92.94 327 LEU A C 1
ATOM 2686 O O . LEU A 1 327 ? -7.333 -5.461 33.321 1.00 92.94 327 LEU A O 1
ATOM 2690 N N . SER A 1 328 ? -7.018 -3.548 34.444 1.00 92.44 328 SER A N 1
ATOM 2691 C CA . SER A 1 328 ? -8.265 -3.648 35.204 1.00 92.44 328 SER A CA 1
ATOM 2692 C C . SER A 1 328 ? -9.438 -3.162 34.360 1.00 92.44 328 SER A C 1
ATOM 2694 O O . SER A 1 328 ? -9.365 -2.104 33.737 1.00 92.44 328 SER A O 1
ATOM 2696 N N . SER A 1 329 ? -10.537 -3.909 34.348 1.00 92.12 329 SER A N 1
ATOM 2697 C CA . SER A 1 329 ? -11.733 -3.469 33.633 1.00 92.12 329 SER A CA 1
ATOM 2698 C C . SER A 1 329 ? -12.449 -2.317 34.355 1.00 92.12 329 SER A C 1
ATOM 2700 O O . SER A 1 329 ? -12.105 -1.954 35.481 1.00 92.12 329 SER A O 1
ATOM 2702 N N . PHE A 1 330 ? -13.439 -1.705 33.696 1.00 89.88 330 PHE A N 1
ATOM 2703 C CA . PHE A 1 330 ? -14.171 -0.515 34.172 1.00 89.88 330 PHE A CA 1
ATOM 2704 C C . PHE A 1 330 ? -13.330 0.771 34.302 1.00 89.88 330 PHE A C 1
ATOM 2706 O O . PHE A 1 330 ? -13.847 1.786 34.771 1.00 89.88 330 PHE A O 1
ATOM 2713 N N . ILE A 1 331 ? -12.069 0.770 33.859 1.00 91.25 331 ILE A N 1
ATOM 2714 C CA . ILE A 1 331 ? -11.202 1.956 33.844 1.00 91.25 331 ILE A CA 1
ATOM 2715 C C . ILE A 1 331 ? -11.238 2.625 32.465 1.00 91.25 331 ILE A C 1
ATOM 2717 O O . ILE A 1 331 ? -11.245 1.962 31.426 1.00 91.25 331 ILE A O 1
ATOM 2721 N N . ASN A 1 332 ? -11.250 3.962 32.457 1.00 91.94 332 ASN A N 1
ATOM 2722 C CA . ASN A 1 332 ? -11.144 4.750 31.231 1.00 91.94 332 ASN A CA 1
ATOM 2723 C C . ASN A 1 332 ? -9.681 4.879 30.805 1.00 91.94 332 ASN A C 1
ATOM 2725 O O . ASN A 1 332 ? -8.963 5.748 31.297 1.00 91.94 332 ASN A O 1
ATOM 2729 N N . TYR A 1 333 ? -9.258 4.042 29.863 1.00 95.75 333 TYR A N 1
ATOM 2730 C CA . TYR A 1 333 ? -7.917 4.092 29.302 1.00 95.75 333 TYR A CA 1
ATOM 2731 C C . TYR A 1 333 ? -7.839 4.963 28.049 1.00 95.75 333 TYR A C 1
ATOM 2733 O O . TYR A 1 333 ? -8.822 5.227 27.349 1.00 95.75 333 TYR A O 1
ATOM 2741 N N . LYS A 1 334 ? -6.612 5.374 27.733 1.00 97.12 334 LYS A N 1
ATOM 2742 C CA . LYS A 1 334 ? -6.241 6.030 26.480 1.00 97.12 334 LYS A CA 1
ATOM 2743 C C . LYS A 1 334 ? -5.059 5.311 25.856 1.00 97.12 334 LYS A C 1
ATOM 2745 O O . LYS A 1 334 ? -4.013 5.178 26.491 1.00 97.12 334 LYS A O 1
ATOM 2750 N N . VAL A 1 335 ? -5.199 4.907 24.599 1.00 97.94 335 VAL A N 1
ATOM 2751 C CA . VAL A 1 335 ? -4.098 4.401 23.778 1.00 97.94 335 VAL A CA 1
ATOM 2752 C C . VAL A 1 335 ? -3.575 5.543 22.915 1.00 97.94 335 VAL A C 1
ATOM 2754 O O . VAL A 1 335 ? -4.271 6.035 22.027 1.00 97.94 335 VAL A O 1
ATOM 2757 N N . ILE A 1 336 ? -2.354 5.997 23.191 1.00 97.62 336 ILE A N 1
ATOM 2758 C CA . ILE A 1 336 ? -1.729 7.127 22.497 1.00 97.62 336 ILE A CA 1
ATOM 2759 C C . ILE A 1 336 ? -0.621 6.617 21.587 1.00 97.62 336 ILE A C 1
ATOM 2761 O O . ILE A 1 336 ? 0.424 6.179 22.068 1.00 97.62 336 ILE A O 1
ATOM 2765 N N . PHE A 1 337 ? -0.828 6.733 20.278 1.00 97.88 337 PHE A N 1
ATOM 2766 C CA . PHE A 1 337 ? 0.188 6.488 19.262 1.00 97.88 337 PHE A CA 1
ATOM 2767 C C . PHE A 1 337 ? 1.117 7.686 19.124 1.00 97.88 337 PHE A C 1
ATOM 2769 O O . PHE A 1 337 ? 0.671 8.834 19.047 1.00 97.88 337 PHE A O 1
ATOM 2776 N N . PHE A 1 338 ? 2.414 7.422 19.029 1.00 94.88 338 PHE A N 1
ATOM 2777 C CA . PHE A 1 338 ? 3.429 8.450 18.868 1.00 94.88 338 PHE A CA 1
ATOM 2778 C C . PHE A 1 338 ? 4.606 7.965 18.022 1.00 94.88 338 PHE A C 1
ATOM 2780 O O . PHE A 1 338 ? 4.929 6.780 17.967 1.00 94.88 338 PHE A O 1
ATOM 2787 N N . GLU A 1 339 ? 5.271 8.914 17.374 1.00 91.75 339 GLU A N 1
ATOM 2788 C CA . GLU A 1 339 ? 6.519 8.700 16.654 1.00 91.75 339 GLU A CA 1
ATOM 2789 C C . GLU A 1 339 ? 7.698 9.148 17.526 1.00 91.75 339 GLU A C 1
ATOM 2791 O O . GLU A 1 339 ? 7.762 10.292 17.995 1.00 91.75 339 GLU A O 1
ATOM 2796 N N . LYS A 1 340 ? 8.647 8.235 17.749 1.00 86.50 340 LYS A N 1
ATOM 2797 C CA . LYS A 1 340 ? 9.887 8.505 18.478 1.00 86.50 340 LYS A CA 1
ATOM 2798 C C . LYS A 1 340 ? 10.980 8.939 17.500 1.00 86.50 340 LYS A C 1
ATOM 2800 O O . LYS A 1 340 ? 11.411 8.152 16.657 1.00 86.50 340 LYS A O 1
ATOM 2805 N N . GLU A 1 341 ? 11.467 10.173 17.632 1.00 76.12 341 GLU A N 1
ATOM 2806 C CA . GLU A 1 341 ? 12.591 10.651 16.816 1.00 76.12 341 GLU A CA 1
ATOM 2807 C C . GLU A 1 341 ? 13.862 9.809 17.052 1.00 76.12 341 GLU A C 1
ATOM 2809 O O . GLU A 1 341 ? 14.139 9.337 18.159 1.00 76.12 341 GLU A O 1
ATOM 2814 N N . ARG A 1 342 ? 14.659 9.619 15.990 1.00 66.69 342 ARG A N 1
ATOM 2815 C CA . ARG A 1 342 ? 15.976 8.969 16.067 1.00 66.69 342 ARG A CA 1
ATOM 2816 C C . ARG A 1 342 ? 17.026 9.997 16.518 1.00 66.69 342 ARG A C 1
ATOM 2818 O O . ARG A 1 342 ? 17.180 11.032 15.877 1.00 66.69 342 ARG A O 1
ATOM 2825 N N . GLY A 1 343 ? 17.775 9.697 17.583 1.00 62.59 343 GLY A N 1
ATOM 2826 C CA . GLY A 1 343 ? 18.901 10.510 18.071 1.00 62.59 343 GLY A CA 1
ATOM 2827 C C . GLY A 1 343 ? 18.896 10.738 19.588 1.00 62.59 343 GLY A C 1
ATOM 2828 O O . GLY A 1 343 ? 17.965 10.349 20.281 1.00 62.59 343 GLY A O 1
ATOM 2829 N N . LEU A 1 344 ? 19.944 11.388 20.108 1.00 57.41 344 LEU A N 1
ATOM 2830 C CA . LEU A 1 344 ? 20.096 11.734 21.536 1.00 57.41 344 LEU A CA 1
ATOM 2831 C C . LEU A 1 344 ? 19.266 12.965 21.964 1.00 57.41 344 LEU A C 1
ATOM 2833 O O . LEU A 1 344 ? 19.415 13.464 23.077 1.00 57.41 344 LEU A O 1
ATOM 2837 N N . SER A 1 345 ? 18.433 13.506 21.071 1.00 56.91 345 SER A N 1
ATOM 2838 C CA . SER A 1 345 ? 17.670 14.725 21.333 1.00 56.91 345 SER A CA 1
ATOM 2839 C C . SER A 1 345 ? 16.445 14.423 22.198 1.00 56.91 345 SER A C 1
ATOM 2841 O O . SER A 1 345 ? 15.603 13.612 21.826 1.00 56.91 345 SER A O 1
ATOM 2843 N N . LEU A 1 346 ? 16.318 15.121 23.330 1.00 57.78 346 LEU A N 1
ATOM 2844 C CA . LEU A 1 346 ? 15.173 15.083 24.256 1.00 57.78 346 LEU A CA 1
ATOM 2845 C C . LEU A 1 346 ? 13.931 15.810 23.699 1.00 57.78 346 LEU A C 1
ATOM 2847 O O . LEU A 1 346 ? 13.199 16.468 24.440 1.00 57.78 346 LEU A O 1
ATOM 2851 N N . LYS A 1 347 ? 13.710 15.775 22.384 1.00 64.38 347 LYS A N 1
ATOM 2852 C CA . LYS A 1 347 ? 12.528 16.404 21.793 1.00 64.38 347 LYS A CA 1
ATOM 2853 C C . LYS A 1 347 ? 11.265 15.669 22.227 1.00 64.38 347 LYS A C 1
ATOM 2855 O O . LYS A 1 347 ? 11.263 14.457 22.436 1.00 64.38 347 LYS A O 1
ATOM 2860 N N . LYS A 1 348 ? 10.187 16.441 22.363 1.00 72.31 348 LYS A N 1
ATOM 2861 C CA . LYS A 1 348 ? 8.859 15.936 22.709 1.00 72.31 348 LYS A CA 1
ATOM 2862 C C . LYS A 1 348 ? 8.406 14.939 21.639 1.00 72.31 348 LYS A C 1
ATOM 2864 O O . LYS A 1 348 ? 8.511 15.231 20.451 1.00 72.31 348 LYS A O 1
ATOM 2869 N N . GLU A 1 349 ? 7.914 13.784 22.078 1.00 86.75 349 GLU A N 1
ATOM 2870 C CA . GLU A 1 349 ? 7.321 12.763 21.211 1.00 86.75 349 GLU A CA 1
ATOM 2871 C C . GLU A 1 349 ? 6.217 13.385 20.343 1.00 86.75 349 GLU A C 1
ATOM 2873 O O . GLU A 1 349 ? 5.389 14.162 20.835 1.00 86.75 349 GLU A O 1
ATOM 2878 N N . ARG A 1 350 ? 6.200 13.055 19.046 1.00 89.56 350 ARG A N 1
ATOM 2879 C CA . ARG A 1 350 ? 5.141 13.512 18.145 1.00 89.56 350 ARG A CA 1
ATOM 2880 C C . ARG A 1 350 ? 3.954 12.572 18.289 1.00 89.56 350 ARG A C 1
ATOM 2882 O O . ARG A 1 350 ? 4.008 11.440 17.820 1.00 89.56 350 ARG A O 1
ATOM 2889 N N . ILE A 1 351 ? 2.890 13.048 18.923 1.00 93.38 351 ILE A N 1
ATOM 2890 C CA . ILE A 1 351 ? 1.628 12.311 19.018 1.00 93.38 351 ILE A CA 1
ATOM 2891 C C . ILE A 1 351 ? 1.013 12.210 17.620 1.00 93.38 351 ILE A C 1
ATOM 2893 O O . ILE A 1 351 ? 0.929 13.208 16.903 1.00 93.38 351 ILE A O 1
ATOM 2897 N N . LEU A 1 352 ? 0.609 10.998 17.246 1.00 94.38 352 LEU A N 1
ATOM 2898 C CA . LEU A 1 352 ? -0.086 10.708 15.995 1.00 94.38 352 LEU A CA 1
ATOM 2899 C C . LEU A 1 352 ? -1.598 10.681 16.222 1.00 94.38 352 LEU A C 1
ATOM 2901 O O . LEU A 1 352 ? -2.331 11.355 15.505 1.00 94.38 352 LEU A O 1
ATOM 2905 N N . LYS A 1 353 ? -2.055 9.931 17.234 1.00 96.00 353 LYS A N 1
ATOM 2906 C CA . LYS A 1 353 ? -3.478 9.782 17.559 1.00 96.00 353 LYS A CA 1
ATOM 2907 C C . LYS A 1 353 ? -3.684 9.282 18.987 1.00 96.00 353 LYS A C 1
ATOM 2909 O O . LYS A 1 353 ? -2.825 8.597 19.535 1.00 96.00 353 LYS A O 1
ATOM 2914 N N . GLU A 1 354 ? -4.840 9.603 19.556 1.00 96.44 354 GLU A N 1
ATOM 2915 C CA . GLU A 1 354 ? -5.339 9.074 20.826 1.00 96.44 354 GLU A CA 1
ATOM 2916 C C . GLU A 1 354 ? -6.648 8.314 20.576 1.00 96.44 354 GLU A C 1
ATOM 2918 O O . GLU A 1 354 ? -7.542 8.836 19.905 1.00 96.44 354 GLU A O 1
ATOM 2923 N N . PHE A 1 355 ? -6.745 7.103 21.126 1.00 96.62 355 PHE A N 1
ATOM 2924 C CA . PHE A 1 355 ? -7.947 6.274 21.130 1.00 96.62 355 PHE A CA 1
ATOM 2925 C C . PHE A 1 355 ? -8.409 6.074 22.577 1.00 96.62 355 PHE A C 1
ATOM 2927 O O . PHE A 1 355 ? -7.686 5.445 23.357 1.00 96.62 355 PHE A O 1
ATOM 2934 N N . PRO A 1 356 ? -9.575 6.608 22.971 1.00 94.62 356 PRO A N 1
ATOM 2935 C CA . PRO A 1 356 ? -10.172 6.257 24.251 1.00 94.62 356 PRO A CA 1
ATOM 2936 C C . PRO A 1 356 ? -10.675 4.810 24.198 1.00 94.62 356 PRO A C 1
ATOM 2938 O O . PRO A 1 356 ? -11.266 4.399 23.200 1.00 94.62 356 PRO A O 1
ATOM 2941 N N . ILE A 1 357 ? -10.470 4.052 25.272 1.00 92.81 357 ILE A N 1
ATOM 2942 C CA . ILE A 1 357 ? -10.999 2.695 25.401 1.00 92.81 357 ILE A CA 1
ATOM 2943 C C . ILE A 1 357 ? -11.433 2.417 26.839 1.00 92.81 357 ILE A C 1
ATOM 2945 O O . ILE A 1 357 ? -10.735 2.734 27.799 1.00 92.81 357 ILE A O 1
ATOM 2949 N N . VAL A 1 358 ? -12.602 1.801 26.965 1.00 91.69 358 VAL A N 1
ATOM 2950 C CA . VAL A 1 358 ? -13.111 1.196 28.196 1.00 91.69 358 VAL A CA 1
ATOM 2951 C C . VAL A 1 358 ? -13.481 -0.228 27.837 1.00 91.69 358 VAL A C 1
ATOM 2953 O O . VAL A 1 358 ? -14.064 -0.460 26.779 1.00 91.69 358 VAL A O 1
ATOM 2956 N N . PHE A 1 359 ? -13.150 -1.172 28.703 1.00 91.69 359 PHE A N 1
ATOM 2957 C CA . PHE A 1 359 ? -13.535 -2.562 28.521 1.00 91.69 359 PHE A CA 1
ATOM 2958 C C . PHE A 1 359 ? -14.055 -3.153 29.827 1.00 91.69 359 PHE A C 1
ATOM 2960 O O . PHE A 1 359 ? -13.839 -2.607 30.914 1.00 91.69 359 PHE A O 1
ATOM 2967 N N . TYR A 1 360 ? -14.759 -4.273 29.694 1.00 90.81 360 TYR A N 1
ATOM 2968 C CA . TYR A 1 360 ? -15.513 -4.910 30.766 1.00 90.81 360 TYR A CA 1
ATOM 2969 C C . TYR A 1 360 ? -15.245 -6.411 30.715 1.00 90.81 360 TYR A C 1
ATOM 2971 O O . TYR A 1 360 ? -15.885 -7.135 29.953 1.00 90.81 360 TYR A O 1
ATOM 2979 N N . ALA A 1 361 ? -14.253 -6.870 31.479 1.00 91.50 361 ALA A N 1
ATOM 2980 C CA . ALA A 1 361 ? -13.958 -8.293 31.586 1.00 91.50 361 ALA A CA 1
ATOM 2981 C C . ALA A 1 361 ? -15.159 -9.006 32.216 1.00 91.50 361 ALA A C 1
ATOM 2983 O O . ALA A 1 361 ? -15.780 -8.479 33.140 1.00 91.50 361 ALA A O 1
ATOM 2984 N N . ARG A 1 362 ? -15.506 -10.188 31.700 1.00 91.06 362 ARG A N 1
ATOM 2985 C CA . ARG A 1 362 ? -16.714 -10.925 32.105 1.00 91.06 362 ARG A CA 1
ATOM 2986 C C . ARG A 1 362 ? -16.642 -11.340 33.572 1.00 91.06 362 ARG A C 1
ATOM 2988 O O . ARG A 1 362 ? -17.629 -11.254 34.296 1.00 91.06 362 ARG A O 1
ATOM 2995 N N . GLU A 1 363 ? -15.460 -11.707 34.033 1.00 91.38 363 GLU A N 1
ATOM 2996 C CA . GLU A 1 363 ? -15.193 -12.108 35.409 1.00 91.38 363 GLU A CA 1
ATOM 2997 C C . GLU A 1 363 ? -15.370 -10.946 36.394 1.00 91.38 363 GLU A C 1
ATOM 2999 O O . GLU A 1 363 ? -15.807 -11.148 37.525 1.00 91.38 363 GLU A O 1
ATOM 3004 N N . ASP A 1 364 ? -15.104 -9.718 35.948 1.00 92.12 364 ASP A N 1
ATOM 3005 C CA . ASP A 1 364 ? -15.142 -8.533 36.801 1.00 92.12 364 ASP A CA 1
ATOM 3006 C C . ASP A 1 364 ? -16.569 -8.011 37.038 1.00 92.12 364 ASP A C 1
ATOM 3008 O O . ASP A 1 364 ? -16.741 -7.046 37.781 1.00 92.12 364 ASP A O 1
ATOM 3012 N N . PHE A 1 365 ? -17.603 -8.622 36.442 1.00 93.31 365 PHE A N 1
ATOM 3013 C CA . PHE A 1 365 ? -19.003 -8.334 36.786 1.00 93.31 365 PHE A CA 1
ATOM 3014 C C . PHE A 1 365 ? -19.370 -8.869 38.171 1.00 93.31 365 PHE A C 1
ATOM 3016 O O . PHE A 1 365 ? -20.219 -8.284 38.841 1.00 93.31 365 PHE A O 1
ATOM 3023 N N . ILE A 1 366 ? -18.729 -9.954 38.614 1.00 94.56 366 ILE A N 1
ATOM 3024 C CA . ILE A 1 366 ? -19.029 -10.601 39.892 1.00 94.56 366 ILE A CA 1
ATOM 3025 C C . ILE A 1 366 ? -18.827 -9.604 41.040 1.00 94.56 366 ILE A C 1
ATOM 3027 O O . ILE A 1 366 ? -17.805 -8.925 41.136 1.00 94.56 366 ILE A O 1
ATOM 3031 N N . GLY A 1 367 ? -19.811 -9.521 41.933 1.00 93.94 367 GLY A N 1
ATOM 3032 C CA . GLY A 1 367 ? -19.790 -8.609 43.073 1.00 93.94 367 GLY A CA 1
ATOM 3033 C C . GLY A 1 367 ? -20.200 -7.171 42.742 1.00 93.94 367 GLY A C 1
ATOM 3034 O O . GLY A 1 367 ? -20.111 -6.308 43.617 1.00 93.94 367 GLY A O 1
ATOM 3035 N N . LYS A 1 368 ? -20.663 -6.897 41.516 1.00 94.81 368 LYS A N 1
ATOM 3036 C CA . LYS A 1 368 ? -21.140 -5.573 41.100 1.00 94.81 368 LYS A CA 1
ATOM 3037 C C . LYS A 1 368 ? -22.641 -5.562 40.845 1.00 94.81 368 LYS A C 1
ATOM 3039 O O . LYS A 1 368 ? -23.221 -6.528 40.347 1.00 94.81 368 LYS A O 1
ATOM 3044 N N . SER A 1 369 ? -23.244 -4.416 41.136 1.00 94.88 369 SER A N 1
ATOM 3045 C CA . SER A 1 369 ? -24.623 -4.104 40.782 1.00 94.88 369 SER A CA 1
ATOM 3046 C C . SER A 1 369 ? -24.685 -3.092 39.651 1.00 94.88 369 SER A C 1
ATOM 3048 O O . SER A 1 369 ? -23.927 -2.120 39.624 1.00 94.88 369 SER A O 1
ATOM 3050 N N . PHE A 1 370 ? -25.647 -3.286 38.757 1.00 95.12 370 PHE A N 1
ATOM 3051 C CA . PHE A 1 370 ? -25.897 -2.417 37.619 1.00 95.12 370 PHE A CA 1
ATOM 3052 C C . PHE A 1 370 ? -27.352 -1.984 37.598 1.00 95.12 370 PHE A C 1
ATOM 3054 O O . PHE A 1 370 ? -28.264 -2.773 37.843 1.00 95.12 370 PHE A O 1
ATOM 3061 N N . LYS A 1 371 ? -27.580 -0.714 37.270 1.00 95.12 371 LYS A N 1
ATOM 3062 C CA . LYS A 1 371 ? -28.931 -0.201 37.071 1.00 95.12 371 LYS A CA 1
ATOM 3063 C C . LYS A 1 371 ? -29.509 -0.759 35.774 1.00 95.12 371 LYS A C 1
ATOM 3065 O O . LYS A 1 371 ? -28.933 -0.527 34.711 1.00 95.12 371 LYS A O 1
ATOM 3070 N N . ILE A 1 372 ? -30.678 -1.387 35.851 1.00 95.50 372 ILE A N 1
ATOM 3071 C CA . ILE A 1 372 ? -31.483 -1.698 34.668 1.00 95.50 372 ILE A CA 1
ATOM 3072 C C . ILE A 1 372 ? -32.147 -0.389 34.238 1.00 95.50 372 ILE A C 1
ATOM 3074 O O . ILE A 1 372 ? -32.898 0.210 35.008 1.00 95.50 372 ILE A O 1
ATOM 3078 N N . LYS A 1 373 ? -31.822 0.106 33.044 1.00 93.38 373 LYS A N 1
ATOM 3079 C CA . LYS A 1 373 ? -32.329 1.389 32.533 1.00 93.38 373 LYS A CA 1
ATOM 3080 C C . LYS A 1 373 ? -33.612 1.233 31.756 1.00 93.38 373 LYS A C 1
ATOM 3082 O O . LYS A 1 373 ? -34.542 2.018 31.932 1.00 93.38 373 LYS A O 1
ATOM 3087 N N . GLU A 1 374 ? -33.633 0.264 30.861 1.00 94.06 374 GLU A N 1
ATOM 3088 C CA . GLU A 1 374 ? -34.790 -0.014 30.035 1.00 94.06 374 GLU A CA 1
ATOM 3089 C C . GLU A 1 374 ? -34.923 -1.505 29.797 1.00 94.06 374 GLU A C 1
ATOM 3091 O O . GLU A 1 374 ? -33.956 -2.259 29.880 1.00 94.06 374 GLU A O 1
ATOM 3096 N N . VAL A 1 375 ? -36.152 -1.905 29.525 1.00 96.19 375 VAL A N 1
ATOM 3097 C CA . VAL A 1 375 ? -36.522 -3.277 29.226 1.00 96.19 375 VAL A CA 1
ATOM 3098 C C . VAL A 1 375 ? -37.413 -3.314 28.007 1.00 96.19 375 VAL A C 1
ATOM 3100 O O . VAL A 1 375 ? -38.132 -2.346 27.728 1.00 96.19 375 VAL A O 1
ATOM 3103 N N . TYR A 1 376 ? -37.399 -4.440 27.310 1.00 95.19 376 TYR A N 1
ATOM 3104 C CA . TYR A 1 376 ? -38.251 -4.676 26.162 1.00 95.19 376 TYR A CA 1
ATOM 3105 C C . TYR A 1 376 ? -39.225 -5.823 26.434 1.00 95.19 376 TYR A C 1
ATOM 3107 O O . TYR A 1 376 ? -38.872 -6.843 27.024 1.00 95.19 376 TYR A O 1
ATOM 3115 N N . PHE A 1 377 ? -40.470 -5.613 26.016 1.00 93.81 377 PHE A N 1
ATOM 3116 C CA . PHE A 1 377 ? -41.585 -6.542 26.190 1.00 93.81 377 PHE A CA 1
ATOM 3117 C C . PHE A 1 377 ? -42.501 -6.481 24.962 1.00 93.81 377 PHE A C 1
ATOM 3119 O O . PHE A 1 377 ? -42.566 -5.459 24.266 1.00 93.81 377 PHE A O 1
ATOM 3126 N N . ASP A 1 378 ? -43.181 -7.585 24.663 1.00 91.00 378 ASP A N 1
ATOM 3127 C CA . ASP A 1 378 ? -44.059 -7.687 23.501 1.00 91.00 378 ASP A CA 1
ATOM 3128 C C . ASP A 1 378 ? -45.507 -7.569 23.983 1.00 91.00 378 ASP A C 1
ATOM 3130 O O . ASP A 1 378 ? -45.948 -8.268 24.893 1.00 91.00 378 ASP A O 1
ATOM 3134 N N . GLN A 1 379 ? -46.268 -6.648 23.391 1.00 86.56 379 GLN A N 1
ATOM 3135 C CA . GLN A 1 379 ? -47.665 -6.425 23.756 1.00 86.56 379 GLN A CA 1
ATOM 3136 C C . GLN A 1 379 ? -48.587 -6.808 22.605 1.00 86.56 379 GLN A C 1
ATOM 3138 O O . GLN A 1 379 ? -48.441 -6.294 21.495 1.00 86.56 379 GLN A O 1
ATOM 3143 N N . LEU A 1 380 ? -49.587 -7.646 22.883 1.00 84.06 380 LEU A N 1
ATOM 3144 C CA . LEU A 1 380 ? -50.613 -8.000 21.908 1.00 84.06 380 LEU A CA 1
ATOM 3145 C C . LEU A 1 380 ? -51.561 -6.813 21.673 1.00 84.06 380 LEU A C 1
ATOM 3147 O O . LEU A 1 380 ? -52.378 -6.462 22.526 1.00 84.06 380 LEU A O 1
ATOM 3151 N N . VAL A 1 381 ? -51.480 -6.193 20.497 1.00 84.06 381 VAL A N 1
ATOM 3152 C CA . VAL A 1 381 ? -52.345 -5.085 20.078 1.00 84.06 381 VAL A CA 1
ATOM 3153 C C . VAL A 1 381 ? -53.046 -5.481 18.786 1.00 84.06 381 VAL A C 1
ATOM 3155 O O . VAL A 1 381 ? -52.418 -5.643 17.749 1.00 84.06 381 VAL A O 1
ATOM 3158 N N . ARG A 1 382 ? -54.377 -5.629 18.840 1.00 85.25 382 ARG A N 1
ATOM 3159 C CA . ARG A 1 382 ? -55.218 -6.002 17.681 1.00 85.25 382 ARG A CA 1
ATOM 3160 C C . ARG A 1 382 ? -54.780 -7.299 16.973 1.00 85.25 382 ARG A C 1
ATOM 3162 O O . ARG A 1 382 ? -54.978 -7.433 15.772 1.00 85.25 382 ARG A O 1
ATOM 3169 N N . GLY A 1 383 ? -54.242 -8.259 17.727 1.00 86.38 383 GLY A N 1
ATOM 3170 C CA . GLY A 1 383 ? -53.817 -9.562 17.205 1.00 86.38 383 GLY A CA 1
ATOM 3171 C C . GLY A 1 383 ? -52.359 -9.629 16.743 1.00 86.38 383 GLY A C 1
ATOM 3172 O O . GLY A 1 383 ? -51.917 -10.706 16.362 1.00 86.38 383 GLY A O 1
ATOM 3173 N N . GLU A 1 384 ? -51.606 -8.529 16.818 1.00 87.56 384 GLU A N 1
ATOM 3174 C CA . GLU A 1 384 ? -50.173 -8.495 16.512 1.00 87.56 384 GLU A CA 1
ATOM 3175 C C . GLU A 1 384 ? -49.357 -8.217 17.778 1.00 87.56 384 GLU A C 1
ATOM 3177 O O . GLU A 1 384 ? -49.739 -7.380 18.601 1.00 87.56 384 GLU A O 1
ATOM 3182 N N . PHE A 1 385 ? -48.230 -8.912 17.939 1.00 87.31 385 PHE A N 1
ATOM 3183 C CA . PHE A 1 385 ? -47.262 -8.612 18.991 1.00 87.31 385 PHE A CA 1
ATOM 3184 C C . PHE A 1 385 ? -46.410 -7.418 18.569 1.00 87.31 385 PHE A C 1
ATOM 3186 O O . PHE A 1 385 ? -45.685 -7.472 17.576 1.00 87.31 385 PHE A O 1
ATOM 3193 N N . LEU A 1 386 ? -46.518 -6.325 19.321 1.00 90.38 386 LEU A N 1
ATOM 3194 C CA . LEU A 1 386 ? -45.720 -5.126 19.113 1.00 90.38 386 LEU A CA 1
ATOM 3195 C C . LEU A 1 386 ? -44.641 -5.031 20.183 1.00 90.38 386 LEU A C 1
ATOM 3197 O O . LEU A 1 386 ? -44.952 -4.934 21.372 1.00 90.38 386 LEU A O 1
ATOM 3201 N N . ARG A 1 387 ? -43.389 -4.962 19.730 1.00 92.06 387 ARG A N 1
ATOM 3202 C CA . ARG A 1 387 ? -42.231 -4.717 20.582 1.00 92.06 387 ARG A CA 1
ATOM 3203 C C . ARG A 1 387 ? -42.277 -3.315 21.163 1.00 92.06 387 ARG A C 1
ATOM 3205 O O . ARG A 1 387 ? -42.301 -2.322 20.431 1.00 92.06 387 ARG A O 1
ATOM 3212 N N . LYS A 1 388 ? -42.284 -3.228 22.487 1.00 93.62 388 LYS A N 1
ATOM 3213 C CA . LYS A 1 388 ? -42.282 -1.974 23.238 1.00 93.62 388 LYS A CA 1
ATOM 3214 C C . LYS A 1 388 ? -41.109 -1.937 24.199 1.00 93.62 388 LYS A C 1
ATOM 3216 O O . LYS A 1 388 ? -40.521 -2.962 24.519 1.00 93.62 388 LYS A O 1
ATOM 3221 N N . LYS A 1 389 ? -40.791 -0.725 24.651 1.00 94.31 389 LYS A N 1
ATOM 3222 C CA . LYS A 1 389 ? -39.795 -0.480 25.691 1.00 94.31 389 LYS A CA 1
ATOM 3223 C C . LYS A 1 389 ? -40.414 0.202 26.900 1.00 94.31 389 LYS A C 1
ATOM 3225 O O . LYS A 1 389 ? -41.336 1.009 26.747 1.00 94.31 389 LYS A O 1
ATOM 3230 N N . HIS A 1 390 ? -39.889 -0.098 28.078 1.00 94.56 390 HIS A N 1
ATOM 3231 C CA . HIS A 1 390 ? -40.224 0.568 29.332 1.00 94.56 390 HIS A CA 1
ATOM 3232 C C . HIS A 1 390 ? -38.949 0.993 30.058 1.00 94.56 390 HIS A C 1
ATOM 3234 O O . HIS A 1 390 ? -37.935 0.314 29.958 1.00 94.56 390 HIS A O 1
ATOM 3240 N N . TYR A 1 391 ? -38.999 2.110 30.783 1.00 94.12 391 TYR A N 1
ATOM 3241 C CA . TYR A 1 391 ? -37.850 2.645 31.513 1.00 94.12 391 TYR A CA 1
ATOM 3242 C C . TYR A 1 391 ? -37.960 2.337 33.000 1.00 94.12 391 TYR A C 1
ATOM 3244 O O . TYR A 1 391 ? -39.011 2.562 33.599 1.00 94.12 391 TYR A O 1
ATOM 3252 N N . PHE A 1 392 ? -36.856 1.900 33.595 1.00 93.06 392 PHE A N 1
ATOM 3253 C CA . PHE A 1 392 ? -36.726 1.675 35.028 1.00 93.06 392 PHE A CA 1
ATOM 3254 C C . PHE A 1 392 ? -35.838 2.746 35.659 1.00 93.06 392 PHE A C 1
ATOM 3256 O O . PHE A 1 392 ? -34.784 3.127 35.145 1.00 93.06 392 PHE A O 1
ATOM 3263 N N . ASN A 1 393 ? -36.272 3.244 36.816 1.00 86.50 393 ASN A N 1
ATOM 3264 C CA . ASN A 1 393 ? -35.560 4.302 37.534 1.00 86.50 393 ASN A CA 1
ATOM 3265 C C . ASN A 1 393 ? -34.852 3.811 38.792 1.00 86.50 393 ASN A C 1
ATOM 3267 O O . ASN A 1 393 ? -33.890 4.449 39.222 1.00 86.50 393 ASN A O 1
ATOM 3271 N N . THR A 1 394 ? -35.319 2.709 39.364 1.00 91.00 394 THR A N 1
ATOM 3272 C CA . THR A 1 394 ? -34.949 2.245 40.704 1.00 91.00 394 THR A CA 1
ATOM 3273 C C . THR A 1 394 ? -34.549 0.775 40.729 1.00 91.00 394 THR A C 1
ATOM 3275 O O . THR A 1 394 ? -34.186 0.289 41.791 1.00 91.00 394 THR A O 1
ATOM 3278 N N . THR A 1 395 ? -34.598 0.066 39.601 1.00 94.25 395 THR A N 1
ATOM 3279 C CA . THR A 1 395 ? -34.329 -1.377 39.534 1.00 94.25 395 THR A CA 1
ATOM 3280 C C . THR A 1 395 ? -32.872 -1.652 39.181 1.00 94.25 395 THR A C 1
ATOM 3282 O O . THR A 1 395 ? -32.307 -1.024 38.282 1.00 94.25 395 THR A O 1
ATOM 3285 N N . TYR A 1 396 ? -32.274 -2.602 39.888 1.00 95.38 396 TYR A N 1
ATOM 3286 C CA . TYR A 1 396 ? -30.879 -2.996 39.755 1.00 95.38 396 TYR A CA 1
ATOM 3287 C C . TYR A 1 396 ? -30.766 -4.514 39.683 1.00 95.38 396 TYR A C 1
ATOM 3289 O O . TYR A 1 396 ? -31.605 -5.234 40.226 1.00 95.38 396 TYR A O 1
ATOM 3297 N N . VAL A 1 397 ? -29.702 -4.975 39.037 1.00 96.38 397 VAL A N 1
ATOM 3298 C CA . VAL A 1 397 ? -29.290 -6.375 39.006 1.00 96.38 397 VAL A CA 1
ATOM 3299 C C . VAL A 1 397 ? -27.888 -6.496 39.590 1.00 96.38 397 VAL A C 1
ATOM 3301 O O . VAL A 1 397 ? -26.993 -5.733 39.231 1.00 96.38 397 VAL A O 1
ATOM 3304 N N . TYR A 1 398 ? -27.717 -7.431 40.513 1.00 96.75 398 TYR A N 1
ATOM 3305 C CA . TYR A 1 398 ? -26.458 -7.785 41.151 1.00 96.75 398 TYR A CA 1
ATOM 3306 C C . TYR A 1 398 ? -25.952 -9.109 40.584 1.00 96.75 398 TYR A C 1
ATOM 3308 O O . TYR A 1 398 ? -26.676 -10.104 40.598 1.00 96.75 398 TYR A O 1
ATOM 3316 N N . PHE A 1 399 ? -24.710 -9.127 40.109 1.00 96.69 399 PHE A N 1
ATOM 3317 C CA . PHE A 1 399 ? -24.052 -10.330 39.605 1.00 96.69 399 PHE A CA 1
ATOM 3318 C C . PHE A 1 399 ? -23.349 -11.041 40.762 1.00 96.69 399 PHE A C 1
ATOM 3320 O O . PHE A 1 399 ? -22.355 -10.548 41.296 1.00 96.69 399 PHE A O 1
ATOM 3327 N N . LYS A 1 400 ? -23.868 -12.201 41.164 1.00 95.94 400 LYS A N 1
ATOM 3328 C CA . LYS A 1 400 ? -23.417 -12.921 42.361 1.00 95.94 400 LYS A CA 1
ATOM 3329 C C . LYS A 1 400 ? -22.334 -13.945 42.056 1.00 95.94 400 LYS A C 1
ATOM 3331 O O . LYS A 1 400 ? -21.349 -14.029 42.782 1.00 95.94 400 LYS A O 1
ATOM 3336 N N . GLU A 1 401 ? -22.526 -14.721 40.998 1.00 96.38 401 GLU A N 1
ATOM 3337 C CA . GLU A 1 401 ? -21.637 -15.811 40.604 1.00 96.38 401 GLU A CA 1
ATOM 3338 C C . GLU A 1 401 ? -21.643 -15.959 39.083 1.00 96.38 401 GLU A C 1
ATOM 3340 O O . GLU A 1 401 ? -22.660 -15.722 38.438 1.00 96.38 401 GLU A O 1
ATOM 3345 N N . MET A 1 402 ? -20.508 -16.348 38.510 1.00 95.56 402 MET A N 1
ATOM 3346 C CA . MET A 1 402 ? -20.387 -16.667 37.090 1.00 95.56 402 MET A CA 1
ATOM 3347 C C . MET A 1 402 ? -20.461 -18.179 36.897 1.00 95.56 402 MET A C 1
ATOM 3349 O O . MET A 1 402 ? -19.692 -18.913 37.515 1.00 95.56 402 MET A O 1
ATOM 3353 N N . ILE A 1 403 ? -21.357 -18.625 36.019 1.00 93.69 403 ILE A N 1
ATOM 3354 C CA . ILE A 1 403 ? -21.515 -20.039 35.670 1.00 93.69 403 ILE A CA 1
ATOM 3355 C C . ILE A 1 403 ? -20.523 -20.389 34.560 1.00 93.69 403 ILE A C 1
ATOM 3357 O O . ILE A 1 403 ? -19.688 -21.282 34.710 1.00 93.69 403 ILE A O 1
ATOM 3361 N N . SER A 1 404 ? -20.606 -19.678 33.433 1.00 90.19 404 SER A N 1
ATOM 3362 C CA . SER A 1 404 ? -19.771 -19.926 32.260 1.00 90.19 404 SER A CA 1
ATOM 3363 C C . SER A 1 404 ? -19.811 -18.728 31.312 1.00 90.19 404 SER A C 1
ATOM 3365 O O . SER A 1 404 ? -20.878 -18.191 31.086 1.00 90.19 404 SER A O 1
ATOM 3367 N N . GLY A 1 405 ? -18.682 -18.289 30.742 1.00 88.19 405 GLY A N 1
ATOM 3368 C CA . GLY A 1 405 ? -18.635 -17.285 29.659 1.00 88.19 405 GLY A CA 1
ATOM 3369 C C . GLY A 1 405 ? -19.470 -16.003 29.853 1.00 88.19 405 GLY A C 1
ATOM 3370 O O . GLY A 1 405 ? -18.955 -14.998 30.333 1.00 88.19 405 GLY A O 1
ATOM 3371 N N . ASN A 1 406 ? -20.733 -16.029 29.419 1.00 93.38 406 ASN A N 1
ATOM 3372 C CA . ASN A 1 406 ? -21.694 -14.923 29.515 1.00 93.38 406 ASN A CA 1
ATOM 3373 C C . ASN A 1 406 ? -22.861 -15.191 30.491 1.00 93.38 406 ASN A C 1
ATOM 3375 O O . ASN A 1 406 ? -23.730 -14.336 30.627 1.00 93.38 406 ASN A O 1
ATOM 3379 N N . GLU A 1 407 ? -22.891 -16.344 31.151 1.00 96.38 407 GLU A N 1
ATOM 3380 C CA . GLU A 1 407 ? -23.949 -16.821 32.041 1.00 96.38 407 GLU A CA 1
ATOM 3381 C C . GLU A 1 407 ? -23.568 -16.641 33.516 1.00 96.38 407 GLU A C 1
ATOM 3383 O O . GLU A 1 407 ? -22.464 -16.995 33.953 1.00 96.38 407 GLU A O 1
ATOM 3388 N N . TYR A 1 408 ? -24.511 -16.131 34.302 1.00 97.62 408 TYR A N 1
ATOM 3389 C CA . TYR A 1 408 ? -24.333 -15.763 35.701 1.00 97.62 408 TYR A CA 1
ATOM 3390 C C . TYR A 1 408 ? -25.577 -16.087 36.523 1.00 97.62 408 TYR A C 1
ATOM 3392 O O . TYR A 1 408 ? -26.689 -16.134 36.008 1.00 97.62 408 TYR A O 1
ATOM 3400 N N . ILE A 1 409 ? -25.382 -16.213 37.831 1.00 97.62 409 ILE A N 1
ATOM 3401 C CA . ILE A 1 409 ? -26.448 -16.169 38.829 1.00 97.62 409 ILE A CA 1
ATOM 3402 C C . ILE A 1 409 ? -26.429 -14.783 39.463 1.00 97.62 409 ILE A C 1
ATOM 3404 O O . ILE A 1 409 ? -25.363 -14.255 39.806 1.00 97.62 409 ILE A O 1
ATOM 3408 N N . GLY A 1 410 ? -27.603 -14.199 39.669 1.00 97.25 410 GLY A N 1
ATOM 3409 C CA . GLY A 1 410 ? -27.724 -12.889 40.286 1.00 97.25 410 GLY A CA 1
ATOM 3410 C C . GLY A 1 410 ? -28.980 -12.671 41.112 1.00 97.25 410 GLY A C 1
ATOM 3411 O O . GLY A 1 410 ? -29.770 -13.579 41.377 1.00 97.25 410 GLY A O 1
ATOM 3412 N N . GLU A 1 411 ? -29.117 -11.426 41.553 1.00 97.50 411 GLU A N 1
ATOM 3413 C CA . GLU A 1 411 ? -30.211 -10.939 42.390 1.00 97.50 411 GLU A CA 1
ATOM 3414 C C . GLU A 1 411 ? -30.734 -9.614 41.829 1.00 97.50 411 GLU A C 1
ATOM 3416 O O . GLU A 1 411 ? -29.968 -8.694 41.543 1.00 97.50 411 GLU A O 1
ATOM 3421 N N . VAL A 1 412 ? -32.050 -9.491 41.691 1.00 96.44 412 VAL A N 1
ATOM 3422 C CA . VAL A 1 412 ? -32.720 -8.248 41.309 1.00 96.44 412 VAL A CA 1
ATOM 3423 C C . VAL A 1 412 ? -33.248 -7.553 42.558 1.00 96.44 412 VAL A C 1
ATOM 3425 O O . VAL A 1 412 ? -33.849 -8.176 43.440 1.00 96.44 412 VAL A O 1
ATOM 3428 N N . TYR A 1 413 ? -33.055 -6.240 42.631 1.00 95.19 413 TYR A N 1
ATOM 3429 C CA . TYR A 1 413 ? -33.540 -5.434 43.744 1.00 95.19 413 TYR A CA 1
ATOM 3430 C C . TYR A 1 413 ? -33.978 -4.042 43.303 1.00 95.19 413 TYR A C 1
ATOM 3432 O O . TYR A 1 413 ? -33.600 -3.533 42.246 1.00 95.19 413 TYR A O 1
ATOM 3440 N N . VAL A 1 414 ? -34.789 -3.408 44.146 1.00 93.50 414 VAL A N 1
ATOM 3441 C CA . VAL A 1 414 ? -35.284 -2.049 43.938 1.00 93.50 414 VAL A CA 1
ATOM 3442 C C . VAL A 1 414 ? -34.670 -1.127 44.979 1.00 93.50 414 VAL A C 1
ATOM 3444 O O . VAL A 1 414 ? -34.775 -1.360 46.181 1.00 93.50 414 VAL A O 1
ATOM 3447 N N . ARG A 1 415 ? -34.049 -0.038 44.531 1.00 90.06 415 ARG A N 1
ATOM 3448 C CA . ARG A 1 415 ? -33.461 0.997 45.379 1.00 90.06 415 ARG A CA 1
ATOM 3449 C C . ARG A 1 415 ? -34.264 2.284 45.278 1.00 90.06 415 ARG A C 1
ATOM 3451 O O . ARG A 1 415 ? -34.336 2.915 44.228 1.00 90.06 415 ARG A O 1
ATOM 3458 N N . THR A 1 416 ? -34.833 2.704 46.400 1.00 87.12 416 THR A N 1
ATOM 3459 C CA . THR A 1 416 ? -35.574 3.964 46.527 1.00 87.12 416 THR A CA 1
ATOM 3460 C C . THR A 1 416 ? -34.926 4.860 47.581 1.00 87.12 416 THR A C 1
ATOM 3462 O O . THR A 1 416 ? -33.950 4.482 48.230 1.00 87.12 416 THR A O 1
ATOM 3465 N N . TYR A 1 417 ? -35.492 6.048 47.802 1.00 83.31 417 TYR A N 1
ATOM 3466 C CA . TYR A 1 417 ? -35.072 6.928 48.896 1.00 83.31 417 TYR A CA 1
ATOM 3467 C C . TYR A 1 417 ? -35.228 6.283 50.290 1.00 83.31 417 TYR A C 1
ATOM 3469 O O . TYR A 1 417 ? -34.530 6.679 51.219 1.00 83.31 417 TYR A O 1
ATOM 3477 N N . ASN A 1 418 ? -36.113 5.286 50.432 1.00 82.88 418 ASN A N 1
ATOM 3478 C CA . ASN A 1 418 ? -36.368 4.570 51.687 1.00 82.88 418 ASN A CA 1
ATOM 3479 C C . ASN A 1 418 ? -35.408 3.399 51.945 1.00 82.88 418 ASN A C 1
ATOM 3481 O O . ASN A 1 418 ? -35.496 2.776 52.999 1.00 82.88 418 ASN A O 1
ATOM 3485 N N . GLY A 1 419 ? -34.520 3.078 51.000 1.00 87.50 419 GLY A N 1
ATOM 3486 C CA . GLY A 1 419 ? -33.607 1.940 51.098 1.00 87.50 419 GLY A CA 1
ATOM 3487 C C . GLY A 1 419 ? -33.676 1.002 49.894 1.00 87.50 419 GLY A C 1
ATOM 3488 O O . GLY A 1 419 ? -34.334 1.295 48.890 1.00 87.50 419 GLY A O 1
ATOM 3489 N N . ALA A 1 420 ? -32.950 -0.111 50.004 1.00 89.88 420 ALA A N 1
ATOM 3490 C CA . ALA A 1 420 ? -32.923 -1.191 49.024 1.00 89.88 420 ALA A CA 1
ATOM 3491 C C . ALA A 1 420 ? -33.829 -2.346 49.476 1.00 89.88 420 ALA A C 1
ATOM 3493 O O . ALA A 1 420 ? -33.784 -2.751 50.637 1.00 89.88 420 ALA A O 1
ATOM 3494 N N . PHE A 1 421 ? -34.640 -2.856 48.553 1.00 91.69 421 PHE A N 1
ATOM 3495 C CA . PHE A 1 421 ? -35.608 -3.927 48.763 1.00 91.69 421 PHE A CA 1
ATOM 3496 C C . PHE A 1 421 ? -35.320 -5.059 47.778 1.00 91.69 421 PHE A C 1
ATOM 3498 O O . PHE A 1 421 ? -35.338 -4.835 46.566 1.00 91.69 421 PHE A O 1
ATOM 3505 N N . MET A 1 422 ? -35.050 -6.257 48.296 1.00 92.44 422 MET A N 1
ATOM 3506 C CA . MET A 1 422 ? -34.858 -7.453 47.477 1.00 92.44 422 MET A CA 1
ATOM 3507 C C . MET A 1 422 ? -36.197 -7.956 46.936 1.00 92.44 422 MET A C 1
ATOM 3509 O O . MET A 1 422 ? -37.220 -7.898 47.623 1.00 92.44 422 MET A O 1
ATOM 3513 N N . LEU A 1 423 ? -36.189 -8.460 45.703 1.00 94.06 423 LEU A N 1
ATOM 3514 C CA . LEU A 1 423 ? -37.346 -9.121 45.104 1.00 94.06 423 LEU A CA 1
ATOM 3515 C C . LEU A 1 423 ? -37.290 -10.630 45.410 1.00 94.06 423 LEU A C 1
ATOM 3517 O O . LEU A 1 423 ? -36.974 -11.457 44.557 1.00 94.06 423 LEU A O 1
ATOM 3521 N N . ASP A 1 424 ? -37.544 -10.983 46.675 1.00 92.38 424 ASP A N 1
ATOM 3522 C CA . ASP A 1 424 ? -37.326 -12.336 47.220 1.00 92.38 424 ASP A CA 1
ATOM 3523 C C . ASP A 1 424 ? -38.123 -13.450 46.520 1.00 92.38 424 ASP A C 1
ATOM 3525 O O . ASP A 1 424 ? -37.690 -14.599 46.522 1.00 92.38 424 ASP A O 1
ATOM 3529 N N . ASN A 1 425 ? -39.270 -13.139 45.906 1.00 93.94 425 ASN A N 1
ATOM 3530 C CA . ASN A 1 425 ? -40.089 -14.151 45.231 1.00 93.94 425 ASN A CA 1
ATOM 3531 C C . ASN A 1 425 ? -39.543 -14.521 43.849 1.00 93.94 425 ASN A C 1
ATOM 3533 O O . ASN A 1 425 ? -39.897 -15.574 43.319 1.00 93.94 425 ASN A O 1
ATOM 3537 N N . ILE A 1 426 ? -38.694 -13.670 43.264 1.00 94.94 426 ILE A N 1
ATOM 3538 C CA . ILE A 1 426 ? -38.072 -13.933 41.963 1.00 94.94 426 ILE A CA 1
ATOM 3539 C C . ILE A 1 426 ? -36.592 -14.293 42.082 1.00 94.94 426 ILE A C 1
ATOM 3541 O O . ILE A 1 426 ? -36.079 -15.014 41.236 1.00 94.94 426 ILE A O 1
ATOM 3545 N N . ASN A 1 427 ? -35.912 -13.881 43.151 1.00 95.81 427 ASN A N 1
ATOM 3546 C CA . ASN A 1 427 ? -34.511 -14.233 43.366 1.00 95.81 427 ASN A CA 1
ATOM 3547 C C . ASN A 1 427 ? -34.346 -15.707 43.795 1.00 95.81 427 ASN A C 1
ATOM 3549 O O . ASN A 1 427 ? -35.222 -16.292 44.429 1.00 95.81 427 ASN A O 1
ATOM 3553 N N . LEU A 1 428 ? -33.247 -16.383 43.462 1.00 96.50 428 LEU A N 1
ATOM 3554 C CA . LEU A 1 428 ? -32.183 -15.976 42.530 1.00 96.50 428 LEU A CA 1
ATOM 3555 C C . LEU A 1 428 ? -32.652 -16.040 41.068 1.00 96.50 428 LEU A C 1
ATOM 3557 O O . LEU A 1 428 ? -33.627 -16.733 40.772 1.00 96.50 428 LEU A O 1
ATOM 3561 N N . VAL A 1 429 ? -31.940 -15.324 40.195 1.00 97.38 429 VAL A N 1
ATOM 3562 C CA . VAL A 1 429 ? -32.185 -15.285 38.746 1.00 97.38 429 VAL A CA 1
ATOM 3563 C C . VAL A 1 429 ? -30.953 -15.731 37.962 1.00 97.38 429 VAL A C 1
ATOM 3565 O O . VAL A 1 429 ? -29.822 -15.493 38.394 1.00 97.38 429 VAL A O 1
ATOM 3568 N N . ASP A 1 430 ? -31.190 -16.325 36.799 1.00 97.56 430 ASP A N 1
ATOM 3569 C CA . ASP A 1 430 ? -30.176 -16.579 35.781 1.00 97.56 430 ASP A CA 1
ATOM 3570 C C . ASP A 1 430 ? -30.033 -15.330 34.905 1.00 97.56 430 ASP A C 1
ATOM 3572 O O . ASP A 1 430 ? -31.027 -14.698 34.541 1.00 97.56 430 ASP A O 1
ATOM 3576 N N . ILE A 1 431 ? -28.797 -14.953 34.588 1.00 97.88 431 ILE A N 1
ATOM 3577 C CA . ILE A 1 431 ? -28.462 -13.782 33.776 1.00 97.88 431 ILE A CA 1
ATOM 3578 C C . ILE A 1 431 ? -27.555 -14.226 32.634 1.00 97.88 431 ILE A C 1
ATOM 3580 O O . ILE A 1 431 ? -26.513 -14.829 32.875 1.00 97.88 431 ILE A O 1
ATOM 3584 N N . GLU A 1 432 ? -27.890 -13.849 31.407 1.00 96.81 432 GLU A N 1
ATOM 3585 C CA . GLU A 1 432 ? -27.037 -14.036 30.234 1.00 96.81 432 GLU A CA 1
ATOM 3586 C C . GLU A 1 432 ? -26.709 -12.680 29.602 1.00 96.81 432 GLU A C 1
ATOM 3588 O O . GLU A 1 432 ? -27.605 -11.925 29.222 1.00 96.81 432 GLU A O 1
ATOM 3593 N N . ILE A 1 433 ? -25.421 -12.359 29.461 1.00 95.25 433 ILE A N 1
ATOM 3594 C CA . ILE A 1 433 ? -24.970 -11.192 28.697 1.00 95.25 433 ILE A CA 1
ATOM 3595 C C . ILE A 1 433 ? -25.102 -11.493 27.200 1.00 95.25 433 ILE A C 1
ATOM 3597 O O . ILE A 1 433 ? -24.372 -12.319 26.656 1.00 95.25 433 ILE A O 1
ATOM 3601 N N . CYS A 1 434 ? -26.005 -10.779 26.531 1.00 93.62 434 CYS A N 1
ATOM 3602 C CA . CYS A 1 434 ? -26.389 -11.036 25.142 1.00 93.62 434 CYS A CA 1
ATOM 3603 C C . CYS A 1 434 ? -25.680 -10.127 24.127 1.00 93.62 434 CYS A C 1
ATOM 3605 O O . CYS A 1 434 ? -25.755 -10.373 22.922 1.00 93.62 434 CYS A O 1
ATOM 3607 N N . SER A 1 435 ? -24.999 -9.073 24.584 1.00 90.75 435 SER A N 1
ATOM 3608 C CA . SER A 1 435 ? -24.342 -8.105 23.703 1.00 90.75 435 SER A CA 1
ATOM 3609 C C . SER A 1 435 ? -22.993 -7.610 24.226 1.00 90.75 435 SER A C 1
ATOM 3611 O O . SER A 1 435 ? -22.679 -7.671 25.419 1.00 90.75 435 SER A O 1
ATOM 3613 N N . ASP A 1 436 ? -22.218 -7.024 23.315 1.00 86.06 436 ASP A N 1
ATOM 3614 C CA . ASP A 1 436 ? -21.149 -6.093 23.670 1.00 86.06 436 ASP A CA 1
ATOM 3615 C C . ASP A 1 436 ? -21.722 -4.742 24.119 1.00 86.06 436 ASP A C 1
ATOM 3617 O O . ASP A 1 436 ? -22.936 -4.512 24.106 1.00 86.06 436 ASP A O 1
ATOM 3621 N N . VAL A 1 437 ? -20.841 -3.832 24.538 1.00 86.06 437 VAL A N 1
ATOM 3622 C CA . VAL A 1 437 ? -21.251 -2.505 25.004 1.00 86.06 437 VAL A CA 1
ATOM 3623 C C . VAL A 1 437 ? -21.594 -1.606 23.826 1.00 86.06 437 VAL A C 1
ATOM 3625 O O . VAL A 1 437 ? -20.723 -1.244 23.036 1.00 86.06 437 VAL A O 1
ATOM 3628 N N . ILE A 1 438 ? -22.852 -1.179 23.757 1.00 83.19 438 ILE A N 1
ATOM 3629 C CA . ILE A 1 438 ? -23.362 -0.257 22.741 1.00 83.19 438 ILE A CA 1
ATOM 3630 C C . ILE A 1 438 ? -23.915 0.968 23.469 1.00 83.19 438 ILE A C 1
ATOM 3632 O O . ILE A 1 438 ? -24.751 0.851 24.362 1.00 83.19 438 ILE A O 1
ATOM 3636 N N . ASP A 1 439 ? -23.390 2.154 23.151 1.00 83.25 439 ASP A N 1
ATOM 3637 C CA . ASP A 1 439 ? -23.769 3.426 23.789 1.00 83.25 439 ASP A CA 1
ATOM 3638 C C . ASP A 1 439 ? -23.697 3.417 25.334 1.00 83.25 439 ASP A C 1
ATOM 3640 O O . ASP A 1 439 ? -24.437 4.116 26.032 1.00 83.25 439 ASP A O 1
ATOM 3644 N N . GLY A 1 440 ? -22.756 2.642 25.886 1.00 85.56 440 GLY A N 1
ATOM 3645 C CA . GLY A 1 440 ? -22.562 2.494 27.331 1.00 85.56 440 GLY A CA 1
ATOM 3646 C C . GLY A 1 440 ? -23.584 1.582 28.016 1.00 85.56 440 GLY A C 1
ATOM 3647 O O . GLY A 1 440 ? -23.691 1.627 29.242 1.00 85.56 440 GLY A O 1
ATOM 3648 N N . MET A 1 441 ? -24.328 0.780 27.251 1.00 90.94 441 MET A N 1
ATOM 3649 C CA . MET A 1 441 ? -25.271 -0.214 27.757 1.00 90.94 441 MET A CA 1
ATOM 3650 C C . MET A 1 441 ? -24.914 -1.622 27.285 1.00 90.94 441 MET A C 1
ATOM 3652 O O . MET A 1 441 ? -24.289 -1.794 26.240 1.00 90.94 441 MET A O 1
ATOM 3656 N N . ILE A 1 442 ? -25.309 -2.613 28.081 1.00 93.44 442 ILE A N 1
ATOM 3657 C CA . ILE A 1 442 ? -25.235 -4.037 27.743 1.00 93.44 442 ILE A CA 1
ATOM 3658 C C . ILE A 1 442 ? -26.642 -4.614 27.807 1.00 93.44 442 ILE A C 1
ATOM 3660 O O . ILE A 1 442 ? -27.371 -4.339 28.763 1.00 93.44 442 ILE A O 1
ATOM 3664 N N . GLU A 1 443 ? -26.987 -5.420 26.810 1.00 95.62 443 GLU A N 1
ATOM 3665 C CA . GLU A 1 443 ? -28.211 -6.206 26.782 1.00 95.62 443 GLU A CA 1
ATOM 3666 C C . GLU A 1 443 ? -28.026 -7.515 27.555 1.00 95.62 443 GLU A C 1
ATOM 3668 O O . GLU A 1 443 ? -27.046 -8.244 27.369 1.00 95.62 443 GLU A O 1
ATOM 3673 N N . LEU A 1 444 ? -28.992 -7.812 28.416 1.00 96.94 444 LEU A N 1
ATOM 3674 C CA . LEU A 1 444 ? -29.091 -9.032 29.198 1.00 96.94 444 LEU A CA 1
ATOM 3675 C C . LEU A 1 444 ? -30.393 -9.765 28.878 1.00 96.94 444 LEU A C 1
ATOM 3677 O O . LEU A 1 444 ? -31.432 -9.137 28.653 1.00 96.94 444 LEU A O 1
ATOM 3681 N N . SER A 1 445 ? -30.347 -11.086 28.998 1.00 96.75 445 SER A N 1
ATOM 3682 C CA . SER A 1 445 ? -31.503 -11.921 29.311 1.00 96.75 445 SER A CA 1
ATOM 3683 C C . SER A 1 445 ? -31.487 -12.208 30.811 1.00 96.75 445 SER A C 1
ATOM 3685 O O . SER A 1 445 ? -30.426 -12.493 31.367 1.00 96.75 445 SER A O 1
ATOM 3687 N N . ILE A 1 446 ? -32.634 -12.086 31.480 1.00 97.50 446 ILE A N 1
ATOM 3688 C CA . ILE A 1 446 ? -32.775 -12.409 32.903 1.00 97.50 446 ILE A CA 1
ATOM 3689 C C . ILE A 1 446 ? -34.005 -13.295 33.069 1.00 97.50 446 ILE A C 1
ATOM 3691 O O . ILE A 1 446 ? -35.106 -12.898 32.683 1.00 97.50 446 ILE A O 1
ATOM 3695 N N . THR A 1 447 ? -33.821 -14.472 33.658 1.00 96.31 447 THR A N 1
ATOM 3696 C CA . THR A 1 447 ? -34.882 -15.472 33.828 1.00 96.31 447 THR A CA 1
ATOM 3697 C C . THR A 1 447 ? -34.883 -16.065 35.228 1.00 96.31 447 THR A C 1
ATOM 3699 O O . THR A 1 447 ? -33.870 -16.052 35.926 1.00 96.31 447 THR A O 1
ATOM 3702 N N . LYS A 1 448 ? -36.014 -16.637 35.633 1.00 94.94 448 LYS A N 1
ATOM 3703 C CA . LYS A 1 448 ? -36.109 -17.513 36.800 1.00 94.94 448 LYS A CA 1
ATOM 3704 C C . LYS A 1 448 ? -36.558 -18.891 36.346 1.00 94.94 448 LYS A C 1
ATOM 3706 O O . LYS A 1 448 ? -37.644 -19.017 35.796 1.00 94.94 448 LYS A O 1
ATOM 3711 N N . ASP A 1 449 ? -35.728 -19.906 36.579 1.00 89.38 449 ASP A N 1
ATOM 3712 C CA . ASP A 1 449 ? -36.022 -21.295 36.199 1.00 89.38 449 ASP A CA 1
ATOM 3713 C C . ASP A 1 449 ? -36.349 -21.453 34.692 1.00 89.38 449 ASP A C 1
ATOM 3715 O O . ASP A 1 449 ? -37.089 -22.348 34.287 1.00 89.38 449 ASP A O 1
ATOM 3719 N N . GLY A 1 450 ? -35.779 -20.576 33.854 1.00 88.50 450 GLY A N 1
ATOM 3720 C CA . GLY A 1 450 ? -36.022 -20.500 32.409 1.00 88.50 450 GLY A CA 1
ATOM 3721 C C . GLY A 1 450 ? -37.189 -19.602 31.974 1.00 88.50 450 GLY A C 1
ATOM 3722 O O . GLY A 1 450 ? -37.299 -19.315 30.782 1.00 88.50 450 GLY A O 1
ATOM 3723 N N . ASP A 1 451 ? -38.012 -19.112 32.905 1.00 90.06 451 ASP A N 1
ATOM 3724 C CA . ASP A 1 451 ? -39.139 -18.220 32.614 1.00 90.06 451 ASP A CA 1
ATOM 3725 C C . ASP A 1 451 ? -38.733 -16.737 32.709 1.00 90.06 451 ASP A C 1
ATOM 3727 O O . ASP A 1 451 ? -37.948 -16.335 33.575 1.00 90.06 451 ASP A O 1
ATOM 3731 N N . GLY A 1 452 ? -39.272 -15.902 31.814 1.00 92.31 452 GLY A N 1
ATOM 3732 C CA . GLY A 1 452 ? -39.027 -14.456 31.804 1.00 92.31 452 GLY A CA 1
ATOM 3733 C C . GLY A 1 452 ? -39.648 -13.754 33.013 1.00 92.31 452 GLY A C 1
ATOM 3734 O O . GLY A 1 452 ? -40.695 -14.161 33.513 1.00 92.31 452 GLY A O 1
ATOM 3735 N N . LEU A 1 453 ? -39.014 -12.682 33.502 1.00 96.00 453 LEU A N 1
ATOM 3736 C CA . LEU A 1 453 ? -39.576 -11.925 34.626 1.00 96.00 453 LEU A CA 1
ATOM 3737 C C . LEU A 1 453 ? -40.704 -11.000 34.157 1.00 96.00 453 LEU A C 1
ATOM 3739 O O . LEU A 1 453 ? -40.674 -10.454 33.052 1.00 96.00 453 LEU A O 1
ATOM 3743 N N . LEU A 1 454 ? -41.662 -10.754 35.046 1.00 95.38 454 LEU A N 1
ATOM 3744 C CA . LEU A 1 454 ? -42.870 -9.994 34.741 1.00 95.38 454 LEU A CA 1
ATOM 3745 C C . LEU A 1 454 ? -42.681 -8.480 34.930 1.00 95.38 454 LEU A C 1
ATOM 3747 O O . LEU A 1 454 ? -42.102 -8.014 35.917 1.00 95.38 454 LEU A O 1
ATOM 3751 N N . LEU A 1 455 ? -43.208 -7.692 33.990 1.00 93.88 455 LEU A N 1
ATOM 3752 C CA . LEU A 1 455 ? -43.199 -6.229 34.046 1.00 93.88 455 LEU A CA 1
ATOM 3753 C C . LEU A 1 455 ? -44.268 -5.694 35.008 1.00 93.88 455 LEU A C 1
ATOM 3755 O O . LEU A 1 455 ? -45.460 -5.950 34.837 1.00 93.88 455 LEU A O 1
ATOM 3759 N N . ASP A 1 456 ? -43.849 -4.857 35.957 1.00 91.62 456 ASP A N 1
ATOM 3760 C CA . ASP A 1 456 ? -44.739 -4.135 36.864 1.00 91.62 456 ASP A CA 1
ATOM 3761 C C . ASP A 1 456 ? -44.947 -2.695 36.373 1.00 91.62 456 ASP A C 1
ATOM 3763 O O . ASP A 1 456 ? -44.116 -1.803 36.585 1.00 91.62 456 ASP A O 1
ATOM 3767 N N . PHE A 1 457 ? -46.073 -2.468 35.692 1.00 87.75 457 PHE A N 1
ATOM 3768 C CA . PHE A 1 457 ? -46.445 -1.140 35.201 1.00 87.75 457 PHE A CA 1
ATOM 3769 C C . PHE A 1 457 ? -46.797 -0.153 36.318 1.00 87.75 457 PHE A C 1
ATOM 3771 O O . PHE A 1 457 ? -46.650 1.050 36.102 1.00 87.75 457 PHE A O 1
ATOM 3778 N N . GLU A 1 458 ? -47.278 -0.622 37.473 1.00 86.50 458 GLU A N 1
ATOM 3779 C CA . GLU A 1 458 ? -47.695 0.251 38.576 1.00 86.50 458 GLU A CA 1
ATOM 3780 C C . GLU A 1 458 ? -46.481 0.825 39.306 1.00 86.50 458 GLU A C 1
ATOM 3782 O O . GLU A 1 458 ? -46.437 2.019 39.611 1.00 86.50 458 GLU A O 1
ATOM 3787 N N . HIS A 1 459 ? -45.467 -0.011 39.532 1.00 85.44 459 HIS A N 1
ATOM 3788 C CA . HIS A 1 459 ? -44.251 0.366 40.252 1.00 85.44 459 HIS A CA 1
ATOM 3789 C C . HIS A 1 459 ? -43.075 0.724 39.333 1.00 85.44 459 HIS A C 1
ATOM 3791 O O . HIS A 1 459 ? -41.996 1.052 39.830 1.00 85.44 459 HIS A O 1
ATOM 3797 N N . HIS A 1 460 ? -43.276 0.712 38.009 1.00 88.12 460 HIS A N 1
ATOM 3798 C CA . HIS A 1 460 ? -42.249 1.001 36.999 1.00 88.12 460 HIS A CA 1
ATOM 3799 C C . HIS A 1 460 ? -40.981 0.147 37.180 1.00 88.12 460 HIS A C 1
ATOM 3801 O O . HIS A 1 460 ? -39.858 0.667 37.193 1.00 88.12 460 HIS A O 1
ATOM 3807 N N . GLY A 1 461 ? -41.166 -1.164 37.351 1.00 91.94 461 GLY A N 1
ATOM 3808 C CA . GLY A 1 461 ? -40.097 -2.095 37.706 1.00 91.94 461 GLY A CA 1
ATOM 3809 C C . GLY A 1 461 ? -40.389 -3.542 37.319 1.00 91.94 461 GLY A C 1
ATOM 3810 O O . GLY A 1 461 ? -41.179 -3.815 36.418 1.00 91.94 461 GLY A O 1
ATOM 3811 N N . ILE A 1 462 ? -39.718 -4.467 38.004 1.00 94.81 462 ILE A N 1
ATOM 3812 C CA . ILE A 1 462 ? -39.940 -5.909 37.863 1.00 94.81 462 ILE A CA 1
ATOM 3813 C C . ILE A 1 462 ? -40.863 -6.351 38.995 1.00 94.81 462 ILE A C 1
ATOM 3815 O O . ILE A 1 462 ? -40.654 -5.971 40.150 1.00 94.81 462 ILE A O 1
ATOM 3819 N N . MET A 1 463 ? -41.880 -7.137 38.659 1.00 94.50 463 MET A N 1
ATOM 3820 C CA . MET A 1 463 ? -42.850 -7.637 39.621 1.00 94.50 463 MET A CA 1
ATOM 3821 C C . MET A 1 463 ? -42.191 -8.644 40.571 1.00 94.50 463 MET A C 1
ATOM 3823 O O . MET A 1 463 ? -41.467 -9.538 40.142 1.00 94.50 463 MET A O 1
ATOM 3827 N N . ASN A 1 464 ? -42.467 -8.542 41.875 1.00 94.44 464 ASN A N 1
ATOM 3828 C CA . ASN A 1 464 ? -42.007 -9.522 42.868 1.00 94.44 464 ASN A CA 1
ATOM 3829 C C . ASN A 1 464 ? -42.920 -10.768 42.908 1.00 94.44 464 ASN A C 1
ATOM 3831 O O . ASN A 1 464 ? -43.402 -11.160 43.974 1.00 94.44 464 ASN A O 1
ATOM 3835 N N . SER A 1 465 ? -43.233 -11.330 41.742 1.00 93.00 465 SER A N 1
ATOM 3836 C CA . SER A 1 465 ? -44.061 -12.524 41.537 1.00 93.00 465 SER A CA 1
ATOM 3837 C C . SER A 1 465 ? -43.749 -13.112 40.159 1.00 93.00 465 SER A C 1
ATOM 3839 O O . SER A 1 465 ? -43.394 -12.365 39.251 1.00 93.00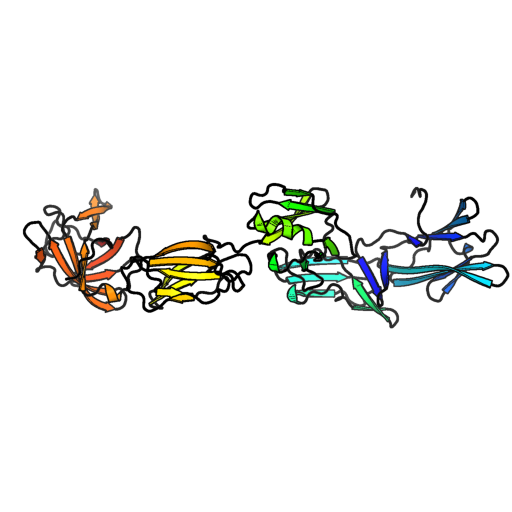 465 SER A O 1
ATOM 3841 N N . MET A 1 466 ? -43.920 -14.426 40.010 1.00 92.00 466 MET A N 1
ATOM 3842 C CA . MET A 1 466 ? -43.908 -15.120 38.711 1.00 92.00 466 MET A CA 1
ATOM 3843 C C . MET A 1 466 ? -45.316 -15.510 38.238 1.00 92.00 466 MET A C 1
ATOM 3845 O O . MET A 1 466 ? -45.467 -16.085 37.168 1.00 92.00 466 MET A O 1
ATOM 3849 N N . ASP A 1 467 ? -46.345 -15.235 39.043 1.00 89.12 467 ASP A N 1
ATOM 3850 C CA . ASP A 1 467 ? -47.731 -15.614 38.765 1.00 89.12 467 ASP A CA 1
ATOM 3851 C C . ASP A 1 467 ? -48.609 -14.355 38.777 1.00 89.12 467 ASP A C 1
ATOM 3853 O O . ASP A 1 467 ? -48.863 -13.777 39.841 1.00 89.12 467 ASP A O 1
ATOM 3857 N N . ASP A 1 468 ? -48.995 -13.898 37.583 1.00 86.88 468 ASP A N 1
ATOM 3858 C CA . ASP A 1 468 ? -49.963 -12.824 37.344 1.00 86.88 468 ASP A CA 1
ATOM 3859 C C . ASP A 1 468 ? -50.609 -13.015 35.957 1.00 86.88 468 ASP A C 1
ATOM 3861 O O . ASP A 1 468 ? -49.925 -13.194 34.951 1.00 86.88 468 ASP A O 1
ATOM 3865 N N . ASP A 1 469 ? -51.942 -12.984 35.890 1.00 81.31 469 ASP A N 1
ATOM 3866 C CA . ASP A 1 469 ? -52.715 -13.280 34.677 1.00 81.31 469 ASP A CA 1
ATOM 3867 C C . ASP A 1 469 ? -52.730 -12.138 33.644 1.00 81.31 469 ASP A C 1
ATOM 3869 O O . ASP A 1 469 ? -53.257 -12.297 32.537 1.00 81.31 469 ASP A O 1
ATOM 3873 N N . LYS A 1 470 ? -52.191 -10.969 34.002 1.00 83.06 470 LYS A N 1
ATOM 3874 C CA . LYS A 1 470 ? -52.218 -9.737 33.201 1.00 83.06 470 LYS A CA 1
ATOM 3875 C C . LYS A 1 470 ? -50.842 -9.135 32.967 1.00 83.06 470 LYS A C 1
ATOM 3877 O O . LYS A 1 470 ? -50.724 -8.268 32.093 1.00 83.06 470 LYS A O 1
ATOM 3882 N N . ALA A 1 471 ? -49.842 -9.529 33.744 1.00 87.50 471 ALA A N 1
ATOM 3883 C CA . ALA A 1 471 ? -48.480 -9.077 33.554 1.00 87.50 471 ALA A CA 1
ATOM 3884 C C . ALA A 1 471 ? -47.904 -9.604 32.234 1.00 87.50 471 ALA A C 1
ATOM 3886 O O . ALA A 1 471 ? -48.364 -10.592 31.664 1.00 87.50 471 ALA A O 1
ATOM 3887 N N . VAL A 1 472 ? -46.918 -8.879 31.715 1.00 91.19 472 VAL A N 1
ATOM 3888 C CA . VAL A 1 472 ? -46.248 -9.209 30.455 1.00 91.19 472 VAL A CA 1
ATOM 3889 C C . VAL A 1 472 ? -44.806 -9.582 30.733 1.00 91.19 472 VAL A C 1
ATOM 3891 O O . VAL A 1 472 ? -44.152 -8.937 31.557 1.00 91.19 472 VAL A O 1
ATOM 3894 N N . ASP A 1 473 ? -44.316 -10.579 30.007 1.00 91.69 473 ASP A N 1
ATOM 3895 C CA . ASP A 1 473 ? -42.930 -11.012 30.102 1.00 91.69 473 ASP A CA 1
ATOM 3896 C C . ASP A 1 473 ? -41.992 -9.938 29.558 1.00 91.69 473 ASP A C 1
ATOM 3898 O O . ASP A 1 473 ? -42.205 -9.348 28.489 1.00 91.69 473 ASP A O 1
ATOM 3902 N N . ILE A 1 474 ? -40.916 -9.709 30.294 1.00 94.81 474 ILE A N 1
ATOM 3903 C CA . ILE A 1 474 ? -39.763 -8.972 29.812 1.00 94.81 474 ILE A CA 1
ATOM 3904 C C . ILE A 1 474 ? -38.820 -9.976 29.153 1.00 94.81 474 ILE A C 1
ATOM 3906 O O . ILE A 1 474 ? -38.459 -10.983 29.754 1.00 94.81 474 ILE A O 1
ATOM 3910 N N . PHE A 1 475 ? -38.389 -9.687 27.927 1.00 90.44 475 PHE A N 1
ATOM 3911 C CA . PHE A 1 475 ? -37.489 -10.576 27.183 1.00 90.44 475 PHE A CA 1
ATOM 3912 C C . PHE A 1 475 ? -36.066 -10.029 27.038 1.00 90.44 475 PHE A C 1
ATOM 3914 O O . PHE A 1 475 ? -35.189 -10.744 26.570 1.00 90.44 475 PHE A O 1
ATOM 3921 N N . SER A 1 476 ? -35.835 -8.752 27.352 1.00 95.00 476 SER A N 1
ATOM 3922 C CA . SER A 1 476 ? -34.523 -8.115 27.208 1.00 95.00 476 SER A CA 1
ATOM 3923 C C . SER A 1 476 ? -34.391 -6.936 28.165 1.00 95.00 476 SER A C 1
ATOM 3925 O O . SER A 1 476 ? -35.343 -6.173 28.370 1.00 95.00 476 SER A O 1
ATOM 3927 N N . TYR A 1 477 ? -33.203 -6.797 28.748 1.00 96.88 477 TYR A N 1
ATOM 3928 C CA . TYR A 1 477 ? -32.877 -5.811 29.769 1.00 96.88 477 TYR A CA 1
ATOM 3929 C C . TYR A 1 477 ? -31.594 -5.080 29.387 1.00 96.88 477 TYR A C 1
ATOM 3931 O O . TYR A 1 477 ? -30.555 -5.703 29.220 1.00 96.88 477 TYR A O 1
ATOM 3939 N N . ASN A 1 478 ? -31.627 -3.753 29.333 1.00 95.56 478 ASN A N 1
ATOM 3940 C CA . ASN A 1 478 ? -30.432 -2.944 29.113 1.00 95.56 478 ASN A CA 1
ATOM 3941 C C . ASN A 1 478 ? -29.927 -2.371 30.435 1.00 95.56 478 ASN A C 1
ATOM 3943 O O . ASN A 1 478 ? -30.613 -1.567 31.083 1.00 95.56 478 ASN A O 1
ATOM 3947 N N . ILE A 1 479 ? -28.709 -2.750 30.818 1.00 94.62 479 ILE A N 1
ATOM 3948 C CA . ILE A 1 479 ? -28.026 -2.220 32.000 1.00 94.62 479 ILE A CA 1
ATOM 3949 C C . ILE A 1 479 ? -27.093 -1.062 31.656 1.00 94.62 479 ILE A C 1
ATOM 3951 O O . ILE A 1 479 ? -26.489 -1.026 30.588 1.00 94.62 479 ILE A O 1
ATOM 3955 N N . ASP A 1 480 ? -26.963 -0.104 32.575 1.00 92.06 480 ASP A N 1
ATOM 3956 C CA . ASP A 1 480 ? -26.048 1.033 32.436 1.00 92.06 480 ASP A CA 1
ATOM 3957 C C . ASP A 1 480 ? -24.653 0.716 32.979 1.00 92.06 480 ASP A C 1
ATOM 3959 O O . ASP A 1 480 ? -24.468 0.558 34.189 1.00 92.06 480 ASP A O 1
ATOM 3963 N N . ME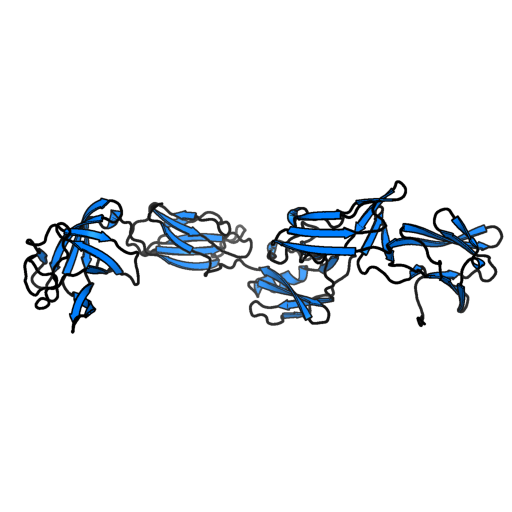T A 1 481 ? -23.648 0.755 32.104 1.00 88.75 481 MET A N 1
ATOM 3964 C CA . MET A 1 481 ? -22.251 0.514 32.470 1.00 88.75 481 MET A CA 1
ATOM 3965 C C . MET A 1 481 ? -21.604 1.670 33.242 1.00 88.75 481 MET A C 1
ATOM 3967 O O . MET A 1 481 ? -20.483 1.528 33.724 1.00 88.75 481 MET A O 1
ATOM 3971 N N . LYS A 1 482 ? -22.279 2.822 33.375 1.00 75.75 482 LYS A N 1
ATOM 3972 C CA . LYS A 1 482 ? -21.836 3.947 34.222 1.00 75.75 482 LYS A CA 1
ATOM 3973 C C . LYS A 1 482 ? -22.438 3.922 35.628 1.00 75.75 482 LYS A C 1
ATOM 3975 O O . LYS A 1 482 ? -21.965 4.649 36.496 1.00 75.75 482 LYS A O 1
ATOM 3980 N N . GLY A 1 483 ? -23.477 3.117 35.857 1.00 61.28 483 GLY A N 1
ATOM 3981 C CA . GLY A 1 483 ? -24.207 3.023 37.125 1.00 61.28 483 GLY A CA 1
ATOM 3982 C C . GLY A 1 483 ? -23.704 1.912 38.046 1.00 61.28 483 GLY A C 1
ATOM 3983 O O . GLY A 1 483 ? -24.512 1.329 38.763 1.00 61.28 483 GLY A O 1
ATOM 3984 N N . VAL A 1 484 ? -22.413 1.582 37.965 1.00 74.69 484 VAL A N 1
ATOM 3985 C CA . VAL A 1 484 ? -21.812 0.438 38.659 1.00 74.69 484 VAL A CA 1
ATOM 3986 C C . VAL A 1 484 ? -21.647 0.739 40.141 1.00 74.69 484 VAL A C 1
ATOM 3988 O O . VAL A 1 484 ? -20.987 1.708 40.516 1.00 74.69 484 VAL A O 1
ATOM 3991 N N . GLU A 1 485 ? -22.200 -0.126 40.982 1.00 76.19 485 GLU A N 1
ATOM 3992 C CA . GLU A 1 485 ? -22.014 -0.090 42.429 1.00 76.19 485 GLU A CA 1
ATOM 3993 C C . GLU A 1 485 ? -21.248 -1.343 42.864 1.00 76.19 485 GLU A C 1
ATOM 3995 O O . GLU A 1 485 ? -21.610 -2.460 42.495 1.00 76.19 485 GLU A O 1
ATOM 4000 N N . SER A 1 486 ? -20.177 -1.155 43.634 1.00 60.59 486 SER A N 1
ATOM 4001 C CA . SER A 1 486 ? -19.520 -2.250 44.353 1.00 60.59 486 SER A CA 1
ATOM 4002 C C . SER A 1 486 ? -20.217 -2.402 45.703 1.00 60.59 486 SER A C 1
ATOM 4004 O O . SER A 1 486 ? -20.363 -1.400 46.411 1.00 60.59 486 SER A O 1
ATOM 4006 N N . VAL A 1 487 ? -20.663 -3.615 46.036 1.00 53.16 487 VAL A N 1
ATOM 4007 C CA . VAL A 1 487 ? -21.335 -3.919 47.315 1.00 53.16 487 VAL A CA 1
ATOM 4008 C C . VAL A 1 487 ? -20.325 -4.339 48.373 1.00 53.16 487 VAL A C 1
ATOM 4010 O O . VAL A 1 487 ? -19.438 -5.160 48.043 1.00 53.16 487 VAL A O 1
#

Radius of gyration: 39.75 Å; chains: 1; bounding box: 100×44×108 Å

Sequence (487 aa):
MFNFSEMIRPGVFGEKHEGYFVAQDDCKFEVFKDEVILVFESEFTDSGFEIQINQRSYKIDAFEYSTVERKGVNKYSLKLGCLGSGIYQLRVNALHSGKRISVLRTQFAIDKKLYVEQVKNNNDSYIVSVDSDLMPEPIFDKISVQDFREDWIKFNWNNQEYIYYVPFRFPLYRIDNGAWKPFSQEIWIGDITQESSIDLYGCKYDKICLLTSTGQIIEEAPGLKTEGVFSRFSAGFLLSYKSHYDYVGISLLAEDHYQDGILCYNKCILDEAKTTVIYSHEDKAIVVTPYFYGQGNIRFKVIDDVNNVIYTSFALDKDVPEYVYDLSSFINYKVIFFEKERGLSLKKERILKEFPIVFYAREDFIGKSFKIKEVYFDQLVRGEFLRKKHYFNTTYVYFKEMISGNEYIGEVYVRTYNGAFMLDNINLVDIEICSDVIDGMIELSITKDGDGLLLDFEHHGIMNSMDDDKAVDIFSYNIDMKGVESV

pLDDT: mean 89.85, std 9.5, range [27.41, 98.19]